Protein AF-A0A7R9IUZ9-F1 (afdb_monomer)

Foldseek 3Di:
DCCLLVLDDPLVLLVLLQVLLVVLVFDPQQSPLLSLLLSLLVSLVQLVCCDPVHVVDQDDPRHGRPCNVPNPVRSNVSSVVSNVVSLCSLVPPDRPPADPVLSVVLSVLSCCCSDCVAAVVLSVLVVVCPPHDDDPVSVLVSQCRHQLSSLLSSNLNSLSSSPPSSVVCSVVSNVVSSVVSSVVVVVVVLLVCQQELVSLLVDDLVCLLVVLVVLLVLLLVQCLQQWAQRLLLNFQSLVLSLCSNQAVPPQAAEAEFQARNCLSVCCSQRCVSQSSCELAVVGNDNGQDVVPHSRSPDDHRHGLCQLVCLVVLVVVVVVVPLHEYEGEHEPQRCPDPSVVVSLLVLLVVFGRYEYEYAYQCDDLHGHDDDLSVLVVVLVVVVVVVVVVVVCVVPDDDDDDPPPVVVVVVVVVVPDDNSQVVSVVSNEAEDDADESSPSSVSNVVCNVSSPDTGYYYYYYYTQRNPPQVLCSVPVNQSSIADNDDSVVSDGDDDDDDDDDPQPPPHDADPDDDPPDDDDPDDDDDPQDKDWPDDFAQEEEEEEYDLLVLQVLLCVVVRYTYIDQPDLPPHNLVVLLVCLVGHQAYEYADQDEQVVDSQVSSVVSCVVVVRPHYYHYQYDYPDDQDRHPPVVSCVVSLSGNRSSNVSVVVVVVD

Structure (mmCIF, N/CA/C/O backbone):
data_AF-A0A7R9IUZ9-F1
#
_entry.id   AF-A0A7R9IUZ9-F1
#
loop_
_atom_site.group_PDB
_atom_site.id
_atom_site.type_symbol
_atom_site.label_atom_id
_atom_site.label_alt_id
_atom_site.label_comp_id
_atom_site.label_asym_id
_atom_site.label_entity_id
_atom_site.label_seq_id
_atom_site.pdbx_PDB_ins_code
_atom_site.Cartn_x
_atom_site.Cartn_y
_atom_site.Cartn_z
_atom_site.occupancy
_atom_site.B_iso_or_equiv
_atom_site.auth_seq_id
_atom_site.auth_comp_id
_atom_site.auth_asym_id
_atom_site.auth_atom_id
_atom_site.pdbx_PDB_model_num
ATOM 1 N N . MET A 1 1 ? 18.701 -18.258 23.496 1.00 82.75 1 MET A N 1
ATOM 2 C CA . MET A 1 1 ? 19.285 -16.926 23.781 1.00 82.75 1 MET A CA 1
ATOM 3 C C . MET A 1 1 ? 19.415 -16.048 22.538 1.00 82.75 1 MET A C 1
ATOM 5 O O . MET A 1 1 ? 18.662 -15.093 22.461 1.00 82.75 1 MET A O 1
ATOM 9 N N . HIS A 1 2 ? 20.273 -16.356 21.546 1.00 84.38 2 HIS A N 1
ATOM 10 C CA . HIS A 1 2 ? 20.445 -15.494 20.352 1.00 84.38 2 HIS A CA 1
ATOM 11 C C . HIS A 1 2 ? 19.138 -15.155 19.635 1.00 84.38 2 HIS A C 1
ATOM 13 O O . HIS A 1 2 ? 18.947 -14.006 19.261 1.00 84.38 2 HIS A O 1
ATOM 19 N N . TYR A 1 3 ? 18.242 -16.135 19.481 1.00 85.19 3 TYR A N 1
ATOM 20 C CA . TYR A 1 3 ? 16.927 -15.901 18.893 1.00 85.19 3 TYR A CA 1
ATOM 21 C C . TYR A 1 3 ? 16.173 -14.811 19.671 1.00 85.19 3 TYR A C 1
ATOM 23 O O . TYR A 1 3 ? 16.025 -13.714 19.160 1.00 85.19 3 TYR A O 1
ATOM 31 N N . GLY A 1 4 ? 15.832 -15.027 20.943 1.00 77.62 4 GLY A N 1
ATOM 32 C CA . GLY A 1 4 ? 15.120 -14.019 21.742 1.00 77.62 4 GLY A CA 1
ATOM 33 C C . GLY A 1 4 ? 15.838 -12.666 21.898 1.00 77.62 4 GLY A C 1
ATOM 34 O O . GLY A 1 4 ? 15.196 -11.625 21.828 1.00 77.62 4 GLY A O 1
ATOM 35 N N . ALA A 1 5 ? 17.167 -12.649 22.043 1.00 79.38 5 ALA A N 1
ATOM 36 C CA . ALA A 1 5 ? 17.921 -11.418 22.310 1.00 79.38 5 ALA A CA 1
ATOM 37 C C . ALA A 1 5 ? 18.225 -10.570 21.057 1.00 79.38 5 ALA A C 1
ATOM 39 O O . ALA A 1 5 ? 18.359 -9.345 21.151 1.00 79.38 5 ALA A O 1
ATOM 40 N N . LEU A 1 6 ? 18.343 -11.187 19.874 1.00 79.38 6 LEU A N 1
ATOM 41 C CA . LEU A 1 6 ? 18.727 -10.509 18.624 1.00 79.38 6 LEU A CA 1
ATOM 42 C C . LEU A 1 6 ? 17.558 -10.287 17.652 1.00 79.38 6 LEU A C 1
ATOM 44 O O . LEU A 1 6 ? 17.767 -9.723 16.578 1.00 79.38 6 LEU A O 1
ATOM 48 N N . LEU A 1 7 ? 16.331 -10.671 18.020 1.00 66.50 7 LEU A N 1
ATOM 49 C CA . LEU A 1 7 ? 15.106 -10.419 17.251 1.00 66.50 7 LEU A CA 1
ATOM 50 C C . LEU A 1 7 ? 14.738 -8.921 17.226 1.00 66.50 7 LEU A C 1
ATOM 52 O O . LEU A 1 7 ? 13.803 -8.490 17.894 1.00 66.50 7 LEU A O 1
ATOM 56 N N . GLY A 1 8 ? 15.461 -8.107 16.453 1.00 63.03 8 GLY A N 1
ATOM 57 C CA . GLY A 1 8 ? 15.128 -6.696 16.196 1.00 63.03 8 GLY A CA 1
ATOM 58 C C . GLY A 1 8 ? 14.850 -5.860 17.460 1.00 63.03 8 GLY A C 1
ATOM 59 O O . GLY A 1 8 ? 15.398 -6.125 18.527 1.00 63.03 8 GLY A O 1
ATOM 60 N N . GLY A 1 9 ? 13.986 -4.847 17.345 1.00 69.75 9 GLY A N 1
ATOM 61 C CA . GLY A 1 9 ? 13.554 -3.988 18.459 1.00 69.75 9 GLY A CA 1
ATOM 62 C C . GLY A 1 9 ? 14.171 -2.586 18.453 1.00 69.75 9 GLY A C 1
ATOM 63 O O . GLY A 1 9 ? 15.219 -2.353 17.861 1.00 69.75 9 GLY A O 1
ATOM 64 N N . LYS A 1 10 ? 13.508 -1.636 19.129 1.00 77.38 10 LYS A N 1
ATOM 65 C CA . LYS A 1 10 ? 13.904 -0.212 19.156 1.00 77.38 10 LYS A CA 1
ATOM 66 C C . LYS A 1 10 ? 15.189 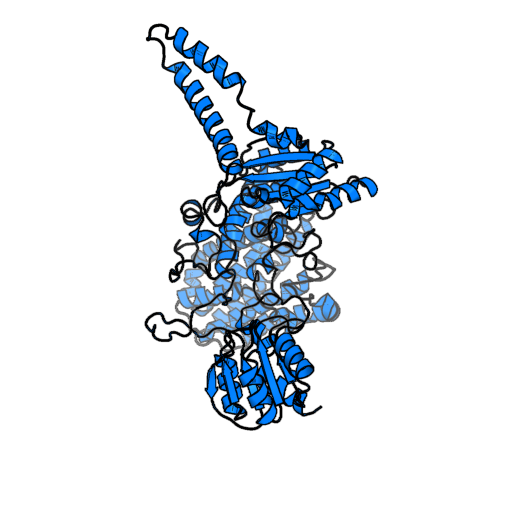0.060 19.962 1.00 77.38 10 LYS A C 1
ATOM 68 O O . LYS A 1 10 ? 15.706 1.166 19.889 1.00 77.38 10 LYS A O 1
ATOM 73 N N . ARG A 1 11 ? 15.668 -0.917 20.754 1.00 87.69 11 ARG A N 1
ATOM 74 C CA . ARG A 1 11 ? 16.846 -0.828 21.650 1.00 87.69 11 ARG A CA 1
ATOM 75 C C . ARG A 1 11 ? 16.864 0.440 22.518 1.00 87.69 11 ARG A C 1
ATOM 77 O O . ARG A 1 11 ? 17.912 1.024 22.776 1.00 87.69 11 ARG A O 1
ATOM 84 N N . LEU A 1 12 ? 15.686 0.845 22.998 1.00 90.88 12 LEU A N 1
ATOM 85 C CA . LEU A 1 12 ? 15.511 2.073 23.774 1.00 90.88 12 LEU A CA 1
ATOM 86 C C . LEU A 1 12 ? 16.327 2.062 25.075 1.00 90.88 12 LEU A C 1
ATOM 88 O O . LEU A 1 12 ? 16.910 3.074 25.436 1.00 90.88 12 LEU A O 1
ATOM 92 N N . ARG A 1 13 ? 16.389 0.926 25.779 1.00 94.69 13 ARG A N 1
ATOM 93 C CA . ARG A 1 13 ? 17.100 0.812 27.064 1.00 94.69 13 ARG A CA 1
ATOM 94 C C . ARG A 1 13 ? 18.621 0.949 26.888 1.00 94.69 13 ARG A C 1
ATOM 96 O O . ARG A 1 13 ? 19.181 1.828 27.535 1.00 94.69 13 ARG A O 1
ATOM 103 N N . PRO A 1 14 ? 19.278 0.211 25.969 1.00 96.19 14 PRO A N 1
ATOM 104 C CA . PRO A 1 14 ? 20.657 0.495 25.572 1.00 96.19 14 PRO A CA 1
ATOM 105 C C . PRO A 1 14 ? 20.874 1.952 25.177 1.00 96.19 14 PRO A C 1
ATOM 107 O O . PRO A 1 14 ? 21.801 2.587 25.665 1.00 96.19 14 PRO A O 1
ATOM 110 N N . PHE A 1 15 ? 19.988 2.512 24.350 1.00 96.19 15 PHE A N 1
ATOM 111 C CA . PHE A 1 15 ? 20.086 3.909 23.938 1.00 96.19 15 PHE A CA 1
ATOM 112 C C . PHE A 1 15 ? 20.076 4.874 25.133 1.00 96.19 15 PHE A C 1
ATOM 114 O O . PHE A 1 15 ? 20.887 5.791 25.172 1.00 96.19 15 PHE A O 1
ATOM 121 N N . LEU A 1 16 ? 19.217 4.654 26.133 1.00 96.94 16 LEU A N 1
ATOM 122 C CA . LEU A 1 16 ? 19.169 5.476 27.347 1.00 96.94 16 LEU A CA 1
ATOM 123 C C . LEU A 1 16 ? 20.440 5.355 28.201 1.00 96.94 16 LEU A C 1
ATOM 125 O O . LEU A 1 16 ? 20.847 6.352 28.802 1.00 96.94 16 LEU A O 1
ATOM 129 N N . VAL A 1 17 ? 21.080 4.178 28.233 1.00 98.06 17 VAL A N 1
ATOM 130 C CA . VAL A 1 17 ? 22.401 4.002 28.864 1.00 98.06 17 VAL A CA 1
ATOM 131 C C . VAL A 1 17 ? 23.423 4.907 28.175 1.00 98.06 17 VAL A C 1
ATOM 133 O O . VAL A 1 17 ? 24.067 5.709 28.852 1.00 98.06 17 VAL A O 1
ATOM 136 N N . TYR A 1 18 ? 23.524 4.841 26.841 1.00 97.62 18 TYR A N 1
ATOM 137 C CA . TYR A 1 18 ? 24.457 5.682 26.085 1.00 97.62 18 TYR A CA 1
ATOM 138 C C . TYR A 1 18 ? 24.146 7.170 26.232 1.00 97.62 18 TYR A C 1
ATOM 140 O O . TYR A 1 18 ? 25.025 7.933 26.611 1.00 97.62 18 TYR A O 1
ATOM 148 N N . ALA A 1 19 ? 22.894 7.578 26.019 1.00 96.81 19 ALA A N 1
ATOM 149 C CA . ALA A 1 19 ? 22.488 8.979 26.088 1.00 96.81 19 ALA A CA 1
ATOM 150 C C . ALA A 1 19 ? 22.806 9.606 27.455 1.00 96.81 19 ALA A C 1
ATOM 152 O O . ALA A 1 19 ? 23.278 10.740 27.528 1.00 96.81 19 ALA A O 1
ATOM 153 N N . THR A 1 20 ? 22.586 8.861 28.543 1.00 97.38 20 THR A N 1
ATOM 154 C CA . THR A 1 20 ? 22.883 9.347 29.897 1.00 97.38 20 THR A CA 1
ATOM 155 C C . THR A 1 20 ? 24.386 9.395 30.165 1.00 97.38 20 THR A C 1
ATOM 157 O O . THR A 1 20 ? 24.874 10.374 30.730 1.00 97.38 20 THR A O 1
ATOM 160 N N . GLY A 1 21 ? 25.127 8.369 29.739 1.00 96.69 21 GLY A N 1
ATOM 161 C CA . GLY A 1 21 ? 26.581 8.323 29.876 1.00 96.69 21 GLY A CA 1
ATOM 162 C C . GLY A 1 21 ? 27.284 9.434 29.099 1.00 96.69 21 GLY A C 1
ATOM 163 O O . GLY A 1 21 ? 28.124 10.139 29.652 1.00 96.69 21 GLY A O 1
ATOM 164 N N . GLU A 1 22 ? 26.896 9.651 27.842 1.00 95.88 22 GLU A N 1
ATOM 165 C CA . GLU A 1 22 ? 27.431 10.714 26.985 1.00 95.88 22 GLU A CA 1
ATOM 166 C C . GLU A 1 22 ? 27.132 12.107 27.549 1.00 95.88 22 GLU A C 1
ATOM 168 O O . GLU A 1 22 ? 28.022 12.959 27.587 1.00 95.88 22 GLU A O 1
ATOM 173 N N . MET A 1 23 ? 25.908 12.327 28.050 1.00 96.56 23 MET A N 1
ATOM 174 C CA . MET A 1 23 ? 25.514 13.578 28.711 1.00 96.56 23 MET A CA 1
ATOM 175 C C . MET A 1 23 ? 26.412 13.900 29.916 1.00 96.56 23 MET A C 1
ATOM 177 O O . MET A 1 23 ? 26.679 15.068 30.191 1.00 96.56 23 MET A O 1
ATOM 181 N N . LEU A 1 24 ? 26.875 12.872 30.630 1.00 96.38 24 LEU A N 1
ATOM 182 C CA . LEU A 1 24 ? 27.744 12.991 31.804 1.00 96.38 24 LEU A CA 1
ATOM 183 C C . LEU A 1 24 ? 29.234 12.816 31.480 1.00 96.38 24 LEU A C 1
ATOM 185 O O . LEU A 1 24 ? 30.050 12.764 32.399 1.00 96.38 24 LEU A O 1
ATOM 189 N N . HIS A 1 25 ? 29.596 12.756 30.196 1.00 94.81 25 HIS A N 1
ATOM 190 C CA . HIS A 1 25 ? 30.971 12.588 29.724 1.00 94.81 25 HIS A CA 1
ATOM 191 C C . HIS A 1 25 ? 31.663 11.309 30.234 1.00 94.81 25 HIS A C 1
ATOM 193 O O . HIS A 1 25 ? 32.870 11.313 30.485 1.00 94.81 25 HIS A O 1
ATOM 199 N N . ALA A 1 26 ? 30.914 10.212 30.382 1.00 94.62 26 ALA A N 1
ATOM 200 C CA . ALA A 1 26 ? 31.488 8.895 30.641 1.00 94.62 26 ALA A CA 1
ATOM 201 C C . ALA A 1 26 ? 32.369 8.429 29.468 1.00 94.62 26 ALA A C 1
ATOM 203 O O . ALA A 1 26 ? 32.165 8.833 28.321 1.00 94.62 26 ALA A O 1
ATOM 204 N N . ASP A 1 27 ? 33.328 7.542 29.743 1.00 93.69 27 ASP A N 1
ATOM 205 C CA . ASP A 1 27 ? 34.110 6.889 28.689 1.00 93.69 27 ASP A CA 1
ATOM 206 C C . ASP A 1 27 ? 33.172 6.024 27.823 1.00 93.69 27 ASP A C 1
ATOM 208 O O . ASP A 1 27 ? 32.532 5.120 28.373 1.00 93.69 27 ASP A O 1
ATOM 212 N N . PRO A 1 28 ? 33.088 6.237 26.496 1.00 92.75 28 PRO A N 1
ATOM 213 C CA . PRO A 1 28 ? 32.250 5.424 25.620 1.00 92.75 28 PRO A CA 1
ATOM 214 C C . PRO A 1 28 ? 32.490 3.914 25.759 1.00 92.75 28 PRO A C 1
ATOM 216 O O . PRO A 1 28 ? 31.534 3.143 25.739 1.00 92.75 28 PRO A O 1
ATOM 219 N N . ALA A 1 29 ? 33.736 3.483 25.993 1.00 93.50 29 ALA A N 1
ATOM 220 C CA . ALA A 1 29 ? 34.084 2.069 26.150 1.00 93.50 29 ALA A CA 1
ATOM 221 C C . ALA A 1 29 ? 33.557 1.448 27.459 1.00 93.50 29 ALA A C 1
ATOM 223 O O . ALA A 1 29 ? 33.587 0.232 27.626 1.00 93.50 29 ALA A O 1
ATOM 224 N N . SER A 1 30 ? 33.086 2.266 28.405 1.00 96.19 30 SER A N 1
ATOM 225 C CA . SER A 1 30 ? 32.485 1.808 29.664 1.00 96.19 30 SER A CA 1
ATOM 226 C C . SER A 1 30 ? 30.974 1.559 29.578 1.00 96.19 30 SER A C 1
ATOM 228 O O . SER A 1 30 ? 30.397 1.017 30.520 1.00 96.19 30 SER A O 1
ATOM 230 N N . LEU A 1 31 ? 30.328 1.940 28.469 1.00 97.69 31 LEU A N 1
ATOM 231 C CA . LEU A 1 31 ? 28.867 1.907 28.316 1.00 97.69 31 LEU A CA 1
ATOM 232 C C . LEU A 1 31 ? 28.345 0.587 27.733 1.00 97.69 31 LEU A C 1
ATOM 234 O O . LEU A 1 31 ? 27.190 0.231 27.972 1.00 97.69 31 LEU A O 1
ATOM 238 N N . ASP A 1 32 ? 29.191 -0.166 27.028 1.00 96.88 32 ASP A N 1
ATOM 239 C CA . ASP A 1 32 ? 28.803 -1.404 26.343 1.00 96.88 32 ASP A CA 1
ATOM 240 C C . ASP A 1 32 ? 28.261 -2.459 27.320 1.00 96.88 32 ASP A C 1
ATOM 242 O O . ASP A 1 32 ? 27.196 -3.035 27.096 1.00 96.88 32 ASP A O 1
ATOM 246 N N . ALA A 1 33 ? 28.957 -2.676 28.441 1.00 97.44 33 ALA A N 1
ATOM 247 C CA . ALA A 1 33 ? 28.563 -3.658 29.450 1.00 97.44 33 ALA A CA 1
ATOM 248 C C . ALA A 1 33 ? 27.191 -3.348 30.092 1.00 97.44 33 ALA A C 1
ATOM 250 O O . ALA A 1 33 ? 26.316 -4.218 30.054 1.00 97.44 33 ALA A O 1
ATOM 251 N N . PRO A 1 34 ? 26.921 -2.142 30.638 1.00 97.88 34 PRO A N 1
ATOM 252 C CA . PRO A 1 34 ? 25.597 -1.826 31.175 1.00 97.88 34 PRO A CA 1
ATOM 253 C C . PRO A 1 34 ? 24.492 -1.813 30.112 1.00 97.88 34 PRO A C 1
ATOM 255 O O . PRO A 1 34 ? 23.372 -2.235 30.409 1.00 97.88 34 PRO A O 1
ATOM 258 N N . ALA A 1 35 ? 24.788 -1.392 28.877 1.00 97.31 35 ALA A N 1
ATOM 259 C CA . ALA A 1 35 ? 23.830 -1.430 27.773 1.00 97.31 35 ALA A CA 1
ATOM 260 C C . ALA A 1 35 ? 23.449 -2.872 27.394 1.00 97.31 35 ALA A C 1
ATOM 262 O O . ALA A 1 35 ? 22.266 -3.185 27.241 1.00 97.31 35 ALA A O 1
ATOM 263 N N . ALA A 1 36 ? 24.430 -3.771 27.301 1.00 95.88 36 ALA A N 1
ATOM 264 C CA . ALA A 1 36 ? 24.193 -5.185 27.033 1.00 95.88 36 ALA A CA 1
ATOM 265 C C . ALA A 1 36 ? 23.459 -5.873 28.194 1.00 95.88 36 ALA A C 1
ATOM 267 O O . ALA A 1 36 ? 22.526 -6.642 27.961 1.00 95.88 36 ALA A O 1
ATOM 268 N N . ALA A 1 37 ? 23.825 -5.569 29.441 1.00 97.31 37 ALA A N 1
ATOM 269 C CA . ALA A 1 37 ? 23.202 -6.159 30.621 1.00 97.31 37 ALA A CA 1
ATOM 270 C C . ALA A 1 37 ? 21.712 -5.805 30.740 1.00 97.31 37 ALA A C 1
ATOM 272 O O . ALA A 1 37 ? 20.881 -6.695 30.929 1.00 97.31 37 ALA A O 1
ATOM 273 N N . VAL A 1 38 ? 21.345 -4.528 30.574 1.00 96.62 38 VAL A N 1
ATOM 274 C CA . VAL A 1 38 ? 19.932 -4.120 30.643 1.00 96.62 38 VAL A CA 1
ATOM 275 C C . VAL A 1 38 ? 19.108 -4.709 29.494 1.00 96.62 38 VAL A C 1
ATOM 277 O O . VAL A 1 38 ? 17.944 -5.061 29.688 1.00 96.62 38 VAL A O 1
ATOM 280 N N . GLU A 1 39 ? 19.708 -4.884 28.312 1.00 95.50 39 GLU A N 1
ATOM 281 C CA . GLU A 1 39 ? 19.042 -5.537 27.183 1.00 95.50 39 GLU A CA 1
ATOM 282 C C . GLU A 1 39 ? 18.889 -7.045 27.390 1.00 95.50 39 GLU A C 1
ATOM 284 O O . GLU A 1 39 ? 17.876 -7.602 26.978 1.00 95.50 39 GLU A O 1
ATOM 289 N N . CYS A 1 40 ? 19.834 -7.705 28.068 1.00 95.94 40 CYS A N 1
ATOM 290 C CA . CYS A 1 40 ? 19.684 -9.108 28.455 1.00 95.94 40 CYS A CA 1
ATOM 291 C C . CYS A 1 40 ? 18.492 -9.292 29.400 1.00 95.94 40 CYS A C 1
ATOM 293 O O . CYS A 1 40 ? 17.691 -10.194 29.168 1.00 95.94 40 CYS A O 1
ATOM 295 N N . ILE A 1 41 ? 18.317 -8.409 30.395 1.00 96.12 41 ILE A N 1
ATOM 296 C CA . ILE A 1 41 ? 17.128 -8.428 31.265 1.00 96.12 41 ILE A CA 1
ATOM 297 C C . ILE A 1 41 ? 15.852 -8.162 30.460 1.00 96.12 41 ILE A C 1
ATOM 299 O O . ILE A 1 41 ? 14.863 -8.863 30.637 1.00 96.12 41 ILE A O 1
ATOM 303 N N . HIS A 1 42 ? 15.855 -7.191 29.546 1.00 93.88 42 HIS A N 1
ATOM 304 C CA . HIS A 1 42 ? 14.676 -6.942 28.716 1.00 93.88 42 HIS A CA 1
ATOM 305 C C . HIS A 1 42 ? 14.328 -8.142 27.823 1.00 93.88 42 HIS A C 1
ATOM 307 O O . HIS A 1 42 ? 13.168 -8.514 27.715 1.00 93.88 42 HIS A O 1
ATOM 313 N N . ALA A 1 43 ? 15.323 -8.762 27.189 1.00 93.62 43 ALA A N 1
ATOM 314 C CA . ALA A 1 43 ? 15.112 -9.933 26.350 1.00 93.62 43 ALA A CA 1
ATOM 315 C C . ALA A 1 43 ? 14.623 -11.137 27.164 1.00 93.62 43 ALA A C 1
ATOM 317 O O . ALA A 1 43 ? 13.760 -11.866 26.688 1.00 93.62 43 ALA A O 1
ATOM 318 N N . TYR A 1 44 ? 15.149 -11.331 28.378 1.00 93.75 44 TYR A N 1
ATOM 319 C CA . TYR A 1 44 ? 14.651 -12.333 29.322 1.00 93.75 44 TYR A CA 1
ATOM 320 C C . TYR A 1 44 ? 13.158 -12.133 29.591 1.00 93.75 44 TYR A C 1
ATOM 322 O O . TYR A 1 44 ? 12.399 -13.083 29.410 1.00 93.75 44 TYR A O 1
ATOM 330 N N . SER A 1 45 ? 12.746 -10.911 29.952 1.00 92.81 45 SER A N 1
ATOM 331 C CA . SER A 1 45 ? 11.358 -10.651 30.339 1.00 92.81 45 SER A CA 1
ATOM 332 C C . SER A 1 45 ? 10.402 -10.980 29.200 1.00 92.81 45 SER A C 1
ATOM 334 O O . SER A 1 45 ? 9.470 -11.736 29.404 1.00 92.81 45 SER A O 1
ATOM 336 N N . LEU A 1 46 ? 10.713 -10.551 27.972 1.00 91.69 46 LEU A N 1
ATOM 337 C CA . LEU A 1 46 ? 9.876 -10.839 26.805 1.00 91.69 46 LEU A CA 1
ATOM 338 C C . LEU A 1 46 ? 9.727 -12.341 26.525 1.00 91.69 46 LEU A C 1
ATOM 340 O O . LEU A 1 46 ? 8.650 -12.790 26.162 1.00 91.69 46 LEU A O 1
ATOM 344 N N . ILE A 1 47 ? 10.804 -13.122 26.675 1.00 93.62 47 ILE A N 1
ATOM 345 C CA . ILE A 1 47 ? 10.750 -14.575 26.445 1.00 93.62 47 ILE A CA 1
ATOM 346 C C . ILE A 1 47 ? 9.841 -15.261 27.469 1.00 93.62 47 ILE A C 1
ATOM 348 O O . ILE A 1 47 ? 9.217 -16.266 27.135 1.00 93.62 47 ILE A O 1
ATOM 352 N N . HIS A 1 48 ? 9.827 -14.770 28.708 1.00 94.12 48 HIS A N 1
ATOM 353 C CA . HIS A 1 48 ? 9.001 -15.325 29.778 1.00 94.12 48 HIS A CA 1
ATOM 354 C C . HIS A 1 48 ? 7.556 -14.827 29.713 1.00 94.12 48 HIS A C 1
ATOM 356 O O . HIS A 1 48 ? 6.660 -15.641 29.908 1.00 94.12 48 HIS A O 1
ATOM 362 N N . ASP A 1 49 ? 7.334 -13.554 29.384 1.00 90.50 49 ASP A N 1
ATOM 363 C CA . ASP A 1 49 ? 6.004 -12.975 29.149 1.00 90.50 49 ASP A CA 1
ATOM 364 C C . ASP A 1 49 ? 5.282 -13.729 28.015 1.00 90.50 49 ASP A C 1
ATOM 366 O O . ASP A 1 49 ? 4.107 -14.050 28.131 1.00 90.50 49 ASP A O 1
ATOM 370 N N . ASP A 1 50 ? 6.017 -14.152 26.976 1.00 92.38 50 ASP A N 1
ATOM 371 C CA . ASP A 1 50 ? 5.477 -14.946 25.864 1.00 92.38 50 ASP A CA 1
ATOM 372 C C . ASP A 1 50 ? 4.997 -16.358 26.254 1.00 92.38 50 ASP A C 1
ATOM 374 O O . ASP A 1 50 ? 4.427 -17.044 25.413 1.00 92.38 50 ASP A O 1
ATOM 378 N N . LEU A 1 51 ? 5.310 -16.887 27.442 1.00 93.75 51 LEU A N 1
ATOM 379 C CA . LEU A 1 51 ? 4.990 -18.282 27.779 1.00 93.75 51 LEU A CA 1
ATOM 380 C C . LEU A 1 51 ? 3.474 -18.506 27.945 1.00 93.75 51 LEU A C 1
ATOM 382 O O . LEU A 1 51 ? 2.775 -17.600 28.392 1.00 93.75 51 LEU A O 1
ATOM 386 N N . PRO A 1 52 ? 2.971 -19.743 27.745 1.00 91.25 52 PRO A N 1
ATOM 387 C CA . PRO A 1 52 ? 1.553 -20.069 27.957 1.00 91.25 52 PRO A CA 1
ATOM 388 C C . PRO A 1 52 ? 1.023 -19.802 29.373 1.00 91.25 52 PRO A C 1
ATOM 390 O O . PRO A 1 52 ? -0.178 -19.701 29.595 1.00 91.25 52 PRO A O 1
ATOM 393 N N . ALA A 1 53 ? 1.917 -19.737 30.363 1.00 88.31 53 ALA A N 1
ATOM 394 C CA . ALA A 1 53 ? 1.567 -19.414 31.746 1.00 88.31 53 ALA A CA 1
ATOM 395 C C . ALA A 1 53 ? 1.445 -17.900 32.015 1.00 88.31 53 ALA A C 1
ATOM 397 O O . ALA A 1 53 ? 1.133 -17.523 33.144 1.00 88.31 53 ALA A O 1
ATOM 398 N N . MET A 1 54 ? 1.747 -17.072 31.013 1.00 87.06 54 MET A N 1
ATOM 399 C CA . MET A 1 54 ? 1.676 -15.613 31.018 1.00 87.06 54 MET A CA 1
ATOM 400 C C . MET A 1 54 ? 0.759 -15.182 29.859 1.00 87.06 54 MET A C 1
ATOM 402 O O . MET A 1 54 ? -0.437 -15.447 29.942 1.00 87.06 54 MET A O 1
ATOM 406 N N . ASP A 1 55 ? 1.292 -14.604 28.777 1.00 82.69 55 ASP A N 1
ATOM 407 C CA . ASP A 1 55 ? 0.479 -14.012 27.703 1.00 82.69 55 ASP A CA 1
ATOM 408 C C . ASP A 1 55 ? 0.080 -15.024 26.603 1.00 82.69 55 ASP A C 1
ATOM 410 O O . ASP A 1 55 ? -0.805 -14.744 25.799 1.00 82.69 55 ASP A O 1
ATOM 414 N N . ASP A 1 56 ? 0.706 -16.211 26.558 1.00 89.12 56 ASP A N 1
ATOM 415 C CA . ASP A 1 56 ? 0.489 -17.250 25.524 1.00 89.12 56 ASP A CA 1
ATOM 416 C C . ASP A 1 56 ? 0.651 -16.734 24.074 1.00 89.12 56 ASP A C 1
ATOM 418 O O . ASP A 1 56 ? -0.025 -17.156 23.129 1.00 89.12 56 ASP A O 1
ATOM 422 N N . ASP A 1 57 ? 1.580 -15.794 23.880 1.00 84.31 57 ASP A N 1
ATOM 423 C CA . ASP A 1 57 ? 1.786 -15.124 22.600 1.00 84.31 57 ASP A CA 1
ATOM 424 C C . ASP A 1 57 ? 2.398 -16.057 21.543 1.00 84.31 57 ASP A C 1
ATOM 426 O O . ASP A 1 57 ? 3.524 -16.553 21.659 1.00 84.31 57 ASP A O 1
ATOM 430 N N . ALA A 1 58 ? 1.706 -16.227 20.414 1.00 84.06 58 ALA A N 1
ATOM 431 C CA . ALA A 1 58 ? 2.211 -17.044 19.308 1.00 84.06 58 ALA A CA 1
ATOM 432 C C . ALA A 1 58 ? 3.313 -16.341 18.486 1.00 84.06 58 ALA A C 1
ATOM 434 O O . ALA A 1 58 ? 4.169 -16.990 17.869 1.00 84.06 58 ALA A O 1
ATOM 435 N N . LEU A 1 59 ? 3.280 -15.006 18.431 1.00 82.38 59 LEU A N 1
ATOM 436 C CA . LEU A 1 59 ? 4.159 -14.188 17.600 1.00 82.38 59 LEU A CA 1
ATOM 437 C C . LEU A 1 59 ? 4.693 -12.985 18.377 1.00 82.38 59 LEU A C 1
ATOM 439 O O . LEU A 1 59 ? 3.929 -12.238 18.968 1.00 82.38 59 LEU A O 1
ATOM 443 N N . ARG A 1 60 ? 5.990 -12.700 18.234 1.00 80.50 60 ARG A N 1
ATOM 444 C CA . ARG A 1 60 ? 6.608 -11.452 18.693 1.00 80.50 60 ARG A CA 1
ATOM 445 C C . ARG A 1 60 ? 7.418 -10.822 17.572 1.00 80.50 60 ARG A C 1
ATOM 447 O O . ARG A 1 60 ? 8.255 -11.467 16.940 1.00 80.50 60 ARG A O 1
ATOM 454 N N . ARG A 1 61 ? 7.162 -9.535 17.298 1.00 76.81 61 ARG A N 1
ATOM 455 C CA . ARG A 1 61 ? 7.820 -8.760 16.219 1.00 76.81 61 ARG A CA 1
ATOM 456 C C . ARG A 1 61 ? 7.716 -9.449 14.845 1.00 76.81 61 ARG A C 1
ATOM 458 O O . ARG A 1 61 ? 8.660 -9.436 14.055 1.00 76.81 61 ARG A O 1
ATOM 465 N N . GLY A 1 62 ? 6.566 -10.071 14.572 1.00 71.81 62 GLY A N 1
ATOM 466 C CA . GLY A 1 62 ? 6.289 -10.781 13.318 1.00 71.81 62 GLY A CA 1
ATOM 467 C C . GLY A 1 62 ? 7.050 -12.101 13.139 1.00 71.81 62 GLY A C 1
ATOM 468 O O . GLY A 1 62 ? 7.152 -12.589 12.015 1.00 71.81 62 GLY A O 1
ATOM 469 N N . GLN A 1 63 ? 7.614 -12.664 14.210 1.00 80.94 63 GLN A N 1
ATOM 470 C CA . GLN A 1 63 ? 8.294 -13.960 14.225 1.00 80.94 63 GLN A CA 1
ATOM 471 C C . GLN A 1 63 ? 7.670 -14.869 15.293 1.00 80.94 63 GLN A C 1
ATOM 473 O O . GLN A 1 63 ? 7.151 -14.343 16.274 1.00 80.94 63 GLN A O 1
ATOM 478 N N . PRO A 1 64 ? 7.731 -16.205 15.146 1.00 89.25 64 PRO A N 1
ATOM 479 C CA . PRO A 1 64 ? 7.324 -17.125 16.209 1.00 89.25 64 PRO A CA 1
ATOM 480 C C . PRO A 1 64 ? 8.036 -16.818 17.529 1.00 89.25 64 PRO A C 1
ATOM 482 O O . PRO A 1 64 ? 9.244 -16.571 17.533 1.00 89.25 64 PRO A O 1
ATOM 485 N N . THR A 1 65 ? 7.313 -16.844 18.646 1.00 92.12 65 THR A N 1
ATOM 486 C CA . THR A 1 65 ? 7.921 -16.694 19.976 1.00 92.12 65 THR A CA 1
ATOM 487 C C . THR A 1 65 ? 8.840 -17.877 20.297 1.00 92.12 65 THR A C 1
ATOM 489 O O . THR A 1 65 ? 8.840 -18.918 19.625 1.00 92.12 65 THR A O 1
ATOM 492 N N . CYS A 1 66 ? 9.701 -17.718 21.309 1.00 92.56 66 CYS A N 1
ATOM 493 C CA . CYS A 1 66 ? 10.685 -18.745 21.665 1.00 92.56 66 CYS A CA 1
ATOM 494 C C . CYS A 1 66 ? 10.029 -20.094 21.992 1.00 92.56 66 CYS A C 1
ATOM 496 O O . CYS A 1 66 ? 10.554 -21.123 21.564 1.00 92.56 66 CYS A O 1
ATOM 498 N N . HIS A 1 67 ? 8.897 -20.086 22.705 1.00 95.50 67 HIS A N 1
ATOM 499 C CA . HIS A 1 67 ? 8.221 -21.309 23.128 1.00 95.50 67 HIS A CA 1
ATOM 500 C C . HIS A 1 67 ? 7.533 -22.019 21.949 1.00 95.50 67 HIS A C 1
ATOM 502 O O . HIS A 1 67 ? 7.634 -23.238 21.838 1.00 95.50 67 HIS A O 1
ATOM 508 N N . ILE A 1 68 ? 6.964 -21.269 20.994 1.00 95.69 68 ILE A N 1
ATOM 509 C CA . ILE A 1 68 ? 6.414 -21.828 19.747 1.00 95.69 68 ILE A CA 1
ATOM 510 C C . ILE A 1 68 ? 7.507 -22.472 18.896 1.00 95.69 68 ILE A C 1
ATOM 512 O O . ILE A 1 68 ? 7.314 -23.537 18.311 1.00 95.69 68 ILE A O 1
ATOM 516 N N . LYS A 1 69 ? 8.672 -21.825 18.795 1.00 95.12 69 LYS A N 1
ATOM 517 C CA . LYS A 1 69 ? 9.731 -22.284 17.892 1.00 95.12 69 LYS A CA 1
ATOM 518 C C . LYS A 1 69 ? 10.576 -23.421 18.458 1.00 95.12 69 LYS A C 1
ATOM 520 O O . LYS A 1 69 ? 11.022 -24.277 17.694 1.00 95.12 69 LYS A O 1
ATOM 525 N N . TYR A 1 70 ? 10.865 -23.384 19.755 1.00 95.19 70 TYR A N 1
ATOM 526 C CA . TYR A 1 70 ? 11.859 -24.259 20.381 1.00 95.19 70 TYR A CA 1
ATOM 527 C C . TYR A 1 70 ? 11.326 -25.063 21.569 1.00 95.19 70 TYR A C 1
ATOM 529 O O . TYR A 1 70 ? 12.082 -25.858 22.119 1.00 95.19 70 TYR A O 1
ATOM 537 N N . GLY A 1 71 ? 10.055 -24.895 21.939 1.00 96.06 71 GLY A N 1
ATOM 538 C CA . GLY A 1 71 ? 9.462 -25.514 23.121 1.00 96.06 71 GLY A CA 1
ATOM 539 C C . GLY A 1 71 ? 9.567 -24.637 24.370 1.00 96.06 71 GLY A C 1
ATOM 540 O O . GLY A 1 71 ? 10.455 -23.787 24.498 1.00 96.06 71 GLY A O 1
ATOM 541 N N . GLU A 1 72 ? 8.629 -24.845 25.295 1.00 97.19 72 GLU A N 1
ATOM 542 C CA . GLU A 1 72 ? 8.534 -24.120 26.569 1.00 97.19 72 GLU A CA 1
ATOM 543 C C . GLU A 1 72 ? 9.781 -24.311 27.438 1.00 97.19 72 GLU A C 1
ATOM 545 O O . GLU A 1 72 ? 10.313 -23.349 27.987 1.00 97.19 72 GLU A O 1
ATOM 550 N N . ASP A 1 73 ? 10.300 -25.537 27.508 1.00 97.06 73 ASP A N 1
ATOM 551 C CA . ASP A 1 73 ? 11.497 -25.887 28.273 1.00 97.06 73 ASP A CA 1
ATOM 552 C C . ASP A 1 73 ? 12.720 -25.067 27.834 1.00 97.06 73 ASP A C 1
ATOM 554 O O . ASP A 1 73 ? 13.436 -24.486 28.654 1.00 97.06 73 ASP A O 1
ATOM 558 N N . THR A 1 74 ? 12.924 -24.951 26.523 1.00 96.06 74 THR A N 1
ATOM 559 C CA . THR A 1 74 ? 14.017 -24.176 25.938 1.00 96.06 74 THR A CA 1
ATOM 560 C C . THR A 1 74 ? 13.803 -22.676 26.123 1.00 96.06 74 THR A C 1
ATOM 562 O O . THR A 1 74 ? 14.774 -21.944 26.335 1.00 96.06 74 THR A O 1
ATOM 565 N N . ALA A 1 75 ? 12.558 -22.197 26.054 1.00 95.81 75 ALA A N 1
ATOM 566 C CA . ALA A 1 75 ? 12.228 -20.795 26.291 1.00 95.81 75 ALA A CA 1
ATOM 567 C C . ALA A 1 75 ? 12.509 -20.385 27.745 1.00 95.81 75 ALA A C 1
ATOM 569 O O . ALA A 1 75 ? 13.204 -19.390 27.963 1.00 95.81 75 ALA A O 1
ATOM 570 N N . ILE A 1 76 ? 12.082 -21.197 28.718 1.00 96.81 76 ILE A N 1
ATOM 571 C CA . ILE A 1 76 ? 12.348 -20.985 30.148 1.00 96.81 76 ILE A CA 1
ATOM 572 C C . ILE A 1 76 ? 13.857 -20.892 30.393 1.00 96.81 76 ILE A C 1
ATOM 574 O O . ILE A 1 76 ? 14.338 -19.863 30.870 1.00 96.81 76 ILE A O 1
ATOM 578 N N . LEU A 1 77 ? 14.618 -21.907 29.957 1.00 97.25 77 LEU A N 1
ATOM 579 C CA . LEU A 1 77 ? 16.075 -21.942 30.128 1.00 97.25 77 LEU A CA 1
ATOM 580 C C . LEU A 1 77 ? 16.780 -20.777 29.421 1.00 97.25 77 LEU A C 1
ATOM 582 O O . LEU A 1 77 ? 17.792 -20.275 29.909 1.00 97.25 77 LEU A O 1
ATOM 586 N N . ALA A 1 78 ? 16.274 -20.337 28.266 1.00 96.25 78 ALA A N 1
ATOM 587 C CA . ALA A 1 78 ? 16.834 -19.193 27.558 1.00 96.25 78 ALA A CA 1
ATOM 588 C C . ALA A 1 78 ? 16.619 -17.877 28.314 1.00 96.25 78 ALA A C 1
ATOM 590 O O . ALA A 1 78 ? 17.532 -17.050 28.309 1.00 96.25 78 ALA A O 1
ATOM 591 N N . GLY A 1 79 ? 15.452 -17.679 28.932 1.00 95.25 79 GLY A N 1
ATOM 592 C CA . GLY A 1 79 ? 15.186 -16.515 29.774 1.00 95.25 79 GLY A CA 1
ATOM 593 C C . GLY A 1 79 ? 16.045 -16.519 31.041 1.00 95.25 79 GLY A C 1
ATOM 594 O O . GLY A 1 79 ? 16.753 -15.544 31.283 1.00 95.25 79 GLY A O 1
ATOM 595 N N . ASP A 1 80 ? 16.104 -17.639 31.767 1.00 96.31 80 ASP A N 1
ATOM 596 C CA . ASP A 1 80 ? 16.929 -17.778 32.980 1.00 96.31 80 ASP A CA 1
ATOM 597 C C . ASP A 1 80 ? 18.416 -17.518 32.686 1.00 96.31 80 ASP A C 1
ATOM 599 O O . ASP A 1 80 ? 19.118 -16.797 33.406 1.00 96.31 80 ASP A O 1
ATOM 603 N N . ALA A 1 81 ? 18.914 -18.069 31.576 1.00 97.06 81 ALA A N 1
ATOM 604 C CA . ALA A 1 81 ? 20.290 -17.861 31.151 1.00 97.06 81 ALA A CA 1
ATOM 605 C C . ALA A 1 81 ? 20.567 -16.391 30.795 1.00 97.06 81 ALA A C 1
ATOM 607 O O . ALA A 1 81 ? 21.601 -15.863 31.194 1.00 97.06 81 ALA A O 1
ATOM 608 N N . LEU A 1 82 ? 19.650 -15.699 30.108 1.00 96.88 82 LEU A N 1
ATOM 609 C CA . LEU A 1 82 ? 19.794 -14.265 29.821 1.00 96.88 82 LEU A CA 1
ATOM 610 C C . LEU A 1 82 ? 19.763 -13.414 31.093 1.00 96.88 82 LEU A C 1
ATOM 612 O O . LEU A 1 82 ? 20.540 -12.464 31.208 1.00 96.88 82 LEU A O 1
ATOM 616 N N . GLN A 1 83 ? 18.920 -13.774 32.062 1.00 95.94 83 GLN A N 1
ATOM 617 C CA . GLN A 1 83 ? 18.859 -13.087 33.345 1.00 95.94 83 GLN A CA 1
ATOM 618 C C . GLN A 1 83 ? 20.196 -13.189 34.086 1.00 95.94 83 GLN A C 1
ATOM 620 O O . GLN A 1 83 ? 20.740 -12.175 34.515 1.00 95.94 83 GLN A O 1
ATOM 625 N N . THR A 1 84 ? 20.760 -14.394 34.201 1.00 96.56 84 THR A N 1
ATOM 626 C CA . THR A 1 84 ? 22.066 -14.598 34.855 1.00 96.56 84 THR A CA 1
ATOM 627 C C . THR A 1 84 ? 23.220 -13.954 34.080 1.00 96.56 84 THR A C 1
ATOM 629 O O . THR A 1 84 ? 24.101 -13.338 34.686 1.00 96.56 84 THR A O 1
ATOM 632 N N . LEU A 1 85 ? 23.187 -14.022 32.745 1.00 97.12 85 LEU A N 1
ATOM 633 C CA . LEU A 1 85 ? 24.186 -13.417 31.867 1.00 97.12 85 LEU A CA 1
ATOM 634 C C . LEU A 1 85 ? 24.272 -11.900 32.056 1.00 97.12 85 LEU A C 1
ATOM 636 O O . LEU A 1 85 ? 25.374 -11.362 32.081 1.00 97.12 85 LEU A O 1
ATOM 640 N N . ALA A 1 86 ? 23.143 -11.214 32.256 1.00 97.38 86 ALA A N 1
ATOM 641 C CA . ALA A 1 86 ? 23.129 -9.772 32.503 1.00 97.38 86 ALA A CA 1
ATOM 642 C C . ALA A 1 86 ? 24.021 -9.362 33.690 1.00 97.38 86 ALA A C 1
ATOM 644 O O . ALA A 1 86 ? 24.759 -8.378 33.615 1.00 97.38 86 ALA A O 1
ATOM 645 N N . PHE A 1 87 ? 23.989 -10.136 34.779 1.00 97.69 87 PHE A N 1
ATOM 646 C CA . PHE A 1 87 ? 24.812 -9.876 35.960 1.00 97.69 87 PHE A CA 1
ATOM 647 C C . PHE A 1 87 ? 26.281 -10.242 35.738 1.00 97.69 87 PHE A C 1
ATOM 649 O O . PHE A 1 87 ? 27.151 -9.508 36.198 1.00 97.69 87 PHE A O 1
ATOM 656 N N . SER A 1 88 ? 26.567 -11.325 35.008 1.00 97.38 88 SER A N 1
ATOM 657 C CA . SER A 1 88 ? 27.945 -11.680 34.634 1.00 97.38 88 SER A CA 1
ATOM 658 C C . SER A 1 88 ? 28.572 -10.610 33.738 1.00 97.38 88 SER A C 1
ATOM 660 O O . SER A 1 88 ? 29.688 -10.188 34.007 1.00 97.38 88 SER A O 1
ATOM 662 N N . ILE A 1 89 ? 27.830 -10.056 32.771 1.00 97.12 89 ILE A N 1
ATOM 663 C CA . ILE A 1 89 ? 28.308 -8.949 31.927 1.00 97.12 89 ILE A CA 1
ATOM 664 C C . ILE A 1 89 ? 28.736 -7.748 32.785 1.00 97.12 89 ILE A C 1
ATOM 666 O O . ILE A 1 89 ? 29.842 -7.240 32.626 1.00 97.12 89 ILE A O 1
ATOM 670 N N . LEU A 1 90 ? 27.904 -7.309 33.736 1.00 96.06 90 LEU A N 1
ATOM 671 C CA . LEU A 1 90 ? 28.265 -6.195 34.627 1.00 96.06 90 LEU A CA 1
ATOM 672 C C . LEU A 1 90 ? 29.441 -6.518 35.562 1.00 96.06 90 LEU A C 1
ATOM 674 O O . LEU A 1 90 ? 30.182 -5.614 35.960 1.00 96.06 90 LEU A O 1
ATOM 678 N N . ALA A 1 91 ? 29.597 -7.782 35.951 1.00 95.50 91 ALA A N 1
ATOM 679 C CA . ALA A 1 91 ? 30.660 -8.213 36.847 1.00 95.50 91 ALA A CA 1
ATOM 680 C C . ALA A 1 91 ? 32.011 -8.336 36.126 1.00 95.50 91 ALA A C 1
ATOM 682 O O . ALA A 1 91 ? 33.010 -7.826 36.639 1.00 95.50 91 ALA A O 1
ATOM 683 N N . ASP A 1 92 ? 32.021 -8.937 34.936 1.00 93.75 92 ASP A N 1
ATOM 684 C CA . ASP A 1 92 ? 33.218 -9.502 34.308 1.00 93.75 92 ASP A CA 1
ATOM 685 C C . ASP A 1 92 ? 33.746 -8.666 33.131 1.00 93.75 92 ASP A C 1
ATOM 687 O O . ASP A 1 92 ? 34.962 -8.543 32.968 1.00 93.75 92 ASP A O 1
ATOM 691 N N . GLU A 1 93 ? 32.868 -8.049 32.331 1.00 94.19 93 GLU A N 1
ATOM 692 C CA . GLU A 1 93 ? 33.280 -7.320 31.120 1.00 94.19 93 GLU A CA 1
ATOM 693 C C . GLU A 1 93 ? 34.054 -6.050 31.451 1.00 94.19 93 GLU A C 1
ATOM 695 O O . GLU A 1 93 ? 33.847 -5.453 32.504 1.00 94.19 93 GLU A O 1
ATOM 700 N N . ALA A 1 94 ? 34.943 -5.600 30.565 1.00 89.62 94 ALA A N 1
ATOM 701 C CA . ALA A 1 94 ? 35.751 -4.404 30.801 1.00 89.62 94 ALA A CA 1
ATOM 702 C C . ALA A 1 94 ? 34.892 -3.122 30.829 1.00 89.62 94 ALA A C 1
ATOM 704 O O . ALA A 1 94 ? 34.059 -2.896 29.963 1.00 89.62 94 ALA A O 1
ATOM 705 N N . MET A 1 95 ? 35.131 -2.254 31.819 1.00 95.31 95 MET A N 1
ATOM 706 C CA . MET A 1 95 ? 34.532 -0.913 31.908 1.00 95.31 95 MET A CA 1
ATOM 707 C C . MET A 1 95 ? 35.617 0.068 32.359 1.00 95.31 95 MET A C 1
ATOM 709 O O . MET A 1 95 ? 35.824 0.231 33.567 1.00 95.31 95 MET A O 1
ATOM 713 N N . PRO A 1 96 ? 36.382 0.649 31.418 1.00 93.44 96 PRO A N 1
ATOM 714 C CA . PRO A 1 96 ? 37.465 1.572 31.736 1.00 93.44 96 PRO A CA 1
ATOM 715 C C . PRO A 1 96 ? 36.977 2.745 32.593 1.00 93.44 96 PRO A C 1
ATOM 717 O O . PRO A 1 96 ? 35.887 3.263 32.386 1.00 93.44 96 PRO A O 1
ATOM 720 N N . GLY A 1 97 ? 37.768 3.143 33.592 1.00 89.62 97 GLY A N 1
ATOM 721 C CA . GLY A 1 97 ? 37.440 4.282 34.461 1.00 89.62 97 GLY A CA 1
ATOM 722 C C . GLY A 1 97 ? 36.346 4.035 35.510 1.00 89.62 97 GLY A C 1
ATOM 723 O O . GLY A 1 97 ? 36.201 4.851 36.417 1.00 89.62 97 GLY A O 1
ATOM 724 N N . VAL A 1 98 ? 35.632 2.904 35.467 1.00 95.88 98 VAL A N 1
ATOM 725 C CA . VAL A 1 98 ? 34.573 2.576 36.435 1.00 95.88 98 VAL A CA 1
ATOM 726 C C . VAL A 1 98 ? 35.152 1.804 37.622 1.00 95.88 98 VAL A C 1
ATOM 728 O O . VAL A 1 98 ? 35.738 0.731 37.464 1.00 95.88 98 VAL A O 1
ATOM 731 N N . SER A 1 99 ? 34.978 2.334 38.836 1.00 95.50 99 SER A N 1
ATOM 732 C CA . SER A 1 99 ? 35.467 1.687 40.059 1.00 95.50 99 SER A CA 1
ATOM 733 C C . SER A 1 99 ? 34.642 0.446 40.434 1.00 95.50 99 SER A C 1
ATOM 735 O O . SER A 1 99 ? 33.488 0.283 40.029 1.00 95.50 99 SER A O 1
ATOM 737 N N . ALA A 1 100 ? 35.214 -0.423 41.274 1.00 95.31 100 ALA A N 1
ATOM 738 C CA . ALA A 1 100 ? 34.497 -1.581 41.810 1.00 95.31 100 ALA A CA 1
ATOM 739 C C . ALA A 1 100 ? 33.250 -1.184 42.627 1.00 95.31 100 ALA A C 1
ATOM 741 O O . ALA A 1 100 ? 32.251 -1.897 42.594 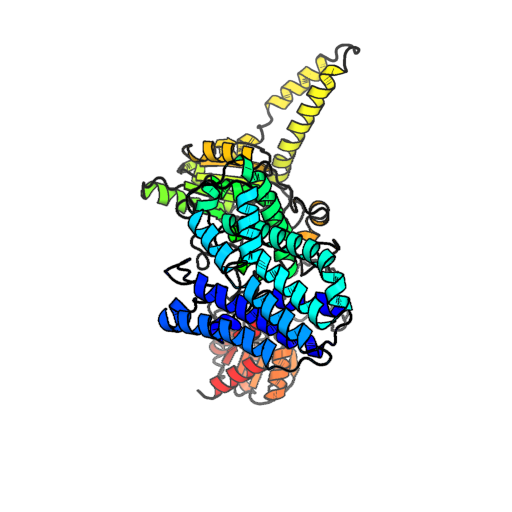1.00 95.31 100 ALA A O 1
ATOM 742 N N . GLU A 1 101 ? 33.278 -0.037 43.320 1.00 96.94 101 GLU A N 1
ATOM 743 C CA . GLU A 1 101 ? 32.110 0.502 44.032 1.00 96.94 101 GLU A CA 1
ATOM 744 C C . GLU A 1 101 ? 30.962 0.779 43.056 1.00 96.94 101 GLU A C 1
ATOM 746 O O . GLU A 1 101 ? 29.844 0.307 43.267 1.00 96.94 101 GLU A O 1
ATOM 751 N N . TYR A 1 102 ? 31.247 1.465 41.947 1.00 97.00 102 TYR A N 1
ATOM 752 C CA . TYR A 1 102 ? 30.240 1.798 40.942 1.00 97.00 102 TYR A CA 1
ATOM 753 C C . TYR A 1 102 ? 29.703 0.565 40.213 1.00 97.00 102 TYR A C 1
ATOM 755 O O . TYR A 1 102 ? 28.492 0.462 40.014 1.00 97.00 102 TYR A O 1
ATOM 763 N N . ARG A 1 103 ? 30.549 -0.433 39.930 1.00 96.44 103 ARG A N 1
ATOM 764 C CA . ARG A 1 103 ? 30.080 -1.741 39.437 1.00 96.44 103 ARG A CA 1
ATOM 765 C C . ARG A 1 103 ? 29.124 -2.429 40.404 1.00 96.44 103 ARG A C 1
ATOM 767 O O . ARG A 1 103 ? 28.081 -2.927 39.988 1.00 96.44 103 ARG A O 1
ATOM 774 N N . LEU A 1 104 ? 29.450 -2.454 41.696 1.00 97.38 104 LEU A N 1
ATOM 775 C CA . LEU A 1 104 ? 28.577 -3.049 42.711 1.00 97.38 104 LEU A CA 1
ATOM 776 C C . LEU A 1 104 ? 27.244 -2.298 42.819 1.00 97.38 104 LEU A C 1
ATOM 778 O O . LEU A 1 104 ? 26.197 -2.925 42.985 1.00 97.38 104 LEU A O 1
ATOM 782 N N . MET A 1 105 ? 27.259 -0.970 42.676 1.00 97.88 105 MET A N 1
ATOM 783 C CA . MET A 1 105 ? 26.035 -0.169 42.610 1.00 97.88 105 MET A CA 1
ATOM 784 C C . MET A 1 105 ? 25.188 -0.516 41.381 1.00 97.88 105 MET A C 1
ATOM 786 O O . MET A 1 105 ? 23.978 -0.670 41.524 1.00 97.88 105 MET A O 1
ATOM 790 N N . MET A 1 106 ? 25.802 -0.694 40.206 1.00 98.19 106 MET A N 1
ATOM 791 C CA . MET A 1 106 ? 25.108 -1.116 38.982 1.00 98.19 106 MET A CA 1
ATOM 792 C C . MET A 1 106 ? 24.473 -2.501 39.130 1.00 98.19 106 MET A C 1
ATOM 794 O O . MET A 1 106 ? 23.295 -2.670 38.824 1.00 98.19 106 MET A O 1
ATOM 798 N N . LEU A 1 107 ? 25.221 -3.475 39.661 1.00 98.00 107 LEU A N 1
ATOM 799 C CA . LEU A 1 107 ? 24.707 -4.818 39.955 1.00 98.00 107 LEU A CA 1
ATOM 800 C C . LEU A 1 107 ? 23.511 -4.757 40.914 1.00 98.00 107 LEU A C 1
ATOM 802 O O . LEU A 1 107 ? 22.492 -5.405 40.681 1.00 98.00 107 LEU A O 1
ATOM 806 N N . SER A 1 108 ? 23.609 -3.945 41.973 1.00 97.69 108 SER A N 1
ATOM 807 C CA . SER A 1 108 ? 22.516 -3.751 42.930 1.00 97.69 108 SER A CA 1
ATOM 808 C C . SER A 1 108 ? 21.295 -3.077 42.299 1.00 97.69 108 SER A C 1
ATOM 810 O O . SER A 1 108 ? 20.167 -3.470 42.594 1.00 97.69 108 SER A O 1
ATOM 812 N N . GLU A 1 109 ? 21.498 -2.079 41.436 1.00 97.31 109 GLU A N 1
ATOM 813 C CA . GLU A 1 109 ? 20.419 -1.394 40.720 1.00 97.31 109 GLU A CA 1
ATOM 814 C C . GLU A 1 109 ? 19.688 -2.352 39.781 1.00 97.31 109 GLU A C 1
ATOM 816 O O . GLU A 1 109 ? 18.463 -2.441 39.846 1.00 97.31 109 GLU A O 1
ATOM 821 N N . LEU A 1 110 ? 20.426 -3.101 38.957 1.00 97.19 110 LEU A N 1
ATOM 822 C CA . LEU A 1 110 ? 19.834 -4.044 38.015 1.00 97.19 110 LEU A CA 1
ATOM 823 C C . LEU A 1 110 ? 19.080 -5.157 38.752 1.00 97.19 110 LEU A C 1
ATOM 825 O O . LEU A 1 110 ? 17.955 -5.469 38.378 1.00 97.19 110 LEU A O 1
ATOM 829 N N . ALA A 1 111 ? 19.634 -5.674 39.857 1.00 97.00 111 ALA A N 1
ATOM 830 C CA . ALA A 1 111 ? 18.981 -6.693 40.682 1.00 97.00 111 ALA A CA 1
ATOM 831 C C . ALA A 1 111 ? 17.669 -6.197 41.305 1.00 97.00 111 ALA A C 1
ATOM 833 O O . ALA A 1 111 ? 16.685 -6.936 41.357 1.00 97.00 111 ALA A O 1
ATOM 834 N N . LYS A 1 112 ? 17.631 -4.943 41.774 1.00 96.19 112 LYS A N 1
ATOM 835 C CA . LYS A 1 112 ? 16.402 -4.331 42.302 1.00 96.19 112 LYS A CA 1
ATOM 836 C C . LYS A 1 112 ? 15.377 -4.110 41.198 1.00 96.19 112 LYS A C 1
ATOM 838 O O . LYS A 1 112 ? 14.214 -4.447 41.394 1.00 96.19 112 LYS A O 1
ATOM 843 N N . ALA A 1 113 ? 15.813 -3.578 40.057 1.00 96.19 113 ALA A N 1
ATOM 844 C CA . ALA A 1 113 ? 14.947 -3.262 38.931 1.00 96.19 113 ALA A CA 1
ATOM 845 C C . ALA A 1 113 ? 14.358 -4.508 38.261 1.00 96.19 113 ALA A C 1
ATOM 847 O O . ALA A 1 113 ? 13.212 -4.464 37.830 1.00 96.19 113 ALA A O 1
ATOM 848 N N . SER A 1 114 ? 15.101 -5.616 38.188 1.00 95.62 114 SER A N 1
ATOM 849 C CA . SER A 1 114 ? 14.595 -6.883 37.650 1.00 95.62 114 SER A CA 1
ATOM 850 C C . SER A 1 114 ? 13.845 -7.723 38.685 1.00 95.62 114 SER A C 1
ATOM 852 O O . SER A 1 114 ? 13.152 -8.655 38.311 1.00 95.62 114 SER A O 1
ATOM 854 N N . GLY A 1 115 ? 14.035 -7.465 39.981 1.00 93.81 115 GLY A N 1
ATOM 855 C CA . GLY A 1 115 ? 13.520 -8.298 41.068 1.00 93.81 115 GLY A CA 1
ATOM 856 C C . GLY A 1 115 ? 12.151 -7.872 41.603 1.00 93.81 115 GLY A C 1
ATOM 857 O O . GLY A 1 115 ? 11.366 -7.196 40.944 1.00 93.81 115 GLY A O 1
ATOM 858 N N . VAL A 1 116 ? 11.874 -8.255 42.854 1.00 92.00 116 VAL A N 1
ATOM 859 C CA . VAL A 1 116 ? 10.585 -8.023 43.542 1.00 92.00 116 VAL A CA 1
ATOM 860 C C . VAL A 1 116 ? 10.255 -6.535 43.717 1.00 92.00 116 VAL A C 1
ATOM 862 O O . VAL A 1 116 ? 9.092 -6.161 43.706 1.00 92.00 116 VAL A O 1
ATOM 865 N N . ALA A 1 117 ? 11.263 -5.674 43.877 1.00 89.25 117 ALA A N 1
ATOM 866 C CA . ALA A 1 117 ? 11.065 -4.226 44.005 1.00 89.25 117 ALA A CA 1
ATOM 867 C C . ALA A 1 117 ? 10.910 -3.510 42.649 1.00 89.25 117 ALA A C 1
ATOM 869 O O . ALA A 1 117 ? 10.776 -2.289 42.613 1.00 89.25 117 ALA A O 1
ATOM 870 N N . GLY A 1 118 ? 10.972 -4.256 41.550 1.00 93.38 118 GLY A N 1
ATOM 871 C CA . GLY A 1 118 ? 10.837 -3.759 40.193 1.00 93.38 118 GLY A CA 1
ATOM 872 C C . GLY A 1 118 ? 10.006 -4.736 39.378 1.00 93.38 118 GLY A C 1
ATOM 873 O O . GLY A 1 118 ? 8.927 -5.136 39.811 1.00 93.38 118 GLY A O 1
ATOM 874 N N . MET A 1 119 ? 10.516 -5.114 38.210 1.00 93.62 119 MET A N 1
ATOM 875 C CA . MET A 1 119 ? 9.755 -5.734 37.132 1.00 93.62 119 MET A CA 1
ATOM 876 C C . MET A 1 119 ? 8.935 -6.950 37.567 1.00 93.62 119 MET A C 1
ATOM 878 O O . MET A 1 119 ? 7.741 -6.983 37.292 1.00 93.62 119 MET A O 1
ATOM 882 N N . CYS A 1 120 ? 9.525 -7.913 38.288 1.00 92.12 120 CYS A N 1
ATOM 883 C CA . CYS A 1 120 ? 8.783 -9.094 38.744 1.00 92.12 120 CYS A CA 1
ATOM 884 C C . CYS A 1 120 ? 7.670 -8.738 39.741 1.00 92.12 120 CYS A C 1
ATOM 886 O O . CYS A 1 120 ? 6.611 -9.359 39.732 1.00 92.12 120 CYS A O 1
ATOM 888 N N . GLY A 1 121 ? 7.895 -7.744 40.606 1.00 92.00 121 GLY A N 1
ATOM 889 C CA . GLY A 1 121 ? 6.857 -7.245 41.509 1.00 92.00 121 GLY A CA 1
ATOM 890 C C . GLY A 1 121 ? 5.753 -6.502 40.761 1.00 92.00 121 GLY A C 1
ATOM 891 O O . GLY A 1 121 ? 4.579 -6.728 41.033 1.00 92.00 121 GLY A O 1
ATOM 892 N N . GLY A 1 122 ? 6.127 -5.666 39.789 1.00 90.88 122 GLY A N 1
ATOM 893 C CA . GLY A 1 122 ? 5.188 -4.993 38.893 1.00 90.88 122 GLY A CA 1
ATOM 894 C C . GLY A 1 122 ? 4.317 -5.981 38.119 1.00 90.88 122 GLY A C 1
ATOM 895 O O . GLY A 1 122 ? 3.103 -5.826 38.119 1.00 90.88 122 GLY A O 1
ATOM 896 N N . GLN A 1 123 ? 4.914 -7.036 37.556 1.00 89.31 123 GLN A N 1
ATOM 897 C CA . GLN A 1 123 ? 4.196 -8.109 36.860 1.00 89.31 123 GLN A CA 1
ATOM 898 C C . GLN A 1 123 ? 3.228 -8.851 37.787 1.00 89.31 123 GLN A C 1
ATOM 900 O O . GLN A 1 123 ? 2.089 -9.108 37.420 1.00 89.31 123 GLN A O 1
ATOM 905 N N . ALA A 1 124 ? 3.645 -9.165 39.016 1.00 90.00 124 ALA A N 1
ATOM 906 C CA . ALA A 1 124 ? 2.761 -9.814 39.983 1.00 90.00 124 ALA A CA 1
ATOM 907 C C . ALA A 1 124 ? 1.556 -8.935 40.365 1.00 90.00 124 ALA A C 1
ATOM 909 O O . ALA A 1 124 ? 0.462 -9.457 40.577 1.00 90.00 124 ALA A O 1
ATOM 910 N N . LEU A 1 125 ? 1.748 -7.614 40.465 1.00 89.56 125 LEU A N 1
ATOM 911 C CA . LEU A 1 125 ? 0.656 -6.668 40.710 1.00 89.56 125 LEU A CA 1
ATOM 912 C C . LEU A 1 125 ? -0.289 -6.559 39.509 1.00 89.56 125 LEU A C 1
ATOM 914 O O . LEU A 1 125 ? -1.495 -6.476 39.713 1.00 89.56 125 LEU A O 1
ATOM 918 N N . ASP A 1 126 ? 0.255 -6.582 38.294 1.00 86.19 126 ASP A N 1
ATOM 919 C CA . ASP A 1 126 ? -0.498 -6.535 37.039 1.00 86.19 126 ASP A CA 1
ATOM 920 C C . ASP A 1 126 ? -1.409 -7.763 36.883 1.00 86.19 126 ASP A C 1
ATOM 922 O O . ASP A 1 126 ? -2.626 -7.634 36.780 1.00 86.19 126 ASP A O 1
ATOM 926 N N . LEU A 1 127 ? -0.848 -8.966 37.048 1.00 84.50 127 LEU A N 1
ATOM 927 C CA . LEU A 1 127 ? -1.605 -10.225 37.048 1.00 84.50 127 LEU A CA 1
ATOM 928 C C . LEU A 1 127 ? -2.683 -10.262 38.144 1.00 84.50 127 LEU A C 1
ATOM 930 O O . LEU A 1 127 ? -3.777 -10.779 37.944 1.00 84.50 127 LEU A O 1
ATOM 934 N N . ALA A 1 128 ? -2.399 -9.711 39.329 1.00 86.31 128 ALA A N 1
ATOM 935 C CA . ALA A 1 128 ? -3.381 -9.648 40.414 1.00 86.31 128 ALA A CA 1
ATOM 936 C C . ALA A 1 128 ? -4.516 -8.642 40.146 1.00 86.31 128 ALA A C 1
ATOM 938 O O . ALA A 1 128 ? -5.596 -8.765 40.733 1.00 86.31 128 ALA A O 1
ATOM 939 N N . ALA A 1 129 ? -4.261 -7.642 39.302 1.00 84.69 129 ALA A N 1
ATOM 940 C CA . ALA A 1 129 ? -5.220 -6.627 38.896 1.00 84.69 129 ALA A CA 1
ATOM 941 C C . ALA A 1 129 ? -6.108 -7.077 37.722 1.00 84.69 129 ALA A C 1
ATOM 943 O O . ALA A 1 129 ? -7.148 -6.460 37.477 1.00 84.69 129 ALA A O 1
ATOM 944 N N . GLU A 1 130 ? -5.742 -8.156 37.029 1.00 79.38 130 GLU A N 1
ATOM 945 C CA . GLU A 1 130 ? -6.485 -8.678 35.889 1.00 79.38 130 GLU A CA 1
ATOM 946 C C . GLU A 1 130 ? -7.945 -9.009 36.264 1.00 79.38 130 GLU A C 1
ATOM 948 O O . GLU A 1 130 ? -8.245 -9.677 37.259 1.00 79.38 130 GLU A O 1
ATOM 953 N N . GLY A 1 131 ? -8.893 -8.473 35.488 1.00 73.12 131 GLY A N 1
ATOM 954 C CA . GLY A 1 131 ? -10.329 -8.609 35.754 1.00 73.12 131 GLY A CA 1
ATOM 955 C C . GLY A 1 131 ? -10.871 -7.774 36.928 1.00 73.12 131 GLY A C 1
ATOM 956 O O . GLY A 1 131 ? -12.054 -7.903 37.258 1.00 73.12 131 GLY A O 1
ATOM 957 N N . GLN A 1 132 ? -10.062 -6.906 37.550 1.00 80.19 132 GLN A N 1
ATOM 958 C CA . GLN A 1 132 ? -10.479 -5.993 38.624 1.00 80.19 132 GLN A CA 1
ATOM 959 C C . GLN A 1 132 ? -10.439 -4.521 38.184 1.00 80.19 132 GLN A C 1
ATOM 961 O O . GLN A 1 132 ? -9.710 -4.136 37.275 1.00 80.19 132 GLN A O 1
ATOM 966 N N . SER A 1 133 ? -11.232 -3.660 38.834 1.00 77.31 133 SER A N 1
ATOM 967 C CA . SER A 1 133 ? -11.154 -2.211 38.605 1.00 77.31 133 SER A CA 1
ATOM 968 C C . SER A 1 133 ? -9.986 -1.612 39.387 1.00 77.31 133 SER A C 1
ATOM 970 O O . SER A 1 133 ? -9.991 -1.665 40.619 1.00 77.31 133 SER A O 1
ATOM 972 N N . VAL A 1 134 ? -9.041 -0.997 38.683 1.00 83.75 134 VAL A N 1
ATOM 973 C CA . VAL A 1 134 ? -7.840 -0.380 39.259 1.00 83.75 134 VAL A CA 1
ATOM 974 C C . VAL A 1 134 ? -7.989 1.139 39.241 1.00 83.75 134 VAL A C 1
ATOM 976 O O . VAL A 1 134 ? -8.437 1.708 38.243 1.00 83.75 134 VAL A O 1
ATOM 979 N N . ASP A 1 135 ? -7.645 1.816 40.338 1.00 86.31 135 ASP A N 1
ATOM 980 C CA . ASP A 1 135 ? -7.606 3.281 40.344 1.00 86.31 135 ASP A CA 1
ATOM 981 C C . ASP A 1 135 ? -6.318 3.825 39.692 1.00 86.31 135 ASP A C 1
ATOM 983 O O . ASP A 1 135 ? -5.342 3.105 39.482 1.00 86.31 135 ASP A O 1
ATOM 987 N N . LEU A 1 136 ? -6.305 5.118 39.351 1.00 83.25 136 LEU A N 1
ATOM 988 C CA . LEU A 1 136 ? -5.159 5.732 38.668 1.00 83.25 136 LEU A CA 1
ATOM 989 C C . LEU A 1 136 ? -3.860 5.605 39.477 1.00 83.25 136 LEU A C 1
ATOM 991 O O . LEU A 1 136 ? -2.791 5.432 38.902 1.00 83.25 136 LEU A O 1
ATOM 995 N N . TYR A 1 137 ? -3.945 5.681 40.806 1.00 86.31 137 TYR A N 1
ATOM 996 C CA . TYR A 1 137 ? -2.768 5.591 41.661 1.00 86.31 137 TYR A CA 1
ATOM 997 C C . TYR A 1 137 ? -2.169 4.184 41.617 1.00 86.31 137 TYR A C 1
ATOM 999 O O . TYR A 1 137 ? -0.962 4.034 41.439 1.00 86.31 137 TYR A O 1
ATOM 1007 N N . GLN A 1 138 ? -3.008 3.157 41.738 1.00 85.31 138 GLN A N 1
ATOM 1008 C CA . GLN A 1 138 ? -2.616 1.758 41.629 1.00 85.31 138 GLN A CA 1
ATOM 1009 C C . GLN A 1 138 ? -2.041 1.443 40.243 1.00 85.31 138 GLN A C 1
ATOM 1011 O O . GLN A 1 138 ? -0.985 0.819 40.162 1.00 85.31 138 GLN A O 1
ATOM 1016 N N . LEU A 1 139 ? -2.668 1.942 39.173 1.00 85.06 139 LEU A N 1
ATOM 1017 C CA . LEU A 1 139 ? -2.186 1.776 37.801 1.00 85.06 139 LEU A CA 1
ATOM 1018 C C . LEU A 1 139 ? -0.801 2.414 37.609 1.00 85.06 139 LEU A C 1
ATOM 1020 O O . LEU A 1 139 ? 0.126 1.772 37.118 1.00 85.06 139 LEU A O 1
ATOM 1024 N N . GLU A 1 140 ? -0.612 3.649 38.087 1.00 87.75 140 GLU A N 1
ATOM 1025 C CA . GLU A 1 140 ? 0.702 4.297 38.073 1.00 87.75 140 GLU A CA 1
ATOM 1026 C C . GLU A 1 140 ? 1.750 3.494 38.853 1.00 87.75 140 GLU A C 1
ATOM 1028 O O . GLU A 1 140 ? 2.906 3.427 38.426 1.00 87.75 140 GLU A O 1
ATOM 1033 N N . GLN A 1 141 ? 1.382 2.875 39.983 1.00 88.06 141 GLN A N 1
ATOM 1034 C CA . GLN A 1 141 ? 2.304 2.010 40.721 1.00 88.06 141 GLN A CA 1
ATOM 1035 C C . GLN A 1 141 ? 2.681 0.766 39.914 1.00 88.06 141 GLN A C 1
ATOM 1037 O O . GLN A 1 141 ? 3.872 0.462 39.843 1.00 88.06 141 GLN A O 1
ATOM 1042 N N . ILE A 1 142 ? 1.723 0.089 39.276 1.00 89.06 142 ILE A N 1
ATOM 1043 C CA . ILE A 1 142 ? 1.993 -1.069 38.410 1.00 89.06 142 ILE A CA 1
ATOM 1044 C C . ILE A 1 142 ? 2.973 -0.665 37.302 1.00 89.06 142 ILE A C 1
ATOM 1046 O O . ILE A 1 142 ? 4.043 -1.260 37.172 1.00 89.06 142 ILE A O 1
ATOM 1050 N N . HIS A 1 143 ? 2.687 0.423 36.582 1.00 90.06 143 HIS A N 1
ATOM 1051 C CA . HIS A 1 143 ? 3.504 0.884 35.453 1.00 90.06 143 HIS A CA 1
ATOM 1052 C C . HIS A 1 143 ? 4.925 1.274 35.871 1.00 90.06 143 HIS A C 1
ATOM 1054 O O . HIS A 1 143 ? 5.905 0.938 35.196 1.00 90.06 143 HIS A O 1
ATOM 1060 N N . ARG A 1 144 ? 5.060 1.961 37.013 1.00 90.31 144 ARG A N 1
ATOM 1061 C CA . ARG A 1 144 ? 6.363 2.351 37.573 1.00 90.31 144 ARG A CA 1
ATOM 1062 C C . ARG A 1 144 ? 7.204 1.144 37.971 1.00 90.31 144 ARG A C 1
ATOM 1064 O O . ARG A 1 144 ? 8.414 1.181 37.764 1.00 90.31 144 ARG A O 1
ATOM 1071 N N . HIS A 1 145 ? 6.588 0.098 38.519 1.00 90.81 145 HIS A N 1
ATOM 1072 C CA . HIS A 1 145 ? 7.306 -1.089 38.982 1.00 90.81 145 HIS A CA 1
ATOM 1073 C C . HIS A 1 145 ? 7.537 -2.119 37.870 1.00 90.81 145 HIS A C 1
ATOM 1075 O O . HIS A 1 145 ? 8.528 -2.829 37.941 1.00 90.81 145 HIS A O 1
ATOM 1081 N N . LYS A 1 146 ? 6.706 -2.175 36.822 1.00 88.25 146 LYS A N 1
ATOM 1082 C CA . LYS A 1 146 ? 6.882 -3.074 35.669 1.00 88.25 146 LYS A CA 1
ATOM 1083 C C . LYS A 1 146 ? 7.883 -2.483 34.662 1.00 88.25 146 LYS A C 1
ATOM 1085 O O . LYS A 1 146 ? 9.099 -2.525 34.867 1.00 88.25 146 LYS A O 1
ATOM 1090 N N . THR A 1 147 ? 7.395 -1.865 33.592 1.00 86.44 147 THR A N 1
ATOM 1091 C CA . THR A 1 147 ? 8.221 -1.322 32.501 1.00 86.44 147 THR A CA 1
ATOM 1092 C C . THR A 1 147 ? 9.065 -0.123 32.930 1.00 86.44 147 THR A C 1
ATOM 1094 O O . THR A 1 147 ? 10.229 -0.005 32.521 1.00 86.44 147 THR A O 1
ATOM 1097 N N . GLY A 1 148 ? 8.513 0.746 33.786 1.00 91.19 148 GLY A N 1
ATOM 1098 C CA . GLY A 1 148 ? 9.193 1.944 34.277 1.00 91.19 148 GLY A CA 1
ATOM 1099 C C . GLY A 1 148 ? 10.469 1.632 35.063 1.00 91.19 148 GLY A C 1
ATOM 1100 O O . GLY A 1 148 ? 11.459 2.354 34.931 1.00 91.19 148 GLY A O 1
ATOM 1101 N N . ALA A 1 149 ? 10.497 0.519 35.802 1.00 94.12 149 ALA A N 1
ATOM 1102 C CA . ALA A 1 149 ? 11.635 0.130 36.628 1.00 94.12 149 ALA A CA 1
ATOM 1103 C C . ALA A 1 149 ? 12.890 -0.129 35.787 1.00 94.12 149 ALA A C 1
ATOM 1105 O O . ALA A 1 149 ? 13.975 0.352 36.124 1.00 94.12 149 ALA A O 1
ATOM 1106 N N . LEU A 1 150 ? 12.750 -0.828 34.655 1.00 94.69 150 LEU A N 1
ATOM 1107 C CA . LEU A 1 150 ? 13.891 -1.129 33.791 1.00 94.69 150 LEU A CA 1
ATOM 1108 C C . LEU A 1 150 ? 14.335 0.089 32.961 1.00 94.69 150 LEU A C 1
ATOM 1110 O O . LEU A 1 150 ? 15.527 0.247 32.709 1.00 94.69 150 LEU A O 1
ATOM 1114 N N . ILE A 1 151 ? 13.411 0.982 32.581 1.00 95.31 151 ILE A N 1
ATOM 1115 C CA . ILE A 1 151 ? 13.751 2.272 31.946 1.00 95.31 151 ILE A CA 1
ATOM 1116 C C . ILE A 1 151 ? 14.553 3.149 32.915 1.00 95.31 151 ILE A C 1
ATOM 1118 O O . ILE A 1 151 ? 15.602 3.682 32.550 1.00 95.31 151 ILE A O 1
ATOM 1122 N N . ARG A 1 152 ? 14.108 3.242 34.173 1.00 96.44 152 ARG A N 1
ATOM 1123 C CA . ARG A 1 152 ? 14.839 3.933 35.239 1.00 96.44 152 ARG A CA 1
ATOM 1124 C C . ARG A 1 152 ? 16.212 3.314 35.472 1.00 96.44 152 ARG A C 1
ATOM 1126 O O . ARG A 1 152 ? 17.196 4.045 35.556 1.00 96.44 152 ARG A O 1
ATOM 1133 N N . SER A 1 153 ? 16.295 1.987 35.516 1.00 97.44 153 SER A N 1
ATOM 1134 C CA . SER A 1 153 ? 17.568 1.278 35.647 1.00 97.44 153 SER A CA 1
ATOM 1135 C C . SER A 1 153 ? 18.529 1.620 34.507 1.00 97.44 153 SER A C 1
ATOM 1137 O O . SER A 1 153 ? 19.668 1.974 34.781 1.00 97.44 153 SER A O 1
ATOM 1139 N N . ALA A 1 154 ? 18.072 1.634 33.249 1.00 97.88 154 ALA A N 1
ATOM 1140 C CA . ALA A 1 154 ? 18.903 1.990 32.094 1.00 97.88 154 ALA A CA 1
ATOM 1141 C C . ALA A 1 154 ? 19.550 3.382 32.230 1.00 97.88 154 ALA A C 1
ATOM 1143 O O . ALA A 1 154 ? 20.760 3.528 32.061 1.00 97.88 154 ALA A O 1
ATOM 1144 N N . VAL A 1 155 ? 18.766 4.395 32.612 1.00 98.00 155 VAL A N 1
ATOM 1145 C CA . VAL A 1 155 ? 19.278 5.756 32.852 1.00 98.00 155 VAL A CA 1
ATOM 1146 C C . VAL A 1 155 ? 20.309 5.757 33.985 1.00 98.00 155 VAL A C 1
ATOM 1148 O O . VAL A 1 155 ? 21.399 6.309 33.848 1.00 98.00 155 VAL A O 1
ATOM 1151 N N . ARG A 1 156 ? 20.007 5.094 35.106 1.00 98.00 156 ARG A N 1
ATOM 1152 C CA . ARG A 1 156 ? 20.906 5.047 36.271 1.00 98.00 156 ARG A CA 1
ATOM 1153 C C . ARG A 1 156 ? 22.201 4.297 35.974 1.00 98.00 156 ARG A C 1
ATOM 1155 O O . ARG A 1 156 ? 23.255 4.741 36.412 1.00 98.00 156 ARG A O 1
ATOM 1162 N N . LEU A 1 157 ? 22.147 3.204 35.216 1.00 98.12 157 LEU A N 1
ATOM 1163 C CA . LEU A 1 157 ? 23.331 2.456 34.794 1.00 98.12 157 LEU A CA 1
ATOM 1164 C C . LEU A 1 157 ? 24.263 3.327 33.945 1.00 98.12 157 LEU A C 1
ATOM 1166 O O . LEU A 1 157 ? 25.456 3.371 34.231 1.00 98.12 157 LEU A O 1
ATOM 1170 N N . GLY A 1 158 ? 23.719 4.071 32.974 1.00 97.56 158 GLY A N 1
ATOM 1171 C CA . GLY A 1 158 ? 24.493 5.034 32.185 1.00 97.56 158 GLY A CA 1
ATOM 1172 C C . GLY A 1 158 ? 25.068 6.176 33.024 1.00 97.56 158 GLY A C 1
ATOM 1173 O O . GLY A 1 158 ? 26.179 6.621 32.773 1.00 97.56 158 GLY A O 1
ATOM 1174 N N . ALA A 1 159 ? 24.363 6.621 34.067 1.00 97.88 159 ALA A N 1
ATOM 1175 C CA . ALA A 1 159 ? 24.899 7.621 34.986 1.00 97.88 159 ALA A CA 1
ATOM 1176 C C . ALA A 1 159 ? 26.062 7.072 35.823 1.00 97.88 159 ALA A C 1
ATOM 1178 O O . ALA A 1 159 ? 27.091 7.724 35.963 1.00 97.88 159 ALA A O 1
ATOM 1179 N N . LEU A 1 160 ? 25.930 5.861 36.365 1.00 97.88 160 LEU A N 1
ATOM 1180 C CA . LEU A 1 160 ? 26.931 5.275 37.259 1.00 97.88 160 LEU A CA 1
ATOM 1181 C C . LEU A 1 160 ? 28.282 5.006 36.572 1.00 97.88 160 LEU A C 1
ATOM 1183 O O . LEU A 1 160 ? 29.284 4.884 37.275 1.00 97.88 160 LEU A O 1
ATOM 1187 N N . THR A 1 161 ? 28.352 4.947 35.235 1.00 97.19 161 THR A N 1
ATOM 1188 C CA . THR A 1 161 ? 29.644 4.847 34.527 1.00 97.19 161 THR A CA 1
ATOM 1189 C C . THR A 1 161 ? 30.464 6.134 34.638 1.00 97.19 161 THR A C 1
ATOM 1191 O O . THR A 1 161 ? 31.690 6.077 34.607 1.00 97.19 161 THR A O 1
ATOM 1194 N N . ALA A 1 162 ? 29.816 7.282 34.868 1.00 96.19 162 ALA A N 1
ATOM 1195 C CA . ALA A 1 162 ? 30.462 8.576 35.092 1.00 96.19 162 ALA A CA 1
ATOM 1196 C C . ALA A 1 162 ? 30.934 8.795 36.549 1.00 96.19 162 ALA A C 1
ATOM 1198 O O . ALA A 1 162 ? 31.360 9.894 36.910 1.00 96.19 162 ALA A O 1
ATOM 1199 N N . GLY A 1 163 ? 30.844 7.777 37.413 1.00 95.19 163 GLY A N 1
ATOM 1200 C CA . GLY A 1 163 ? 31.314 7.836 38.797 1.00 95.19 163 GLY A CA 1
ATOM 1201 C C . GLY A 1 163 ? 30.582 8.880 39.651 1.00 95.19 163 GLY A C 1
ATOM 1202 O O . GLY A 1 163 ? 29.351 8.947 39.639 1.00 95.19 163 GLY A O 1
ATOM 1203 N N . ASP A 1 164 ? 31.334 9.693 40.403 1.00 95.50 164 ASP A N 1
ATOM 1204 C CA . ASP A 1 164 ? 30.780 10.672 41.356 1.00 95.50 164 ASP A CA 1
ATOM 1205 C C . ASP A 1 164 ? 29.828 11.668 40.678 1.00 95.50 164 ASP A C 1
ATOM 1207 O O . ASP A 1 164 ? 28.737 11.923 41.189 1.00 95.50 164 ASP A O 1
ATOM 1211 N N . ALA A 1 165 ? 30.186 12.157 39.485 1.00 93.69 165 ALA A N 1
ATOM 1212 C CA . ALA A 1 165 ? 29.356 13.088 38.720 1.00 93.69 165 ALA A CA 1
ATOM 1213 C C . ALA A 1 165 ? 27.986 12.480 38.378 1.00 93.69 165 ALA A C 1
ATOM 1215 O O . ALA A 1 165 ? 26.946 13.127 38.505 1.00 93.69 165 ALA A O 1
ATOM 1216 N N . GLY A 1 166 ? 27.973 11.202 37.997 1.00 95.00 166 GLY A N 1
ATOM 1217 C CA . GLY A 1 166 ? 26.738 10.480 37.736 1.00 95.00 166 GLY A CA 1
ATOM 1218 C C . GLY A 1 166 ? 25.924 10.215 38.993 1.00 95.00 166 GLY A C 1
ATOM 1219 O O . GLY A 1 166 ? 24.709 10.411 38.988 1.00 95.00 166 GLY A O 1
ATOM 1220 N N . ARG A 1 167 ? 26.584 9.834 40.094 1.00 95.75 167 ARG A N 1
ATOM 1221 C CA . ARG A 1 167 ? 25.945 9.626 41.401 1.00 95.75 167 ARG A CA 1
ATOM 1222 C C . ARG A 1 167 ? 25.233 10.884 41.896 1.00 95.75 167 ARG A C 1
ATOM 1224 O O . ARG A 1 167 ? 24.116 10.782 42.403 1.00 95.75 167 ARG A O 1
ATOM 1231 N N . GLU A 1 168 ? 25.853 12.049 41.736 1.00 96.25 168 GLU A N 1
ATOM 1232 C CA . GLU A 1 168 ? 25.269 13.345 42.095 1.00 96.25 168 GLU A CA 1
ATOM 1233 C C . GLU A 1 168 ? 24.072 13.720 41.206 1.00 96.25 168 GLU A C 1
ATOM 1235 O O . GLU A 1 168 ? 23.115 14.330 41.686 1.00 96.25 168 GLU A O 1
ATOM 1240 N N . ALA A 1 169 ? 24.073 13.303 39.935 1.00 95.56 169 ALA A N 1
ATOM 1241 C CA . ALA A 1 169 ? 22.992 13.569 38.987 1.00 95.56 169 ALA A CA 1
ATOM 1242 C C . ALA A 1 169 ? 21.748 12.671 39.170 1.00 95.56 169 ALA A C 1
ATOM 1244 O O . ALA A 1 169 ? 20.664 13.024 38.689 1.00 95.56 169 ALA A O 1
ATOM 1245 N N . LEU A 1 170 ? 21.865 11.538 39.879 1.00 95.19 170 LEU A N 1
ATOM 1246 C CA . LEU A 1 170 ? 20.789 10.543 40.025 1.00 95.19 170 LEU A CA 1
ATOM 1247 C C . LEU A 1 170 ? 19.427 11.119 40.465 1.00 95.19 170 LEU A C 1
ATOM 1249 O O . LEU A 1 170 ? 18.431 10.730 39.863 1.00 95.19 170 LEU A O 1
ATOM 1253 N N . PRO A 1 171 ? 19.310 12.045 41.443 1.00 94.12 171 PRO A N 1
ATOM 1254 C CA . PRO A 1 171 ? 18.000 12.560 41.858 1.00 94.12 171 PRO A CA 1
ATOM 1255 C C . PRO A 1 171 ? 17.249 13.323 40.755 1.00 94.12 171 PRO A C 1
ATOM 1257 O O . PRO A 1 171 ? 16.019 13.306 40.714 1.00 94.12 171 PRO A O 1
ATOM 1260 N N . LEU A 1 172 ? 17.972 14.006 39.860 1.00 92.75 172 LEU A N 1
ATOM 1261 C CA . LEU A 1 172 ? 17.375 14.707 38.719 1.00 92.75 172 LEU A CA 1
ATOM 1262 C C . LEU A 1 172 ? 17.021 13.725 37.601 1.00 92.75 172 LEU A C 1
ATOM 1264 O O . LEU A 1 172 ? 15.931 13.803 37.032 1.00 92.75 172 LEU A O 1
ATOM 1268 N N . LEU A 1 173 ? 17.922 12.781 37.332 1.00 95.38 173 LEU A N 1
ATOM 1269 C CA . LEU A 1 173 ? 17.729 11.737 36.331 1.00 95.38 173 LEU A CA 1
ATOM 1270 C C . LEU A 1 173 ? 16.586 10.780 36.687 1.00 95.38 173 LEU A C 1
ATOM 1272 O O . LEU A 1 173 ? 15.858 10.363 35.793 1.00 95.38 173 LEU A O 1
ATOM 1276 N N . ASP A 1 174 ? 16.363 10.496 37.972 1.00 93.50 174 ASP A N 1
ATOM 1277 C CA . ASP A 1 174 ? 15.245 9.670 38.436 1.00 93.50 174 ASP A CA 1
ATOM 1278 C C . ASP A 1 174 ? 13.897 10.303 38.066 1.00 93.50 174 ASP A C 1
ATOM 1280 O O . ASP A 1 174 ? 13.030 9.621 37.525 1.00 93.50 174 ASP A O 1
ATOM 1284 N N . ARG A 1 175 ? 13.733 11.621 38.258 1.00 91.75 175 ARG A N 1
ATOM 1285 C CA . ARG A 1 175 ? 12.495 12.328 37.875 1.00 91.75 175 ARG A CA 1
ATOM 1286 C C . ARG A 1 175 ? 12.230 12.246 36.373 1.00 91.75 175 ARG A C 1
ATOM 1288 O O . ARG A 1 175 ? 11.085 12.078 35.961 1.00 91.75 175 ARG A O 1
ATOM 1295 N N . TYR A 1 176 ? 13.281 12.380 35.568 1.00 92.94 176 TYR A N 1
ATOM 1296 C CA . TYR A 1 176 ? 13.206 12.237 34.116 1.00 92.94 176 TYR A CA 1
ATOM 1297 C C . TYR A 1 176 ? 12.824 10.808 33.714 1.00 92.94 176 TYR A C 1
ATOM 1299 O O . TYR A 1 176 ? 11.883 10.608 32.945 1.00 92.94 176 TYR A O 1
ATOM 1307 N N . ALA A 1 177 ? 13.520 9.816 34.267 1.00 93.19 177 ALA A N 1
ATOM 1308 C CA . ALA A 1 177 ? 13.335 8.423 33.898 1.00 93.19 177 ALA A CA 1
ATOM 1309 C C . ALA A 1 177 ? 11.969 7.880 34.335 1.00 93.19 177 ALA A C 1
ATOM 1311 O O . ALA A 1 177 ? 11.354 7.114 33.601 1.00 93.19 177 ALA A O 1
ATOM 1312 N N . GLU A 1 178 ? 11.461 8.316 35.489 1.00 90.94 178 GLU A N 1
ATOM 1313 C CA . GLU A 1 178 ? 10.105 8.003 35.940 1.00 90.94 178 GLU A CA 1
ATOM 1314 C C . GLU A 1 178 ? 9.033 8.587 35.016 1.00 90.94 178 GLU A C 1
ATOM 1316 O O . GLU A 1 178 ? 8.079 7.892 34.670 1.00 90.94 178 GLU A O 1
ATOM 1321 N N . ALA A 1 179 ? 9.190 9.847 34.594 1.00 89.62 179 ALA A N 1
ATOM 1322 C CA . ALA A 1 179 ? 8.241 10.494 33.692 1.00 89.62 179 ALA A CA 1
ATOM 1323 C C . ALA A 1 179 ? 8.220 9.816 32.315 1.00 89.62 179 ALA A C 1
ATOM 1325 O O . ALA A 1 179 ? 7.145 9.534 31.789 1.00 89.62 179 ALA A O 1
ATOM 1326 N N . ILE A 1 180 ? 9.393 9.504 31.754 1.00 89.94 180 ILE A N 1
ATOM 1327 C CA . ILE A 1 180 ? 9.487 8.780 30.480 1.00 89.94 180 ILE A CA 1
ATOM 1328 C C . ILE A 1 180 ? 8.987 7.347 30.609 1.00 89.94 180 ILE A C 1
ATOM 1330 O O . ILE A 1 180 ? 8.294 6.881 29.713 1.00 89.94 180 ILE A O 1
ATOM 1334 N N . GLY A 1 181 ? 9.310 6.650 31.699 1.00 89.56 181 GLY A N 1
ATOM 1335 C CA . GLY A 1 181 ? 8.851 5.282 31.920 1.00 89.56 181 GLY A CA 1
ATOM 1336 C C . GLY A 1 181 ? 7.328 5.189 31.963 1.00 89.56 181 GLY A C 1
ATOM 1337 O O . GLY A 1 181 ? 6.750 4.329 31.304 1.00 89.56 181 GLY A O 1
ATOM 1338 N N . LEU A 1 182 ? 6.679 6.118 32.672 1.00 87.31 182 LEU A N 1
ATOM 1339 C CA . LEU A 1 182 ? 5.221 6.189 32.725 1.00 87.31 182 LEU A CA 1
ATOM 1340 C C . LEU A 1 182 ? 4.620 6.591 31.372 1.00 87.31 182 LEU A C 1
ATOM 1342 O O . LEU A 1 182 ? 3.678 5.951 30.920 1.00 87.31 182 LEU A O 1
ATOM 1346 N N . ALA A 1 183 ? 5.175 7.609 30.706 1.00 84.94 183 ALA A N 1
ATOM 1347 C CA . ALA A 1 183 ? 4.699 8.044 29.391 1.00 84.94 183 ALA A CA 1
ATOM 1348 C C . ALA A 1 183 ? 4.831 6.940 28.332 1.00 84.94 183 ALA A C 1
ATOM 1350 O O . ALA A 1 183 ? 3.947 6.785 27.495 1.00 84.94 183 ALA A O 1
ATOM 1351 N N . PHE A 1 184 ? 5.915 6.160 28.388 1.00 84.06 184 PHE A N 1
ATOM 1352 C CA . PHE A 1 184 ? 6.118 5.010 27.517 1.00 84.06 184 PHE A CA 1
ATOM 1353 C C . PHE A 1 184 ? 5.024 3.964 27.733 1.00 84.06 184 PHE A C 1
ATOM 1355 O O . PHE A 1 184 ? 4.417 3.558 26.753 1.00 84.06 184 PHE A O 1
ATOM 1362 N N . GLN A 1 185 ? 4.740 3.578 28.985 1.00 82.25 185 GLN A N 1
ATOM 1363 C CA . GLN A 1 185 ? 3.711 2.572 29.276 1.00 82.25 185 GLN A CA 1
ATOM 1364 C C . GLN A 1 185 ? 2.311 3.052 28.884 1.00 82.25 185 GLN A C 1
ATOM 1366 O O . GLN A 1 185 ? 1.584 2.318 28.237 1.00 82.25 185 GLN A O 1
ATOM 1371 N N . VAL A 1 186 ? 1.961 4.307 29.189 1.00 78.94 186 VAL A N 1
ATOM 1372 C CA . VAL A 1 186 ? 0.666 4.883 28.784 1.00 78.94 186 VAL A CA 1
ATOM 1373 C C . VAL A 1 186 ? 0.506 4.854 27.268 1.00 78.94 186 VAL A C 1
ATOM 1375 O O . VAL A 1 186 ? -0.569 4.539 26.770 1.00 78.94 186 VAL A O 1
ATOM 1378 N N . GLN A 1 187 ? 1.566 5.183 26.528 1.00 74.75 187 GLN A N 1
ATOM 1379 C CA . GLN A 1 187 ? 1.536 5.071 25.080 1.00 74.75 187 GLN A CA 1
ATOM 1380 C C . GLN A 1 187 ? 1.367 3.608 24.654 1.00 74.75 187 GLN A C 1
ATOM 1382 O O . GLN A 1 187 ? 0.527 3.363 23.805 1.00 74.75 187 GLN A O 1
ATOM 1387 N N . ASP A 1 188 ? 2.126 2.666 25.219 1.00 71.62 188 ASP A N 1
ATOM 1388 C CA . ASP A 1 188 ? 2.070 1.229 24.895 1.00 71.62 188 ASP A CA 1
ATOM 1389 C C . ASP A 1 188 ? 0.667 0.640 25.120 1.00 71.62 188 ASP A C 1
ATOM 1391 O O . ASP A 1 188 ? 0.077 0.118 24.181 1.00 71.62 188 ASP A O 1
ATOM 1395 N N . ASP A 1 189 ? 0.061 0.863 26.291 1.00 71.19 189 ASP A N 1
ATOM 1396 C CA . ASP A 1 189 ? -1.278 0.346 26.617 1.00 71.19 189 ASP A CA 1
ATOM 1397 C C . ASP A 1 189 ? -2.352 0.908 25.679 1.00 71.19 189 ASP A C 1
ATOM 1399 O O . ASP A 1 189 ? -3.266 0.213 25.238 1.00 71.19 189 ASP A O 1
ATOM 1403 N N . ILE A 1 190 ? -2.244 2.196 25.348 1.00 63.28 190 ILE A N 1
ATOM 1404 C CA . ILE A 1 190 ? -3.125 2.822 24.364 1.00 63.28 190 ILE A CA 1
ATOM 1405 C C . ILE A 1 190 ? -2.888 2.203 22.981 1.00 63.28 190 ILE A C 1
ATOM 1407 O O . ILE A 1 190 ? -3.839 2.001 22.231 1.00 63.28 190 ILE A O 1
ATOM 1411 N N . LEU A 1 191 ? -1.635 1.906 22.615 1.00 61.47 191 LEU A N 1
ATOM 1412 C CA . LEU A 1 191 ? -1.315 1.290 21.330 1.00 61.47 191 LEU A CA 1
ATOM 1413 C C . LEU A 1 191 ? -1.903 -0.126 21.209 1.00 61.47 191 LEU A C 1
ATOM 1415 O O . LEU A 1 191 ? -2.368 -0.458 20.110 1.00 61.47 191 LEU A O 1
ATOM 1419 N N . ASP A 1 192 ? -1.913 -0.895 22.299 1.00 59.31 192 ASP A N 1
ATOM 1420 C CA . ASP A 1 192 ? -2.402 -2.277 22.351 1.00 59.31 192 ASP A CA 1
ATOM 1421 C C . ASP A 1 192 ? -3.926 -2.359 22.204 1.00 59.31 192 ASP A C 1
ATOM 1423 O O . ASP A 1 192 ? -4.412 -3.113 21.368 1.00 59.31 192 ASP A O 1
ATOM 1427 N N . VAL A 1 193 ? -4.681 -1.467 22.856 1.00 55.44 193 VAL A N 1
ATOM 1428 C CA . VAL A 1 193 ? -6.165 -1.402 22.799 1.00 55.44 193 VAL A CA 1
ATOM 1429 C C . VAL A 1 193 ? -6.736 -1.120 21.388 1.00 55.44 193 VAL A C 1
ATOM 1431 O O . VAL A 1 193 ? -7.944 -1.167 21.149 1.00 55.44 193 VAL A O 1
ATOM 1434 N N . ILE A 1 194 ? -5.883 -0.768 20.426 1.00 55.31 194 ILE A N 1
ATOM 1435 C CA . ILE A 1 194 ? -6.261 -0.308 19.080 1.00 55.31 194 ILE A CA 1
ATOM 1436 C C . ILE A 1 194 ? -5.928 -1.374 18.006 1.00 55.31 194 ILE A C 1
ATOM 1438 O O . ILE A 1 194 ? -6.167 -1.154 16.814 1.00 55.31 194 ILE A O 1
ATOM 1442 N N . GLY A 1 195 ? -5.363 -2.524 18.397 1.00 58.50 195 GLY A N 1
ATOM 1443 C CA . GLY A 1 195 ? -4.896 -3.575 17.485 1.00 58.50 195 GLY A CA 1
ATOM 1444 C C . GLY A 1 195 ? -5.996 -4.457 16.882 1.00 58.50 195 GLY A C 1
ATOM 1445 O O . GLY A 1 195 ? -5.840 -4.917 15.743 1.00 58.50 195 GLY A O 1
ATOM 1446 N N . ASP A 1 196 ? -7.109 -4.650 17.600 1.00 71.50 196 ASP A N 1
ATOM 1447 C CA . ASP A 1 196 ? -8.239 -5.490 17.187 1.00 71.50 196 ASP A CA 1
ATOM 1448 C C . ASP A 1 196 ? -9.544 -4.687 17.006 1.00 71.50 196 ASP A C 1
ATOM 1450 O O . ASP A 1 196 ? -9.933 -3.832 17.805 1.00 71.50 196 ASP A O 1
ATOM 1454 N N . THR A 1 197 ? -10.294 -5.004 15.946 1.00 84.00 197 THR A N 1
ATOM 1455 C CA . THR A 1 197 ? -11.616 -4.410 15.723 1.00 84.00 197 THR A CA 1
ATOM 1456 C C . THR A 1 197 ? -12.636 -4.826 16.783 1.00 84.00 197 THR A C 1
ATOM 1458 O O . THR A 1 197 ? -13.606 -4.095 16.992 1.00 84.00 197 THR A O 1
ATOM 1461 N N . ALA A 1 198 ? -12.461 -5.970 17.458 1.00 83.50 198 ALA A N 1
ATOM 1462 C CA . ALA A 1 198 ? -13.324 -6.343 18.579 1.00 83.50 198 ALA A CA 1
ATOM 1463 C C . ALA A 1 198 ? -13.108 -5.428 19.794 1.00 83.50 198 ALA A C 1
ATOM 1465 O O . ALA A 1 198 ? -14.088 -4.953 20.373 1.00 83.50 198 ALA A O 1
ATOM 1466 N N . GLU A 1 199 ? -11.855 -5.109 20.115 1.00 81.44 199 GLU A N 1
ATOM 1467 C CA . GLU A 1 199 ? -11.486 -4.160 21.173 1.00 81.44 199 GLU A CA 1
ATOM 1468 C C . GLU A 1 199 ? -11.975 -2.749 20.851 1.00 81.44 199 GLU A C 1
ATOM 1470 O O . GLU A 1 199 ? -12.617 -2.112 21.688 1.00 81.44 199 GLU A O 1
ATOM 1475 N N . LEU A 1 200 ? -11.811 -2.305 19.597 1.00 88.31 200 LEU A N 1
ATOM 1476 C CA . LEU A 1 200 ? -12.375 -1.040 19.124 1.00 88.31 200 LEU A CA 1
ATOM 1477 C C . LEU A 1 200 ? -13.881 -0.948 19.409 1.00 88.31 200 LEU A C 1
ATOM 1479 O O . LEU A 1 200 ? -14.359 0.080 19.885 1.00 88.31 200 LEU A O 1
ATOM 1483 N N . ARG A 1 201 ? -14.641 -2.017 19.140 1.00 90.31 201 ARG A N 1
ATOM 1484 C CA . ARG A 1 201 ? -16.092 -2.062 19.398 1.00 90.31 201 ARG A CA 1
ATOM 1485 C C . ARG A 1 201 ? -16.440 -2.082 20.888 1.00 90.31 201 ARG A C 1
ATOM 1487 O O . ARG A 1 201 ? -17.538 -1.658 21.245 1.00 90.31 201 ARG A O 1
ATOM 1494 N N . ALA A 1 202 ? -15.537 -2.558 21.744 1.00 88.38 202 ALA A N 1
ATOM 1495 C CA . ALA A 1 202 ? -15.717 -2.567 23.193 1.00 88.38 202 ALA A CA 1
ATOM 1496 C C . ALA A 1 202 ? -15.475 -1.187 23.835 1.00 88.38 202 ALA A C 1
ATOM 1498 O O . ALA A 1 202 ? -15.918 -0.952 24.963 1.00 88.38 202 ALA A O 1
ATOM 1499 N N . LEU A 1 203 ? -14.824 -0.256 23.127 1.00 87.06 203 LEU A N 1
ATOM 1500 C CA . LEU A 1 203 ? -14.555 1.082 23.648 1.00 87.06 203 LEU A CA 1
ATOM 1501 C C . LEU A 1 203 ? -15.844 1.887 23.907 1.00 87.06 203 LEU A C 1
ATOM 1503 O O . LEU A 1 203 ? -16.766 1.895 23.077 1.00 87.06 203 LEU A O 1
ATOM 1507 N N . PRO A 1 204 ? -15.902 2.656 25.012 1.00 88.75 204 PRO A N 1
ATOM 1508 C CA . PRO A 1 204 ? -16.937 3.664 25.208 1.00 88.75 204 PRO A CA 1
ATOM 1509 C C . PRO A 1 204 ? -16.911 4.694 24.074 1.00 88.75 204 PRO A C 1
ATOM 1511 O O . PRO A 1 204 ? -15.843 5.181 23.691 1.00 88.75 204 PRO A O 1
ATOM 1514 N N . LYS A 1 205 ? -18.086 5.069 23.552 1.00 89.62 205 LYS A N 1
ATOM 1515 C CA . LYS A 1 205 ? -18.207 5.987 22.403 1.00 89.62 205 LYS A CA 1
ATOM 1516 C C . LYS A 1 205 ? -17.479 7.312 22.637 1.00 89.62 205 LYS A C 1
ATOM 1518 O O . LYS A 1 205 ? -16.916 7.880 21.710 1.00 89.62 205 LYS A O 1
ATOM 1523 N N . GLU A 1 206 ? -17.446 7.783 23.877 1.00 88.69 206 GLU A N 1
ATOM 1524 C CA . GLU A 1 206 ? -16.829 9.045 24.291 1.00 88.69 206 GLU A CA 1
ATOM 1525 C C . GLU A 1 206 ? -15.304 9.054 24.105 1.00 88.69 206 GLU A C 1
ATOM 1527 O O . GLU A 1 206 ? -14.698 10.124 24.085 1.00 88.69 206 GLU A O 1
ATOM 1532 N N . LYS A 1 207 ? -14.676 7.879 23.961 1.00 89.19 207 LYS A N 1
ATOM 1533 C CA . LYS A 1 207 ? -13.233 7.725 23.729 1.00 89.19 207 LYS A CA 1
ATOM 1534 C C . LYS A 1 207 ? -12.848 7.776 22.249 1.00 89.19 207 LYS A C 1
ATOM 1536 O O . LYS A 1 207 ? -11.684 8.011 21.940 1.00 89.19 207 LYS A O 1
ATOM 1541 N N . LEU A 1 208 ? -13.808 7.621 21.334 1.00 90.94 208 LEU A N 1
ATOM 1542 C CA . LEU A 1 208 ? -13.542 7.577 19.893 1.00 90.94 208 LEU A CA 1
ATOM 1543 C C . LEU A 1 208 ? -12.889 8.852 19.325 1.00 90.94 208 LEU A C 1
ATOM 1545 O O . LEU A 1 208 ? -12.044 8.710 18.443 1.00 90.94 208 LEU A O 1
ATOM 1549 N N . PRO A 1 209 ? -13.203 10.080 19.791 1.00 93.00 209 PRO A N 1
ATOM 1550 C CA . PRO A 1 209 ? -12.493 11.274 19.331 1.00 93.00 209 PRO A CA 1
ATOM 1551 C C . PRO A 1 209 ? -10.990 11.235 19.641 1.00 93.00 209 PRO A C 1
ATOM 1553 O O . PRO A 1 209 ? -10.186 11.489 18.750 1.00 93.00 209 PRO A O 1
ATOM 1556 N N . ALA A 1 210 ? -10.612 10.837 20.862 1.00 85.06 210 ALA A N 1
ATOM 1557 C CA . ALA A 1 210 ? -9.206 10.719 21.259 1.00 85.06 210 ALA A CA 1
ATOM 1558 C C . ALA A 1 210 ? -8.473 9.663 20.418 1.00 85.06 210 ALA A C 1
ATOM 1560 O O . ALA A 1 210 ? -7.388 9.919 19.903 1.00 85.06 210 ALA A O 1
ATOM 1561 N N . LEU A 1 211 ? -9.128 8.524 20.176 1.00 88.00 211 LEU A N 1
ATOM 1562 C CA . LEU A 1 211 ? -8.614 7.487 19.285 1.00 88.00 211 LEU A CA 1
ATOM 1563 C C . LEU A 1 211 ? -8.346 8.011 17.863 1.00 88.00 211 LEU A C 1
ATOM 1565 O O . LEU A 1 211 ? -7.352 7.640 17.239 1.00 88.00 211 LEU A O 1
ATOM 1569 N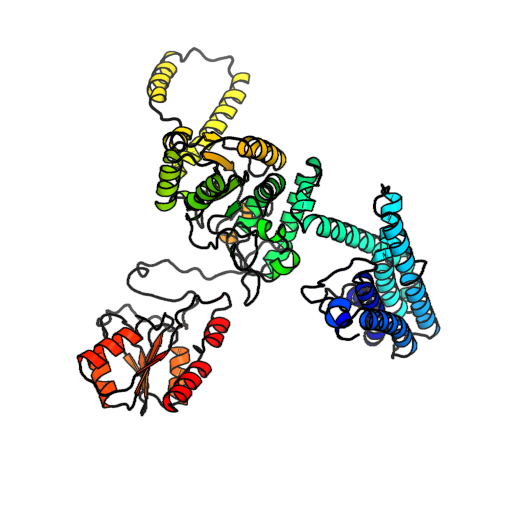 N . CYS A 1 212 ? -9.223 8.865 17.325 1.00 92.69 212 CYS A N 1
ATOM 1570 C CA . CYS A 1 212 ? -9.016 9.452 16.001 1.00 92.69 212 CYS A CA 1
ATOM 1571 C C . CYS A 1 212 ? -7.764 10.341 15.974 1.00 92.69 212 CYS A C 1
ATOM 1573 O O . CYS A 1 212 ? -6.974 10.251 15.035 1.00 92.69 212 CYS A O 1
ATOM 1575 N N . ASP A 1 213 ? -7.545 11.157 17.005 1.00 86.31 213 ASP A N 1
ATOM 1576 C CA . ASP A 1 213 ? -6.355 12.010 17.103 1.00 86.31 213 ASP A CA 1
ATOM 1577 C C . ASP A 1 213 ? -5.059 11.191 17.201 1.00 86.31 213 ASP A C 1
ATOM 1579 O O . ASP A 1 213 ? -4.074 11.489 16.522 1.00 86.31 213 ASP A O 1
ATOM 1583 N N . GLU A 1 214 ? -5.072 10.100 17.961 1.00 84.50 214 GLU A N 1
ATOM 1584 C CA . GLU A 1 214 ? -3.927 9.195 18.092 1.00 84.50 214 GLU A CA 1
ATOM 1585 C C . GLU A 1 214 ? -3.642 8.415 16.808 1.00 84.50 214 GLU A C 1
ATOM 1587 O O . GLU A 1 214 ? -2.493 8.323 16.372 1.00 84.50 214 GLU A O 1
ATOM 1592 N N . LEU A 1 215 ? -4.681 7.869 16.167 1.00 89.38 215 LEU A N 1
ATOM 1593 C CA . LEU A 1 215 ? -4.552 7.162 14.894 1.00 89.38 215 LEU A CA 1
ATOM 1594 C C . LEU A 1 215 ? -4.004 8.090 13.810 1.00 89.38 215 LEU A C 1
ATOM 1596 O O . LEU A 1 215 ? -3.157 7.690 13.007 1.00 89.38 215 LEU A O 1
ATOM 1600 N N . ARG A 1 216 ? -4.452 9.346 13.816 1.00 88.94 216 ARG A N 1
ATOM 1601 C CA . ARG A 1 216 ? -3.928 10.397 12.954 1.00 88.94 216 ARG A CA 1
ATOM 1602 C C . ARG A 1 216 ? -2.448 10.643 13.226 1.00 88.94 216 ARG A C 1
ATOM 1604 O O . ARG A 1 216 ? -1.666 10.557 12.284 1.00 88.94 216 ARG A O 1
ATOM 1611 N N . GLN A 1 217 ? -2.050 10.878 14.477 1.00 84.88 217 GLN A N 1
ATOM 1612 C CA . GLN A 1 217 ? -0.644 11.100 14.835 1.00 84.88 217 GLN A CA 1
ATOM 1613 C C . GLN A 1 217 ? 0.240 9.904 14.457 1.00 84.88 217 GLN A C 1
ATOM 1615 O O . GLN A 1 217 ? 1.294 10.064 13.846 1.00 84.88 217 GLN A O 1
ATOM 1620 N N . TYR A 1 218 ? -0.230 8.686 14.718 1.00 84.62 218 TYR A N 1
ATOM 1621 C CA . TYR A 1 218 ? 0.475 7.467 14.343 1.00 84.62 218 TYR A CA 1
ATOM 1622 C C . TYR A 1 218 ? 0.666 7.346 12.823 1.00 84.62 218 TYR A C 1
ATOM 1624 O O . TYR A 1 218 ? 1.731 6.934 12.351 1.00 84.62 218 TYR A O 1
ATOM 1632 N N . LEU A 1 219 ? -0.343 7.720 12.030 1.00 84.94 219 LEU A N 1
ATOM 1633 C CA . LEU A 1 219 ? -0.236 7.760 10.571 1.00 84.94 219 LEU A CA 1
ATOM 1634 C C . LEU A 1 219 ? 0.803 8.804 10.126 1.00 84.94 219 LEU A C 1
ATOM 1636 O O . LEU A 1 219 ? 1.618 8.498 9.252 1.00 84.94 219 LEU A O 1
ATOM 1640 N N . LEU A 1 220 ? 0.834 9.984 10.764 1.00 81.75 220 LEU A N 1
ATOM 1641 C CA . LEU A 1 220 ? 1.852 11.015 10.516 1.00 81.75 220 LEU A CA 1
ATOM 1642 C C . LEU A 1 220 ? 3.274 10.469 10.738 1.00 81.75 220 LEU A C 1
ATOM 1644 O O . LEU A 1 220 ? 4.148 10.606 9.875 1.00 81.75 220 LEU A O 1
ATOM 1648 N N . ASP A 1 221 ? 3.487 9.780 11.855 1.00 78.81 221 ASP A N 1
ATOM 1649 C CA . ASP A 1 221 ? 4.806 9.289 12.264 1.00 78.81 221 ASP A CA 1
ATOM 1650 C C . ASP A 1 221 ? 5.282 8.080 11.449 1.00 78.81 221 ASP A C 1
ATOM 1652 O O . ASP A 1 221 ? 6.480 7.909 11.203 1.00 78.81 221 ASP A O 1
ATOM 1656 N N . SER A 1 222 ? 4.354 7.219 11.028 1.00 75.44 222 SER A N 1
ATOM 1657 C CA . SER A 1 222 ? 4.678 5.975 10.328 1.00 75.44 222 SER A CA 1
ATOM 1658 C C . SER A 1 222 ? 4.856 6.168 8.820 1.00 75.44 222 SER A C 1
ATOM 1660 O O . SER A 1 222 ? 5.820 5.658 8.242 1.00 75.44 222 SER A O 1
ATOM 1662 N N . VAL A 1 223 ? 3.972 6.931 8.169 1.00 70.31 223 VAL A N 1
ATOM 1663 C CA . VAL A 1 223 ? 3.965 7.092 6.703 1.00 70.31 223 VAL A CA 1
ATOM 1664 C C . VAL A 1 223 ? 5.035 8.072 6.222 1.00 70.31 223 VAL A C 1
ATOM 1666 O O . VAL A 1 223 ? 5.579 7.897 5.128 1.00 70.31 223 VAL A O 1
ATOM 1669 N N . SER A 1 224 ? 5.423 9.043 7.054 1.00 71.25 224 SER A N 1
ATOM 1670 C CA . SER A 1 224 ? 6.561 9.937 6.780 1.00 71.25 224 SER A CA 1
ATOM 1671 C C . SER A 1 224 ? 7.875 9.184 6.541 1.00 71.25 224 SER A C 1
ATOM 1673 O O . SER A 1 224 ? 8.738 9.642 5.790 1.00 71.25 224 SER A O 1
ATOM 1675 N N . ARG A 1 225 ? 7.997 7.970 7.092 1.00 71.25 225 ARG A N 1
ATOM 1676 C CA . ARG A 1 225 ? 9.176 7.103 6.956 1.00 71.25 225 ARG A CA 1
ATOM 1677 C C . ARG A 1 225 ? 9.109 6.144 5.767 1.00 71.25 225 ARG A C 1
ATOM 1679 O O . ARG A 1 225 ? 10.158 5.674 5.322 1.00 71.25 225 ARG A O 1
ATOM 1686 N N . SER A 1 226 ? 7.916 5.841 5.249 1.00 62.97 226 SER A N 1
ATOM 1687 C CA . SER A 1 226 ? 7.694 4.784 4.248 1.00 62.97 226 SER A CA 1
ATOM 1688 C C . SER A 1 226 ? 7.286 5.284 2.859 1.00 62.97 226 SER A C 1
ATOM 1690 O O . SER A 1 226 ? 7.385 4.509 1.910 1.00 62.97 226 SER A O 1
ATOM 1692 N N . SER A 1 227 ? 6.981 6.582 2.698 1.00 64.12 227 SER A N 1
ATOM 1693 C CA . SER A 1 227 ? 6.478 7.225 1.465 1.00 64.12 227 SER A CA 1
ATOM 1694 C C . SER A 1 227 ? 5.136 6.647 0.989 1.00 64.12 227 SER A C 1
ATOM 1696 O O . SER A 1 227 ? 4.948 5.437 0.901 1.00 64.12 227 SER A O 1
ATOM 1698 N N . GLY A 1 228 ? 4.147 7.469 0.639 1.00 71.00 228 GLY A N 1
ATOM 1699 C CA . GLY A 1 228 ? 2.807 6.916 0.408 1.00 71.00 228 GLY A CA 1
ATOM 1700 C C . GLY A 1 228 ? 1.684 7.915 0.225 1.00 71.00 228 GLY A C 1
ATOM 1701 O O . GLY A 1 228 ? 1.909 9.123 0.177 1.00 71.00 228 GLY A O 1
ATOM 1702 N N . HIS A 1 229 ? 0.471 7.366 0.118 1.00 73.50 229 HIS A N 1
ATOM 1703 C CA . HIS A 1 229 ? -0.778 8.112 -0.017 1.00 73.50 229 HIS A CA 1
ATOM 1704 C C . HIS A 1 229 ? -1.200 8.697 1.334 1.00 73.50 229 HIS A C 1
ATOM 1706 O O . HIS A 1 229 ? -2.053 8.174 2.047 1.00 73.50 229 HIS A O 1
ATOM 1712 N N . PHE A 1 230 ? -0.503 9.760 1.709 1.00 73.44 230 PHE A N 1
ATOM 1713 C CA . PHE A 1 230 ? -0.513 10.322 3.049 1.00 73.44 230 PHE A CA 1
ATOM 1714 C C . PHE A 1 230 ? -1.773 11.146 3.330 1.00 73.44 230 PHE A C 1
ATOM 1716 O O . PHE A 1 230 ? -2.540 10.831 4.240 1.00 73.44 230 PHE A O 1
ATOM 1723 N N . ALA A 1 231 ? -2.042 12.164 2.507 1.00 76.88 231 ALA A N 1
ATOM 1724 C CA . ALA A 1 231 ? -3.144 13.094 2.749 1.00 76.88 231 ALA A CA 1
ATOM 1725 C C . ALA A 1 231 ? -4.535 12.442 2.630 1.00 76.88 231 ALA A C 1
ATOM 1727 O O . ALA A 1 231 ? -5.475 12.853 3.312 1.00 76.88 231 ALA A O 1
ATOM 1728 N N . SER A 1 232 ? -4.680 11.416 1.786 1.00 81.94 232 SER A N 1
ATOM 1729 C CA . SER A 1 232 ? -5.935 10.672 1.619 1.00 81.94 232 SER A CA 1
ATOM 1730 C C . SER A 1 232 ? -6.293 9.848 2.853 1.00 81.94 232 SER A C 1
ATOM 1732 O O . SER A 1 232 ? -7.459 9.819 3.233 1.00 81.94 232 SER A O 1
ATOM 1734 N N . GLY A 1 233 ? -5.306 9.216 3.499 1.00 87.75 233 GLY A N 1
ATOM 1735 C CA . GLY A 1 233 ? -5.515 8.460 4.737 1.00 87.75 233 GLY A CA 1
ATOM 1736 C C . GLY A 1 233 ? -5.942 9.350 5.906 1.00 87.75 233 GLY A C 1
ATOM 1737 O O . GLY A 1 233 ? -6.876 9.010 6.626 1.00 87.75 233 GLY A O 1
ATOM 1738 N N . LEU A 1 234 ? -5.321 10.527 6.047 1.00 89.75 234 LEU A N 1
ATOM 1739 C CA . LEU A 1 234 ? -5.655 11.495 7.103 1.00 89.75 234 LEU A CA 1
ATOM 1740 C C . LEU A 1 234 ? -7.111 11.983 7.040 1.00 89.75 234 LEU A C 1
ATOM 1742 O O . LEU A 1 234 ? -7.737 12.213 8.076 1.00 89.75 234 LEU A O 1
ATOM 1746 N N . GLY A 1 235 ? -7.655 12.120 5.828 1.00 91.31 235 GLY A N 1
ATOM 1747 C CA . GLY A 1 235 ? -9.017 12.604 5.607 1.00 91.31 235 GLY A CA 1
ATOM 1748 C C . GLY A 1 235 ? -10.118 11.620 6.014 1.00 91.31 235 GLY A C 1
ATOM 1749 O O . GLY A 1 235 ? -11.258 12.040 6.167 1.00 91.31 235 GLY A O 1
ATOM 1750 N N . VAL A 1 236 ? -9.807 10.332 6.202 1.00 96.12 236 VAL A N 1
ATOM 1751 C CA . VAL A 1 236 ? -10.812 9.284 6.479 1.00 96.12 236 VAL A CA 1
ATOM 1752 C C . VAL A 1 236 ? -10.617 8.586 7.823 1.00 96.12 236 VAL A C 1
ATOM 1754 O O . VAL A 1 236 ? -11.205 7.529 8.047 1.00 96.12 236 VAL A O 1
ATOM 1757 N N . VAL A 1 237 ? -9.808 9.149 8.722 1.00 96.19 237 VAL A N 1
ATOM 1758 C CA . VAL A 1 237 ? -9.553 8.591 10.061 1.00 96.19 237 VAL A CA 1
ATOM 1759 C C . VAL A 1 237 ? -10.865 8.369 10.817 1.00 96.19 237 VAL A C 1
ATOM 1761 O O . VAL A 1 237 ? -11.169 7.234 11.181 1.00 96.19 237 VAL A O 1
ATOM 1764 N N . GLU A 1 238 ? -11.685 9.413 10.972 1.00 97.88 238 GLU A N 1
ATOM 1765 C CA . GLU A 1 238 ? -12.954 9.324 11.705 1.00 97.88 238 GLU A CA 1
ATOM 1766 C C . GLU A 1 238 ? -13.944 8.369 11.036 1.00 97.88 238 GLU A C 1
ATOM 1768 O O . GLU A 1 238 ? -14.575 7.557 11.713 1.00 97.88 238 GLU A O 1
ATOM 1773 N N . LEU A 1 239 ? -14.048 8.418 9.701 1.00 98.38 239 LEU A N 1
ATOM 1774 C CA . LEU A 1 239 ? -14.880 7.486 8.939 1.00 98.38 239 LEU A CA 1
ATOM 1775 C C . LEU A 1 239 ? -14.461 6.037 9.193 1.00 98.38 239 LEU A C 1
ATOM 1777 O O . LEU A 1 239 ? -15.311 5.179 9.416 1.00 98.38 239 LEU A O 1
ATOM 1781 N N . THR A 1 240 ? -13.160 5.761 9.160 1.00 97.94 240 THR A N 1
ATOM 1782 C CA . THR A 1 240 ? -12.629 4.409 9.342 1.00 97.94 240 THR A CA 1
ATOM 1783 C C . THR A 1 240 ? -12.932 3.884 10.743 1.00 97.94 240 THR A C 1
ATOM 1785 O O . THR A 1 240 ? -13.423 2.762 10.879 1.00 97.94 240 THR A O 1
ATOM 1788 N N . VAL A 1 241 ? -12.687 4.702 11.772 1.00 97.12 241 VAL A N 1
ATOM 1789 C CA . VAL A 1 241 ? -13.003 4.366 13.168 1.00 97.12 241 VAL A CA 1
ATOM 1790 C C . VAL A 1 241 ? -14.498 4.081 13.311 1.00 97.12 241 VAL A C 1
ATOM 1792 O O . VAL A 1 241 ? -14.876 3.022 13.807 1.00 97.12 241 VAL A O 1
ATOM 1795 N N . ALA A 1 242 ? -15.359 4.967 12.803 1.00 98.19 242 ALA A N 1
ATOM 1796 C CA . ALA A 1 242 ? -16.807 4.797 12.887 1.00 98.19 242 ALA A CA 1
ATOM 1797 C C . ALA A 1 242 ? -17.303 3.539 12.152 1.00 98.19 242 ALA A C 1
ATOM 1799 O O . ALA A 1 242 ? -18.202 2.853 12.639 1.00 98.19 242 ALA A O 1
ATOM 1800 N N . LEU A 1 243 ? -16.712 3.206 11.001 1.00 98.31 243 LEU A N 1
ATOM 1801 C CA . LEU A 1 243 ? -17.049 2.004 10.242 1.00 98.31 243 LEU A CA 1
ATOM 1802 C C . LEU A 1 243 ? -16.723 0.727 11.015 1.00 98.31 243 LEU A C 1
ATOM 1804 O O . LEU A 1 243 ? -17.614 -0.099 11.189 1.00 98.31 243 LEU A O 1
ATOM 1808 N N . HIS A 1 244 ? -15.493 0.570 11.510 1.00 97.56 244 HIS A N 1
ATOM 1809 C CA . HIS A 1 244 ? -15.109 -0.633 12.261 1.00 97.56 244 HIS A CA 1
ATOM 1810 C C . HIS A 1 244 ? -15.773 -0.728 13.639 1.00 97.56 244 HIS A C 1
ATOM 1812 O O . HIS A 1 244 ? -15.950 -1.832 14.157 1.00 97.56 244 HIS A O 1
ATOM 1818 N N . TYR A 1 245 ? -16.195 0.407 14.200 1.00 96.75 245 TYR A N 1
ATOM 1819 C CA . TYR A 1 245 ? -16.995 0.448 15.420 1.00 96.75 245 TYR A CA 1
ATOM 1820 C C . TYR A 1 245 ? -18.438 -0.045 15.198 1.00 96.75 245 TYR A C 1
ATOM 1822 O O . TYR A 1 245 ? -19.017 -0.712 16.051 1.00 96.75 245 TYR A O 1
ATOM 1830 N N . VAL A 1 246 ? -19.052 0.282 14.056 1.00 97.38 246 VAL A N 1
ATOM 1831 C CA . VAL A 1 246 ? -20.466 -0.042 13.778 1.00 97.38 246 VAL A CA 1
ATOM 1832 C C . VAL A 1 246 ? -20.644 -1.383 13.062 1.00 97.38 246 VAL A C 1
ATOM 1834 O O . VAL A 1 246 ? -21.631 -2.086 13.295 1.00 97.38 246 VAL A O 1
ATOM 1837 N N . TYR A 1 247 ? -19.730 -1.729 12.159 1.00 97.19 247 TYR A N 1
ATOM 1838 C CA . TYR A 1 247 ? -19.791 -2.953 11.368 1.00 97.19 247 TYR A CA 1
ATOM 1839 C C . TYR A 1 247 ? -19.009 -4.075 12.043 1.00 97.19 247 TYR A C 1
ATOM 1841 O O . TYR A 1 247 ? -17.921 -3.872 12.579 1.00 97.19 247 TYR A O 1
ATOM 1849 N N . ASN A 1 248 ? -19.553 -5.289 11.979 1.00 96.25 248 ASN A N 1
ATOM 1850 C CA . ASN A 1 248 ? -18.916 -6.472 12.544 1.00 96.25 248 ASN A CA 1
ATOM 1851 C C . ASN A 1 248 ? -17.864 -7.028 11.575 1.00 96.25 248 ASN A C 1
ATOM 1853 O O . ASN A 1 248 ? -18.041 -8.104 11.015 1.00 96.25 248 ASN A O 1
ATOM 1857 N N . THR A 1 249 ? -16.809 -6.272 11.287 1.00 96.44 249 THR A N 1
ATOM 1858 C CA . THR A 1 249 ? -15.723 -6.742 10.415 1.00 96.44 249 THR A CA 1
ATOM 1859 C C . THR A 1 249 ? -14.893 -7.819 11.122 1.00 96.44 249 THR A C 1
ATOM 1861 O O . THR A 1 249 ? -14.659 -7.659 12.321 1.00 96.44 249 THR A O 1
ATOM 1864 N N . PRO A 1 250 ? -14.426 -8.873 10.423 1.00 95.75 250 PRO A N 1
ATOM 1865 C CA . PRO A 1 250 ? -14.449 -9.073 8.965 1.00 95.75 250 PRO A CA 1
ATOM 1866 C C . PRO A 1 250 ? -15.713 -9.777 8.435 1.00 95.75 250 PRO A C 1
ATOM 1868 O O . PRO A 1 250 ? -15.819 -10.026 7.236 1.00 95.75 250 PRO A O 1
ATOM 1871 N N . PHE A 1 251 ? -16.690 -10.102 9.292 1.00 97.25 251 PHE A N 1
ATOM 1872 C CA . PHE A 1 251 ? -17.959 -10.678 8.838 1.00 97.25 251 PHE A CA 1
ATOM 1873 C C . PHE A 1 251 ? -18.708 -9.701 7.919 1.00 97.25 251 PHE A C 1
ATOM 1875 O O . PHE A 1 251 ? -19.027 -10.032 6.781 1.00 97.25 251 PHE A O 1
ATOM 1882 N N . ASP A 1 252 ? -18.947 -8.473 8.360 1.00 97.75 252 ASP A N 1
ATOM 1883 C CA . ASP A 1 252 ? -19.471 -7.434 7.481 1.00 97.75 252 ASP A CA 1
ATOM 1884 C C . ASP A 1 252 ? -18.395 -6.970 6.483 1.00 97.75 252 ASP A C 1
ATOM 1886 O O . ASP A 1 252 ? -17.220 -6.822 6.825 1.00 97.75 252 ASP A O 1
ATOM 1890 N N . HIS A 1 253 ? -18.804 -6.698 5.246 1.00 97.75 253 HIS A N 1
ATOM 1891 C CA . HIS A 1 253 ? -17.900 -6.301 4.176 1.00 97.75 253 HIS A CA 1
ATOM 1892 C C . HIS A 1 253 ? -17.737 -4.782 4.104 1.00 97.75 253 HIS A C 1
ATOM 1894 O O . HIS A 1 253 ? -18.701 -4.058 3.841 1.00 97.75 253 HIS A O 1
ATOM 1900 N N . LEU A 1 254 ? -16.498 -4.310 4.247 1.00 98.31 254 LEU A N 1
ATOM 1901 C CA . LEU A 1 254 ? -16.103 -2.941 3.921 1.00 98.31 254 LEU A CA 1
ATOM 1902 C C . LEU A 1 254 ? -15.261 -2.946 2.642 1.00 98.31 254 LEU A C 1
ATOM 1904 O O . LEU A 1 254 ? -14.244 -3.632 2.563 1.00 98.31 254 LEU A O 1
ATOM 1908 N N . VAL A 1 255 ? -15.682 -2.179 1.636 1.00 98.12 255 VAL A N 1
ATOM 1909 C CA . VAL A 1 255 ? -15.017 -2.108 0.328 1.00 98.12 255 VAL A CA 1
ATOM 1910 C C . VAL A 1 255 ? -14.545 -0.684 0.073 1.00 98.12 255 VAL A C 1
ATOM 1912 O O . VAL A 1 255 ? -15.353 0.229 -0.075 1.00 98.12 255 VAL A O 1
ATOM 1915 N N . TRP A 1 256 ? -13.232 -0.489 -0.009 1.00 98.31 256 TRP A N 1
ATOM 1916 C CA . TRP A 1 256 ? -12.621 0.813 -0.275 1.00 98.31 256 TRP A CA 1
ATOM 1917 C C . TRP A 1 256 ? -12.343 0.989 -1.769 1.00 98.31 256 TRP A C 1
ATOM 1919 O O . TRP A 1 256 ? -11.603 0.203 -2.350 1.00 98.31 256 TRP A O 1
ATOM 1929 N N . ASP A 1 257 ? -12.888 2.028 -2.399 1.00 97.62 257 ASP A N 1
ATOM 1930 C CA . ASP A 1 257 ? -12.578 2.355 -3.794 1.00 97.62 257 ASP A CA 1
ATOM 1931 C C . ASP A 1 257 ? -11.149 2.893 -3.935 1.00 97.62 257 ASP A C 1
ATOM 1933 O O . ASP A 1 257 ? -10.743 3.740 -3.138 1.00 97.62 257 ASP A O 1
ATOM 1937 N N . VAL A 1 258 ? -10.390 2.427 -4.936 1.00 93.44 258 VAL A N 1
ATOM 1938 C CA . VAL A 1 258 ? -8.934 2.644 -5.118 1.00 93.44 258 VAL A CA 1
ATOM 1939 C C . VAL A 1 258 ? -8.076 2.077 -3.981 1.00 93.44 258 VAL A C 1
ATOM 1941 O O . VAL A 1 258 ? -7.112 1.371 -4.248 1.00 93.44 258 VAL A O 1
ATOM 1944 N N . GLY A 1 259 ? -8.393 2.389 -2.721 1.00 93.62 259 GLY A N 1
ATOM 1945 C CA . GLY A 1 259 ? -7.704 1.893 -1.531 1.00 93.62 259 GLY A CA 1
ATOM 1946 C C . GLY A 1 259 ? -6.608 2.802 -0.975 1.00 93.62 259 GLY A C 1
ATOM 1947 O O . GLY A 1 259 ? -6.097 2.550 0.112 1.00 93.62 259 GLY A O 1
ATOM 1948 N N . HIS A 1 260 ? -6.250 3.873 -1.683 1.00 90.38 260 HIS A N 1
ATOM 1949 C CA . HIS A 1 260 ? -5.194 4.815 -1.289 1.00 90.38 260 HIS A CA 1
ATOM 1950 C C . HIS A 1 260 ? -5.501 5.608 -0.000 1.00 90.38 260 HIS A C 1
ATOM 1952 O O . HIS A 1 260 ? -4.616 6.203 0.605 1.00 90.38 260 HIS A O 1
ATOM 1958 N N . GLN A 1 261 ? -6.759 5.623 0.429 1.00 93.75 261 GLN A N 1
ATOM 1959 C CA . GLN A 1 261 ? -7.241 6.212 1.675 1.00 93.75 261 GLN A CA 1
ATOM 1960 C C . GLN A 1 261 ? -7.323 5.192 2.826 1.00 93.75 261 GLN A C 1
ATOM 1962 O O . GLN A 1 261 ? -7.536 5.573 3.967 1.00 93.75 261 GLN A O 1
ATOM 1967 N N . ALA A 1 262 ? -7.118 3.897 2.567 1.00 96.25 262 ALA A N 1
ATOM 1968 C CA . ALA A 1 262 ? -7.378 2.819 3.525 1.00 96.25 262 ALA A CA 1
ATOM 1969 C C . ALA A 1 262 ? -6.211 2.539 4.497 1.00 96.25 262 ALA A C 1
ATOM 1971 O O . ALA A 1 262 ? -6.108 1.448 5.053 1.00 96.25 262 ALA A O 1
ATOM 1972 N N . TYR A 1 263 ? -5.308 3.497 4.720 1.00 94.12 263 TYR A N 1
ATOM 1973 C CA . TYR A 1 263 ? -4.195 3.320 5.662 1.00 94.12 263 TYR A CA 1
ATOM 1974 C C . TYR A 1 263 ? -4.683 3.195 7.117 1.00 94.12 263 TYR A C 1
ATOM 1976 O O . TYR A 1 263 ? -4.275 2.236 7.774 1.00 94.12 263 TYR A O 1
ATOM 1984 N N . PRO A 1 264 ? -5.602 4.056 7.615 1.00 94.69 264 PRO A N 1
ATOM 1985 C CA . PRO A 1 264 ? -6.226 3.854 8.923 1.00 94.69 264 PRO A CA 1
ATOM 1986 C C . PRO A 1 264 ? -6.908 2.484 9.033 1.00 94.69 264 PRO A C 1
ATOM 1988 O O . PRO A 1 264 ? -6.804 1.827 10.062 1.00 94.69 264 PRO A O 1
ATOM 1991 N N . HIS A 1 265 ? -7.543 2.015 7.950 1.00 96.75 265 HIS A N 1
ATOM 1992 C CA . HIS A 1 265 ? -8.194 0.704 7.910 1.00 96.75 265 HIS A CA 1
ATOM 1993 C C . HIS A 1 265 ? -7.179 -0.418 8.126 1.00 96.75 265 HIS A C 1
ATOM 1995 O O . HIS A 1 265 ? -7.398 -1.272 8.978 1.00 96.75 265 HIS A O 1
ATOM 2001 N N . LYS A 1 266 ? -6.037 -0.388 7.425 1.00 94.88 266 LYS A N 1
ATOM 2002 C CA . LYS A 1 266 ? -4.966 -1.373 7.628 1.00 94.88 266 LYS A CA 1
ATOM 2003 C C . LYS A 1 266 ? -4.430 -1.341 9.063 1.00 94.88 266 LYS A C 1
ATOM 2005 O O . LYS A 1 266 ? -4.238 -2.398 9.656 1.00 94.88 266 LYS A O 1
ATOM 2010 N N . ILE A 1 267 ? -4.233 -0.150 9.632 1.00 91.81 267 ILE A N 1
ATOM 2011 C CA . ILE A 1 267 ? -3.743 0.009 11.010 1.00 91.81 267 ILE A CA 1
ATOM 2012 C C . ILE A 1 267 ? -4.692 -0.662 12.014 1.00 91.81 267 ILE A C 1
ATOM 2014 O O . ILE A 1 267 ? -4.228 -1.483 12.797 1.00 91.81 267 ILE A O 1
ATOM 2018 N N . LEU A 1 268 ? -5.998 -0.385 11.927 1.00 93.12 268 LEU A N 1
ATOM 2019 C CA . LEU A 1 268 ? -7.032 -0.911 12.835 1.00 93.12 268 LEU A CA 1
ATOM 2020 C C . LEU A 1 268 ? -7.387 -2.392 12.614 1.00 93.12 268 LEU A C 1
ATOM 2022 O O . LEU A 1 268 ? -8.286 -2.916 13.262 1.00 93.12 268 LEU A O 1
ATOM 2026 N N . THR A 1 269 ? -6.747 -3.063 11.657 1.00 93.81 269 THR A N 1
ATOM 2027 C CA . THR A 1 269 ? -7.052 -4.454 11.278 1.00 93.81 269 THR A CA 1
ATOM 2028 C C . THR A 1 269 ? -5.792 -5.318 11.326 1.00 93.81 269 THR A C 1
ATOM 2030 O O . THR A 1 269 ? -5.447 -6.015 10.367 1.00 93.81 269 THR A O 1
ATOM 2033 N N . GLY A 1 270 ? -5.051 -5.212 12.435 1.00 88.50 270 GLY A N 1
ATOM 2034 C CA . GLY A 1 270 ? -3.893 -6.057 12.739 1.00 88.50 270 GLY A CA 1
ATOM 2035 C C . GLY A 1 270 ? -2.613 -5.753 11.952 1.00 88.50 270 GLY A C 1
ATOM 2036 O O . GLY A 1 270 ? -1.676 -6.549 11.973 1.00 88.50 270 GLY A O 1
ATOM 2037 N N . ARG A 1 271 ? -2.529 -4.626 11.224 1.00 91.00 271 ARG A N 1
ATOM 2038 C CA . ARG A 1 271 ? -1.328 -4.267 10.428 1.00 91.00 271 ARG A CA 1
ATOM 2039 C C . ARG A 1 271 ? -0.624 -3.005 10.909 1.00 91.00 271 ARG A C 1
ATOM 2041 O O . ARG A 1 271 ? 0.228 -2.485 10.186 1.00 91.00 271 ARG A O 1
ATOM 2048 N N . ARG A 1 272 ? -0.924 -2.548 12.127 1.00 86.56 272 ARG A N 1
ATOM 2049 C CA . ARG A 1 272 ? -0.281 -1.399 12.776 1.00 86.56 272 ARG A CA 1
ATOM 2050 C C . ARG A 1 272 ? 1.246 -1.468 12.676 1.00 86.56 272 ARG A C 1
ATOM 2052 O O . ARG A 1 272 ? 1.839 -0.674 11.953 1.00 86.56 272 ARG A O 1
ATOM 2059 N N . ASP A 1 273 ? 1.872 -2.488 13.260 1.00 84.94 273 ASP A N 1
ATOM 2060 C CA . ASP A 1 273 ? 3.340 -2.608 13.322 1.00 84.94 273 ASP A CA 1
ATOM 2061 C C . ASP A 1 273 ? 4.027 -2.770 11.965 1.00 84.94 273 ASP A C 1
ATOM 2063 O O . ASP A 1 273 ? 5.213 -2.473 11.803 1.00 84.94 273 ASP A O 1
ATOM 2067 N N . ARG A 1 274 ? 3.279 -3.228 10.959 1.00 87.62 274 ARG A N 1
ATOM 2068 C CA . ARG A 1 274 ? 3.789 -3.453 9.605 1.00 87.62 274 ARG A CA 1
ATOM 2069 C C . ARG A 1 274 ? 3.550 -2.265 8.681 1.00 87.62 274 ARG A C 1
ATOM 2071 O O . ARG A 1 274 ? 4.105 -2.262 7.581 1.00 87.62 274 ARG A O 1
ATOM 2078 N N . ILE A 1 275 ? 2.795 -1.242 9.092 1.00 87.44 275 ILE A N 1
ATOM 2079 C CA . ILE A 1 275 ? 2.436 -0.118 8.213 1.00 87.44 275 ILE A CA 1
ATOM 2080 C C . ILE A 1 275 ? 3.668 0.663 7.726 1.00 87.44 275 ILE A C 1
ATOM 2082 O O . ILE A 1 275 ? 3.683 1.176 6.610 1.00 87.44 275 ILE A O 1
ATOM 2086 N N . GLY A 1 276 ? 4.756 0.672 8.505 1.00 85.56 276 GLY A N 1
ATOM 2087 C CA . GLY A 1 276 ? 6.041 1.256 8.100 1.00 85.56 276 GLY A CA 1
ATOM 2088 C C . GLY A 1 276 ? 6.710 0.553 6.909 1.00 85.56 276 GLY A C 1
ATOM 2089 O O . GLY A 1 276 ? 7.609 1.117 6.290 1.00 85.56 276 GLY A O 1
ATOM 2090 N N . THR A 1 277 ? 6.268 -0.656 6.552 1.00 89.75 277 THR A N 1
ATOM 2091 C CA . THR A 1 277 ? 6.757 -1.419 5.388 1.00 89.75 277 THR A CA 1
ATOM 2092 C C . THR A 1 277 ? 5.911 -1.206 4.133 1.00 89.75 277 THR A C 1
ATOM 2094 O O . THR A 1 277 ? 6.211 -1.782 3.090 1.00 89.75 277 THR A O 1
ATOM 2097 N N . ILE A 1 278 ? 4.839 -0.408 4.208 1.00 89.88 278 ILE A N 1
ATOM 2098 C CA . ILE A 1 278 ? 3.900 -0.255 3.095 1.00 89.88 278 ILE A CA 1
ATOM 2099 C C . ILE A 1 278 ? 4.620 0.175 1.810 1.00 89.88 278 ILE A C 1
ATOM 2101 O O . ILE A 1 278 ? 5.510 1.024 1.840 1.00 89.88 278 ILE A O 1
ATOM 2105 N N . ARG A 1 279 ? 4.233 -0.425 0.675 1.00 87.38 279 ARG A N 1
ATOM 2106 C CA . ARG A 1 279 ? 4.804 -0.217 -0.676 1.00 87.38 279 ARG A CA 1
ATOM 2107 C C . ARG A 1 279 ? 6.225 -0.742 -0.897 1.00 87.38 279 ARG A C 1
ATOM 2109 O O . ARG A 1 279 ? 6.684 -0.727 -2.038 1.00 87.38 279 ARG A O 1
ATOM 2116 N N . GLN A 1 280 ? 6.911 -1.206 0.143 1.00 89.81 280 GLN A N 1
ATOM 2117 C CA . GLN A 1 280 ? 8.232 -1.822 0.010 1.00 89.81 280 GLN A CA 1
ATOM 2118 C C . GLN A 1 280 ? 8.095 -3.262 -0.486 1.00 89.81 280 GLN A C 1
ATOM 2120 O O . GLN A 1 280 ? 7.051 -3.895 -0.294 1.00 89.81 280 GLN A O 1
ATOM 2125 N N . LYS A 1 281 ? 9.147 -3.794 -1.109 1.00 90.75 281 LYS A N 1
ATOM 2126 C CA . LYS A 1 281 ? 9.203 -5.204 -1.502 1.00 90.75 281 LYS A CA 1
ATOM 2127 C C . LYS A 1 281 ? 8.924 -6.097 -0.287 1.00 90.75 281 LYS A C 1
ATOM 2129 O O . LYS A 1 281 ? 9.487 -5.879 0.783 1.00 90.75 281 LYS A O 1
ATOM 2134 N N . ASN A 1 282 ? 8.026 -7.072 -0.442 1.00 90.88 282 ASN A N 1
ATOM 2135 C CA . ASN A 1 282 ? 7.549 -7.971 0.627 1.00 90.88 282 ASN A CA 1
ATOM 2136 C C . ASN A 1 282 ? 6.885 -7.277 1.841 1.00 90.88 282 ASN A C 1
ATOM 2138 O O . ASN A 1 282 ? 6.627 -7.917 2.863 1.00 90.88 282 ASN A O 1
ATOM 2142 N N . GLY A 1 283 ? 6.611 -5.975 1.748 1.00 91.62 283 GLY A N 1
ATOM 2143 C CA . GLY A 1 283 ? 5.906 -5.204 2.764 1.00 91.62 283 GLY A CA 1
ATOM 2144 C C . GLY A 1 283 ? 4.388 -5.233 2.592 1.00 91.62 283 GLY A C 1
ATOM 2145 O O . GLY A 1 283 ? 3.840 -5.977 1.782 1.00 91.62 283 GLY A O 1
ATOM 2146 N N . VAL A 1 284 ? 3.701 -4.387 3.359 1.00 93.44 284 VAL A N 1
ATOM 2147 C CA . VAL A 1 284 ? 2.248 -4.175 3.232 1.00 93.44 284 VAL A CA 1
ATOM 2148 C C . VAL A 1 284 ? 1.907 -3.593 1.850 1.00 93.44 284 VAL A C 1
ATOM 2150 O O . VAL A 1 284 ? 2.627 -2.737 1.323 1.00 93.44 284 VAL A O 1
ATOM 2153 N N . HIS A 1 285 ? 0.806 -4.038 1.251 1.00 94.81 285 HIS A N 1
ATOM 2154 C CA . HIS A 1 285 ? 0.345 -3.590 -0.057 1.00 94.81 285 HIS A CA 1
ATOM 2155 C C . HIS A 1 285 ? -0.050 -2.110 -0.044 1.00 94.81 285 HIS A C 1
ATOM 2157 O O . HIS A 1 285 ? -0.606 -1.627 0.946 1.00 94.81 285 HIS A O 1
ATOM 2163 N N . PRO A 1 286 ? 0.173 -1.370 -1.152 1.00 90.88 286 PRO A N 1
ATOM 2164 C CA . PRO A 1 286 ? -0.228 0.034 -1.281 1.00 90.88 286 PRO A CA 1
ATOM 2165 C C . PRO A 1 286 ? -1.733 0.256 -1.088 1.00 90.88 286 PRO A C 1
ATOM 2167 O O . PRO A 1 286 ? -2.148 1.363 -0.751 1.00 90.88 286 PRO A O 1
ATOM 2170 N N . PHE A 1 287 ? -2.531 -0.783 -1.329 1.00 96.00 287 PHE A N 1
ATOM 2171 C CA . PHE A 1 287 ? -3.987 -0.777 -1.313 1.00 96.00 287 PHE A CA 1
ATOM 2172 C C . PHE A 1 287 ? -4.498 -2.036 -0.592 1.00 96.00 287 PHE A C 1
ATOM 2174 O O . PHE A 1 287 ? -3.713 -2.963 -0.357 1.00 96.00 287 PHE A O 1
ATOM 2181 N N . PRO A 1 288 ? -5.783 -2.105 -0.204 1.00 97.56 288 PRO A N 1
ATOM 2182 C CA . PRO A 1 288 ? -6.394 -3.348 0.239 1.00 97.56 288 PRO A CA 1
ATOM 2183 C C . PRO A 1 288 ? -6.166 -4.475 -0.773 1.00 97.56 288 PRO A C 1
ATOM 2185 O O . PRO A 1 288 ? -6.339 -4.282 -1.979 1.00 97.56 288 PRO A O 1
ATOM 2188 N N . TRP A 1 289 ? -5.733 -5.629 -0.275 1.00 97.94 289 TRP A N 1
ATOM 2189 C CA . TRP A 1 289 ? -5.409 -6.811 -1.060 1.00 97.94 289 TRP A CA 1
ATOM 2190 C C . TRP A 1 289 ? -5.914 -8.065 -0.351 1.00 97.94 289 TRP A C 1
ATOM 2192 O O . TRP A 1 289 ? -5.513 -8.359 0.772 1.00 97.94 289 TRP A O 1
ATOM 2202 N N . ARG A 1 290 ? -6.747 -8.857 -1.032 1.00 97.19 290 ARG A N 1
ATOM 2203 C CA . ARG A 1 290 ? -7.418 -10.026 -0.432 1.00 97.19 290 ARG A CA 1
ATOM 2204 C C . ARG A 1 290 ? -6.454 -11.074 0.120 1.00 97.19 290 ARG A C 1
ATOM 2206 O O . ARG A 1 290 ? -6.767 -11.753 1.087 1.00 97.19 290 ARG A O 1
ATOM 2213 N N . GLY A 1 291 ? -5.287 -11.223 -0.510 1.00 95.50 291 GLY A N 1
ATOM 2214 C CA . GLY A 1 291 ? -4.250 -12.151 -0.052 1.00 95.50 291 GLY A CA 1
ATOM 2215 C C . GLY A 1 291 ? -3.451 -11.651 1.156 1.00 95.50 291 GLY A C 1
ATOM 2216 O O . GLY A 1 291 ? -2.604 -12.384 1.648 1.00 95.50 291 GLY A O 1
ATOM 2217 N N . GLU A 1 292 ? -3.671 -10.412 1.605 1.00 96.31 292 GLU A N 1
ATOM 2218 C CA . GLU A 1 292 ? -2.952 -9.810 2.731 1.00 96.31 292 GLU A CA 1
ATOM 2219 C C . GLU A 1 292 ? -3.743 -9.876 4.040 1.00 96.31 292 GLU A C 1
ATOM 2221 O O . GLU A 1 292 ? -3.141 -10.042 5.099 1.00 96.31 292 GLU A O 1
ATOM 2226 N N . SER A 1 293 ? -5.066 -9.707 3.987 1.00 96.44 293 SER A N 1
ATOM 2227 C CA . SER A 1 293 ? -5.917 -9.653 5.177 1.00 96.44 293 SER A CA 1
ATOM 2228 C C . SER A 1 293 ? -7.352 -10.065 4.857 1.00 96.44 293 SER A C 1
ATOM 2230 O O . SER A 1 293 ? -7.880 -9.712 3.805 1.00 96.44 293 SER A O 1
ATOM 2232 N N . GLU A 1 294 ? -8.013 -10.745 5.795 1.00 96.06 294 GLU A N 1
ATOM 2233 C CA . GLU A 1 294 ? -9.448 -11.061 5.716 1.00 96.06 294 GLU A CA 1
ATOM 2234 C C . GLU A 1 294 ? -10.345 -9.811 5.739 1.00 96.06 294 GLU A C 1
ATOM 2236 O O . GLU A 1 294 ? -11.470 -9.841 5.244 1.00 96.06 294 GLU A O 1
ATOM 2241 N N . TYR A 1 295 ? -9.826 -8.694 6.258 1.00 97.31 295 TYR A N 1
ATOM 2242 C CA . TYR A 1 295 ? -10.507 -7.401 6.278 1.00 97.31 295 TYR A CA 1
ATOM 2243 C C . TYR A 1 295 ? -10.477 -6.696 4.910 1.00 97.31 295 TYR A C 1
ATOM 2245 O O . TYR A 1 295 ? -11.285 -5.799 4.663 1.00 97.31 295 TYR A O 1
ATOM 2253 N N . ASP A 1 296 ? -9.584 -7.115 4.004 1.00 97.81 296 ASP A N 1
ATOM 2254 C CA . ASP A 1 296 ? -9.441 -6.556 2.660 1.00 97.81 296 ASP A CA 1
ATOM 2255 C C . ASP A 1 296 ? -10.339 -7.322 1.677 1.00 97.81 296 ASP A C 1
ATOM 2257 O O . ASP A 1 296 ? -9.905 -8.221 0.958 1.00 97.81 296 ASP A O 1
ATOM 2261 N N . VAL A 1 297 ? -11.621 -6.961 1.630 1.00 96.38 297 VAL A N 1
ATOM 2262 C CA . VAL A 1 297 ? -12.646 -7.723 0.892 1.00 96.38 297 VAL A CA 1
ATOM 2263 C C . VAL A 1 297 ? -12.423 -7.729 -0.632 1.00 96.38 297 VAL A C 1
ATOM 2265 O O . VAL A 1 297 ? -12.721 -8.721 -1.309 1.00 96.38 297 VAL A O 1
ATOM 2268 N N . LEU A 1 298 ? -11.871 -6.644 -1.185 1.00 97.06 298 LEU A N 1
ATOM 2269 C CA . LEU A 1 298 ? -11.594 -6.478 -2.614 1.00 97.06 298 LEU A CA 1
ATOM 2270 C C . LEU A 1 298 ? -10.167 -5.961 -2.830 1.00 97.06 298 LEU A C 1
ATOM 2272 O O . LEU A 1 298 ? -9.765 -4.979 -2.210 1.00 97.06 298 LEU A O 1
ATOM 2276 N N . SER A 1 299 ? -9.425 -6.594 -3.745 1.00 97.44 299 SER A N 1
ATOM 2277 C CA . SER A 1 299 ? -8.131 -6.081 -4.201 1.00 97.44 299 SER A CA 1
ATOM 2278 C C . SER A 1 299 ? -8.362 -4.917 -5.155 1.00 97.44 299 SER A C 1
ATOM 2280 O O . SER A 1 299 ? -8.959 -5.102 -6.217 1.00 97.44 299 SER A O 1
ATOM 2282 N N . VAL A 1 300 ? -7.900 -3.730 -4.780 1.00 95.62 300 VAL A N 1
ATOM 2283 C CA . VAL A 1 300 ? -8.188 -2.483 -5.501 1.00 95.62 300 VAL A CA 1
ATOM 2284 C C . VAL A 1 300 ? -6.913 -1.754 -5.921 1.00 95.62 300 VAL A C 1
ATOM 2286 O O . VAL A 1 300 ? -5.809 -2.062 -5.478 1.00 95.62 300 VAL A O 1
ATOM 2289 N N . GLY A 1 301 ? -7.077 -0.804 -6.837 1.00 90.12 301 GLY A N 1
ATOM 2290 C CA . GLY A 1 301 ? -6.011 0.068 -7.328 1.00 90.12 301 GLY A CA 1
ATOM 2291 C C . GLY A 1 301 ? -6.532 0.977 -8.437 1.00 90.12 301 GLY A C 1
ATOM 2292 O O . GLY A 1 301 ? -6.361 2.191 -8.385 1.00 90.12 301 GLY A O 1
ATOM 2293 N N . HIS A 1 302 ? -7.272 0.413 -9.394 1.00 90.19 302 HIS A N 1
ATOM 2294 C CA . HIS A 1 302 ? -8.131 1.207 -10.275 1.00 90.19 302 HIS A CA 1
ATOM 2295 C C . HIS A 1 302 ? -9.367 1.716 -9.522 1.00 90.19 302 HIS A C 1
ATOM 2297 O O . HIS A 1 302 ? -9.883 1.044 -8.624 1.00 90.19 302 HIS A O 1
ATOM 2303 N N . SER A 1 303 ? -9.838 2.903 -9.904 1.00 90.00 303 SER A N 1
ATOM 2304 C CA . SER A 1 303 ? -11.009 3.537 -9.303 1.00 90.00 303 SER A CA 1
ATOM 2305 C C . SER A 1 303 ? -12.324 2.967 -9.823 1.00 90.00 303 SER A C 1
ATOM 2307 O O . SER A 1 303 ? -12.388 2.357 -10.891 1.00 90.00 303 SER A O 1
ATOM 2309 N N . SER A 1 304 ? -13.401 3.297 -9.117 1.00 93.69 304 SER A N 1
ATOM 2310 C CA . SER A 1 304 ? -14.803 3.137 -9.526 1.00 93.69 304 SER A CA 1
ATOM 2311 C C . SER A 1 304 ? -15.297 1.688 -9.564 1.00 93.69 304 SER A C 1
ATOM 2313 O O . SER A 1 304 ? -16.312 1.387 -10.189 1.00 93.69 304 SER A O 1
ATOM 2315 N N . THR A 1 305 ? -14.577 0.783 -8.899 1.00 95.25 305 THR A N 1
ATOM 2316 C CA . THR A 1 305 ? -14.878 -0.657 -8.854 1.00 95.25 305 THR A CA 1
ATOM 2317 C C . THR A 1 305 ? -15.659 -1.064 -7.604 1.00 95.25 305 THR A C 1
ATOM 2319 O O . THR A 1 305 ? -16.292 -2.118 -7.596 1.00 95.25 305 THR A O 1
ATOM 2322 N N . SER A 1 306 ? -15.648 -0.231 -6.559 1.00 96.19 306 SER A N 1
ATOM 2323 C CA . SER A 1 306 ? -16.230 -0.539 -5.247 1.00 96.19 306 SER A CA 1
ATOM 2324 C C . SER A 1 306 ? -17.737 -0.774 -5.280 1.00 96.19 306 SER A C 1
ATOM 2326 O O . SER A 1 306 ? -18.195 -1.760 -4.721 1.00 96.19 306 SER A O 1
ATOM 2328 N N . ILE A 1 307 ? -18.520 0.077 -5.952 1.00 96.00 307 ILE A N 1
ATOM 2329 C CA . ILE A 1 307 ? -19.991 -0.045 -5.973 1.00 96.00 307 ILE A CA 1
ATOM 2330 C C . ILE A 1 307 ? -20.420 -1.333 -6.689 1.00 96.00 307 ILE A C 1
ATOM 2332 O O . ILE A 1 307 ? -21.417 -1.947 -6.316 1.00 96.00 307 ILE A O 1
ATOM 2336 N N . SER A 1 308 ? -19.628 -1.818 -7.652 1.00 93.44 308 SER A N 1
ATOM 2337 C CA . SER A 1 308 ? -19.845 -3.122 -8.297 1.00 93.44 308 SER A CA 1
ATOM 2338 C C . SER A 1 308 ? -19.714 -4.305 -7.325 1.00 93.44 308 SER A C 1
ATOM 2340 O O . SER A 1 308 ? -20.193 -5.401 -7.628 1.00 93.44 308 SER A O 1
ATOM 2342 N N . ALA A 1 309 ? -19.177 -4.093 -6.114 1.00 83.75 309 ALA A N 1
ATOM 2343 C CA . ALA A 1 309 ? -19.320 -5.023 -4.993 1.00 83.75 309 ALA A CA 1
ATOM 2344 C C . AL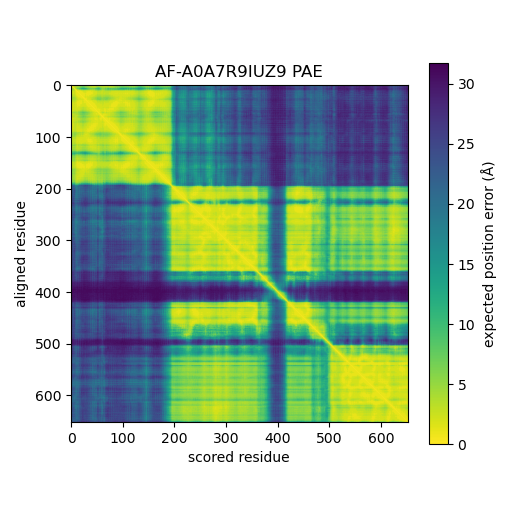A A 1 309 ? -20.783 -5.209 -4.536 1.00 83.75 309 ALA A C 1
ATOM 2346 O O . ALA A 1 309 ? -21.045 -6.023 -3.655 1.00 83.75 309 ALA A O 1
ATOM 2347 N N . LEU A 1 310 ? -21.751 -4.562 -5.196 1.00 94.06 310 LEU A N 1
ATOM 2348 C CA . LEU A 1 310 ? -23.147 -4.985 -5.341 1.00 94.06 310 LEU A CA 1
ATOM 2349 C C . LEU A 1 310 ? -23.322 -6.514 -5.354 1.00 94.06 310 LEU A C 1
ATOM 2351 O O . LEU A 1 310 ? -24.203 -7.046 -4.679 1.00 94.06 310 LEU A O 1
ATOM 2355 N N . GLY A 1 311 ? -22.462 -7.237 -6.081 1.00 95.88 311 GLY A N 1
ATOM 2356 C CA . GLY A 1 311 ? -22.496 -8.702 -6.120 1.00 95.88 311 GLY A CA 1
ATOM 2357 C C . GLY A 1 311 ? -22.309 -9.366 -4.748 1.00 95.88 311 GLY A C 1
ATOM 2358 O O . GLY A 1 311 ? -22.917 -10.400 -4.483 1.00 95.88 311 GLY A O 1
ATOM 2359 N N . MET A 1 312 ? -21.526 -8.759 -3.851 1.00 95.81 312 MET A N 1
ATOM 2360 C CA . MET A 1 312 ? -21.332 -9.234 -2.476 1.00 95.81 312 MET A CA 1
ATOM 2361 C C . MET A 1 312 ? -22.580 -9.012 -1.623 1.00 95.81 312 MET A C 1
ATOM 2363 O O . MET A 1 312 ? -22.940 -9.897 -0.852 1.00 95.81 312 MET A O 1
ATOM 2367 N N . ALA A 1 313 ? -23.272 -7.883 -1.794 1.00 95.88 313 ALA A N 1
ATOM 2368 C CA . ALA A 1 313 ? -24.539 -7.626 -1.112 1.00 95.88 313 ALA A CA 1
ATOM 2369 C C . ALA A 1 313 ? -25.629 -8.610 -1.576 1.00 95.88 313 ALA A C 1
ATOM 2371 O O . ALA A 1 313 ? -26.280 -9.251 -0.755 1.00 95.88 313 ALA A O 1
ATOM 2372 N N . ALA A 1 314 ? -25.749 -8.829 -2.890 1.00 96.12 314 ALA A N 1
ATOM 2373 C CA . ALA A 1 314 ? -26.676 -9.815 -3.449 1.00 96.12 314 ALA A CA 1
ATOM 2374 C C . ALA A 1 314 ? -26.360 -11.258 -2.998 1.00 96.12 314 ALA A C 1
ATOM 2376 O O . ALA A 1 314 ? -27.266 -12.073 -2.812 1.00 96.12 314 ALA A O 1
ATOM 2377 N N . ALA A 1 315 ? -25.080 -11.597 -2.812 1.00 97.31 315 ALA A N 1
ATOM 2378 C CA . ALA A 1 315 ? -24.672 -12.887 -2.258 1.00 97.31 315 ALA A CA 1
ATOM 2379 C C . ALA A 1 315 ? -24.996 -13.004 -0.757 1.00 97.31 315 ALA A C 1
ATOM 2381 O O . ALA A 1 315 ? -25.506 -14.039 -0.332 1.00 97.31 315 ALA A O 1
ATOM 2382 N N . ALA A 1 316 ? -24.766 -11.946 0.027 1.00 95.31 316 ALA A N 1
ATOM 2383 C CA . ALA A 1 316 ? -25.085 -11.886 1.455 1.00 95.31 316 ALA A CA 1
ATOM 2384 C C . ALA A 1 316 ? -26.588 -12.075 1.733 1.00 95.31 316 ALA A C 1
ATOM 2386 O O . ALA A 1 316 ? -26.969 -12.770 2.677 1.00 95.31 316 ALA A O 1
ATOM 2387 N N . GLU A 1 317 ? -27.456 -11.524 0.882 1.00 93.88 317 GLU A N 1
ATOM 2388 C CA . GLU A 1 317 ? -28.903 -11.753 0.977 1.00 93.88 317 GLU A CA 1
ATOM 2389 C C . GLU A 1 317 ? -29.278 -13.224 0.787 1.00 93.88 317 GLU A C 1
ATOM 2391 O O . GLU A 1 317 ? -30.131 -13.745 1.506 1.00 93.88 317 GLU A O 1
ATOM 2396 N N . ARG A 1 318 ? -28.612 -13.917 -0.145 1.00 95.62 318 ARG A N 1
ATOM 2397 C CA . ARG A 1 318 ? -28.812 -15.356 -0.381 1.00 95.62 318 ARG A CA 1
ATOM 2398 C C . ARG A 1 318 ? -28.231 -16.217 0.735 1.00 95.62 318 ARG A C 1
ATOM 2400 O O . ARG A 1 318 ? -28.782 -17.274 1.022 1.00 95.62 318 ARG A O 1
ATOM 2407 N N . GLU A 1 319 ? -27.128 -15.779 1.338 1.00 97.19 319 GLU A N 1
ATOM 2408 C CA . GLU A 1 319 ? -26.518 -16.426 2.503 1.00 97.19 319 GLU A CA 1
ATOM 2409 C C . GLU A 1 319 ? -27.459 -16.384 3.719 1.00 97.19 319 GLU A C 1
ATOM 2411 O O . GLU A 1 319 ? -27.496 -17.330 4.504 1.00 97.19 319 GLU A O 1
ATOM 2416 N N . GLY A 1 320 ? -28.249 -15.314 3.871 1.00 94.94 320 GLY A N 1
ATOM 2417 C CA . GLY A 1 320 ? -29.294 -15.220 4.895 1.00 94.94 320 GLY A CA 1
ATOM 2418 C C . GLY A 1 320 ? -28.776 -15.052 6.329 1.00 94.94 320 GLY A C 1
ATOM 2419 O O . GLY A 1 320 ? -29.547 -15.186 7.275 1.00 94.94 320 GLY A O 1
ATOM 2420 N N . GLN A 1 321 ? -27.491 -14.731 6.510 1.00 96.44 321 GLN A N 1
ATOM 2421 C CA . GLN A 1 321 ? -26.850 -14.571 7.825 1.00 96.44 321 GLN A CA 1
ATOM 2422 C C . GLN A 1 321 ? -26.865 -13.124 8.348 1.00 96.44 321 GLN A C 1
ATOM 2424 O O . GLN A 1 321 ? -26.285 -12.824 9.386 1.00 96.44 321 GLN A O 1
ATOM 2429 N N . GLY A 1 322 ? -27.523 -12.203 7.637 1.00 94.12 322 GLY A N 1
ATOM 2430 C CA . GLY A 1 322 ? -27.607 -10.795 8.040 1.00 94.12 322 GLY A CA 1
ATOM 2431 C C . GLY A 1 322 ? -26.316 -9.992 7.831 1.00 94.12 322 GLY A C 1
ATOM 2432 O O . GLY A 1 322 ? -26.176 -8.919 8.419 1.00 94.12 322 GLY A O 1
ATOM 2433 N N . ARG A 1 323 ? -25.397 -10.493 6.996 1.00 96.81 323 ARG A N 1
ATOM 2434 C CA . ARG A 1 323 ? -24.158 -9.814 6.599 1.00 96.81 323 ARG A CA 1
ATOM 2435 C C . ARG A 1 323 ? -24.446 -8.503 5.867 1.00 96.81 323 ARG A C 1
ATOM 2437 O O . ARG A 1 323 ? -25.337 -8.443 5.020 1.00 96.81 323 ARG A O 1
ATOM 2444 N N . ARG A 1 324 ? -23.693 -7.448 6.184 1.00 97.00 324 ARG A N 1
ATOM 2445 C CA . ARG A 1 324 ? -23.838 -6.107 5.595 1.00 97.00 324 ARG A CA 1
ATOM 2446 C C . ARG A 1 324 ? -22.668 -5.763 4.682 1.00 97.00 324 ARG A C 1
ATOM 2448 O O . ARG A 1 324 ? -21.556 -6.225 4.904 1.00 97.00 324 ARG A O 1
ATOM 2455 N N . THR A 1 325 ? -22.926 -4.938 3.667 1.00 97.75 325 THR A N 1
ATOM 2456 C CA . THR A 1 325 ? -21.904 -4.455 2.724 1.00 97.75 325 THR A CA 1
ATOM 2457 C C . THR A 1 325 ? -21.916 -2.930 2.672 1.00 97.75 325 THR A C 1
ATOM 2459 O O . THR A 1 325 ? -22.960 -2.336 2.395 1.00 97.75 325 THR A O 1
ATOM 2462 N N . ALA A 1 326 ? -20.763 -2.302 2.908 1.00 98.19 326 ALA A N 1
ATOM 2463 C CA . ALA A 1 326 ? -20.562 -0.863 2.770 1.00 98.19 326 ALA A CA 1
ATOM 2464 C C . ALA A 1 326 ? -19.401 -0.557 1.809 1.00 98.19 326 ALA A C 1
ATOM 2466 O O . ALA A 1 326 ? -18.300 -1.082 1.964 1.00 98.19 326 ALA A O 1
ATOM 2467 N N . CYS A 1 327 ? -19.648 0.303 0.821 1.00 98.38 327 CYS A N 1
ATOM 2468 C CA . CYS A 1 327 ? -18.682 0.719 -0.195 1.00 98.38 327 CYS A CA 1
ATOM 2469 C C . CYS A 1 327 ? -18.296 2.182 0.030 1.00 98.38 327 CYS A C 1
ATOM 2471 O O . CYS A 1 327 ? -19.171 3.042 0.056 1.00 98.38 327 CYS A O 1
ATOM 2473 N N . ILE A 1 328 ? -17.006 2.475 0.169 1.00 98.38 328 ILE A N 1
ATOM 2474 C CA . ILE A 1 328 ? -16.481 3.821 0.396 1.00 98.38 328 ILE A CA 1
ATOM 2475 C C . ILE A 1 328 ? -15.859 4.311 -0.907 1.00 98.38 328 ILE A C 1
ATOM 2477 O O . ILE A 1 328 ? -14.824 3.792 -1.325 1.00 98.38 328 ILE A O 1
ATOM 2481 N N . ILE A 1 329 ? -16.460 5.324 -1.528 1.00 97.19 329 ILE A N 1
ATOM 2482 C CA . ILE A 1 329 ? -16.028 5.868 -2.817 1.00 97.19 329 ILE A CA 1
ATOM 2483 C C . ILE A 1 329 ? -15.750 7.368 -2.716 1.00 97.19 329 ILE A C 1
ATOM 2485 O O . ILE A 1 329 ? -16.491 8.104 -2.071 1.00 97.19 329 ILE A O 1
ATOM 2489 N N . GLY A 1 330 ? -14.661 7.822 -3.338 1.00 91.81 330 GLY A N 1
ATOM 2490 C CA . GLY A 1 330 ? -14.362 9.251 -3.455 1.00 91.81 330 GLY A CA 1
ATOM 2491 C C . GLY A 1 330 ? -15.216 9.933 -4.525 1.00 91.81 330 GLY A C 1
ATOM 2492 O O . GLY A 1 330 ? -15.591 9.312 -5.522 1.00 91.81 330 GLY A O 1
ATOM 2493 N N . ASP A 1 331 ? -15.452 11.226 -4.356 1.00 86.88 331 ASP A N 1
ATOM 2494 C CA . ASP A 1 331 ? -16.068 12.132 -5.337 1.00 86.88 331 ASP A CA 1
ATOM 2495 C C . ASP A 1 331 ? -15.395 12.105 -6.721 1.00 86.88 331 ASP A C 1
ATOM 2497 O O . ASP A 1 331 ? -16.075 12.090 -7.744 1.00 86.88 331 ASP A O 1
ATOM 2501 N N . GLY A 1 332 ? -14.069 11.979 -6.796 1.00 84.00 332 GLY A N 1
ATOM 2502 C CA . GLY A 1 332 ? -13.388 11.787 -8.081 1.00 84.00 332 GLY A CA 1
ATOM 2503 C C . GLY A 1 332 ? -13.711 10.437 -8.742 1.00 84.00 332 GLY A C 1
ATOM 2504 O O . GLY A 1 332 ? -13.894 10.357 -9.959 1.00 84.00 332 GLY A O 1
ATOM 2505 N N . ALA A 1 333 ? -13.808 9.367 -7.949 1.00 88.69 333 ALA A N 1
ATOM 2506 C CA . ALA A 1 333 ? -14.002 8.000 -8.439 1.00 88.69 333 ALA A CA 1
ATOM 2507 C C . ALA A 1 333 ? -15.450 7.715 -8.870 1.00 88.69 333 ALA A C 1
ATOM 2509 O O . ALA A 1 333 ? -15.670 6.980 -9.829 1.00 88.69 333 ALA A O 1
ATOM 2510 N N . ILE A 1 334 ? -16.450 8.330 -8.230 1.00 91.00 334 ILE A N 1
ATOM 2511 C CA . ILE A 1 334 ? -17.863 8.118 -8.593 1.00 91.00 334 ILE A CA 1
ATOM 2512 C C . ILE A 1 334 ? -18.214 8.657 -9.995 1.00 91.00 334 ILE A C 1
ATOM 2514 O O . ILE A 1 334 ? -19.257 8.321 -10.547 1.00 91.00 334 ILE A O 1
ATOM 2518 N N . THR A 1 335 ? -17.338 9.462 -10.607 1.00 85.62 335 THR A N 1
ATOM 2519 C CA . THR A 1 335 ? -17.559 10.052 -11.938 1.00 85.62 335 THR A CA 1
ATOM 2520 C C . THR A 1 335 ? -17.464 9.058 -13.101 1.00 85.62 335 THR A C 1
ATOM 2522 O O . THR A 1 335 ? -17.919 9.376 -14.202 1.00 85.62 335 THR A O 1
ATOM 2525 N N . ALA A 1 336 ? -16.885 7.869 -12.904 1.00 86.56 336 ALA A N 1
ATOM 2526 C CA . ALA A 1 336 ? -16.701 6.909 -13.990 1.00 86.56 336 ALA A CA 1
ATOM 2527 C C . ALA A 1 336 ? -17.978 6.113 -14.299 1.00 86.56 336 ALA A C 1
ATOM 2529 O O . ALA A 1 336 ? -18.753 5.774 -13.406 1.00 86.56 336 ALA A O 1
ATOM 2530 N N . GLY A 1 337 ? -18.146 5.717 -15.566 1.00 88.81 337 GLY A N 1
ATOM 2531 C CA . GLY A 1 337 ? -19.333 4.987 -16.036 1.00 88.81 337 GLY A CA 1
ATOM 2532 C C . GLY A 1 337 ? -19.652 3.715 -15.241 1.00 88.81 337 GLY A C 1
ATOM 2533 O O . GLY A 1 337 ? -20.814 3.476 -14.935 1.00 88.81 337 GLY A O 1
ATOM 2534 N N . MET A 1 338 ? -18.634 2.959 -14.811 1.00 92.94 338 MET A N 1
ATOM 2535 C CA . MET A 1 338 ? -18.825 1.737 -14.015 1.00 92.94 338 MET A CA 1
ATOM 2536 C C . MET A 1 338 ? -19.550 2.000 -12.685 1.00 92.94 338 MET A C 1
ATOM 2538 O O . MET A 1 338 ? -20.390 1.200 -12.278 1.00 92.94 338 MET A O 1
ATOM 2542 N N . ALA A 1 339 ? -19.280 3.135 -12.031 1.00 93.75 339 ALA A N 1
ATOM 2543 C CA . ALA A 1 339 ? -19.980 3.511 -10.805 1.00 93.75 339 ALA A CA 1
ATOM 2544 C C . ALA A 1 339 ? -21.471 3.773 -11.078 1.00 93.75 339 ALA A C 1
ATOM 2546 O O . ALA A 1 339 ? -22.324 3.320 -10.316 1.00 93.75 339 ALA A O 1
ATOM 2547 N N . PHE A 1 340 ? -21.798 4.439 -12.190 1.00 92.75 340 PHE A N 1
ATOM 2548 C CA . PHE A 1 340 ? -23.183 4.682 -12.605 1.00 92.75 340 PHE A CA 1
ATOM 2549 C C . PHE A 1 340 ? -23.918 3.400 -12.994 1.00 92.75 340 PHE A C 1
ATOM 2551 O O . PHE A 1 340 ? -25.062 3.219 -12.588 1.00 92.75 340 PHE A O 1
ATOM 2558 N N . GLU A 1 341 ? -23.274 2.497 -13.735 1.00 95.56 341 GLU A N 1
ATOM 2559 C CA . GLU A 1 341 ? -23.843 1.190 -14.080 1.00 95.56 341 GLU A CA 1
ATOM 2560 C C . GLU A 1 341 ? -24.172 0.383 -12.818 1.00 95.56 341 GLU A C 1
ATOM 2562 O O . GLU A 1 341 ? -25.275 -0.152 -12.691 1.00 95.56 341 GLU A O 1
ATOM 2567 N N . ALA A 1 342 ? -23.248 0.354 -11.853 1.00 97.31 342 ALA A N 1
ATOM 2568 C CA . ALA A 1 342 ? -23.442 -0.341 -10.587 1.00 97.31 342 ALA A CA 1
ATOM 2569 C C . ALA A 1 342 ? -24.555 0.289 -9.733 1.00 97.31 342 ALA A C 1
ATOM 2571 O O . ALA A 1 342 ? -25.394 -0.441 -9.208 1.00 97.31 342 ALA A O 1
ATOM 2572 N N . MET A 1 343 ? -24.612 1.623 -9.626 1.00 96.38 343 MET A N 1
ATOM 2573 C CA . MET A 1 343 ? -25.700 2.316 -8.923 1.00 96.38 343 MET A CA 1
ATOM 2574 C C . MET A 1 343 ? -27.055 2.057 -9.589 1.00 96.38 343 MET A C 1
ATOM 2576 O O . MET A 1 343 ? -28.017 1.709 -8.912 1.00 96.38 343 MET A O 1
ATOM 2580 N N . ASN A 1 344 ? -27.130 2.152 -10.917 1.00 95.75 344 ASN A N 1
ATOM 2581 C CA . ASN A 1 344 ? -28.362 1.887 -11.651 1.00 95.75 344 ASN A CA 1
ATOM 2582 C C . ASN A 1 344 ? -28.848 0.441 -11.443 1.00 95.75 344 ASN A C 1
ATOM 2584 O O . ASN A 1 344 ? -30.034 0.207 -11.232 1.00 95.75 344 ASN A O 1
ATOM 2588 N N . HIS A 1 345 ? -27.931 -0.530 -11.445 1.00 97.75 345 HIS A N 1
ATOM 2589 C CA . HIS A 1 345 ? -28.261 -1.928 -11.166 1.00 97.75 345 HIS A CA 1
ATOM 2590 C C . HIS A 1 345 ? -28.685 -2.149 -9.702 1.00 97.75 345 HIS A C 1
ATOM 2592 O O . HIS A 1 345 ? -29.635 -2.887 -9.444 1.00 97.75 345 HIS A O 1
ATOM 2598 N N . ALA A 1 346 ? -28.040 -1.480 -8.742 1.00 97.00 346 ALA A N 1
ATOM 2599 C CA . ALA A 1 346 ? -28.432 -1.530 -7.334 1.00 97.00 346 ALA A CA 1
ATOM 2600 C C . ALA A 1 346 ? -29.846 -0.966 -7.102 1.00 97.00 346 ALA A C 1
ATOM 2602 O O . ALA A 1 346 ? -30.604 -1.535 -6.320 1.00 97.00 346 ALA A O 1
ATOM 2603 N N . GLY A 1 347 ? -30.229 0.102 -7.810 1.00 94.25 347 GLY A N 1
ATOM 2604 C CA . GLY A 1 347 ? -31.585 0.659 -7.771 1.00 94.25 347 GLY A CA 1
ATOM 2605 C C . GLY A 1 347 ? -32.675 -0.304 -8.250 1.00 94.25 347 GLY A C 1
ATOM 2606 O O . GLY A 1 347 ? -33.796 -0.274 -7.734 1.00 94.25 347 GLY A O 1
ATOM 2607 N N . ASP A 1 348 ? -32.338 -1.177 -9.203 1.00 96.56 348 ASP A N 1
ATOM 2608 C CA . ASP A 1 348 ? -33.244 -2.186 -9.757 1.00 96.56 348 ASP A CA 1
ATOM 2609 C C . ASP A 1 348 ? -33.413 -3.387 -8.813 1.00 96.56 348 ASP A C 1
ATOM 2611 O O . ASP A 1 348 ? -34.528 -3.696 -8.386 1.00 96.56 348 ASP A O 1
ATOM 2615 N N . ILE A 1 349 ? -32.305 -4.030 -8.417 1.00 96.44 349 ILE A N 1
ATOM 2616 C CA . ILE A 1 349 ? -32.356 -5.265 -7.609 1.00 96.44 349 ILE A CA 1
ATOM 2617 C C . ILE A 1 349 ? -32.499 -5.010 -6.103 1.00 96.44 349 ILE A C 1
ATOM 2619 O O . ILE A 1 349 ? -32.800 -5.935 -5.354 1.00 96.44 349 ILE A O 1
ATOM 2623 N N . LYS A 1 350 ? -32.315 -3.757 -5.672 1.00 95.81 350 LYS A N 1
ATOM 2624 C CA . LYS A 1 350 ? -32.539 -3.241 -4.313 1.00 95.81 350 LYS A CA 1
ATOM 2625 C C . LYS A 1 350 ? -31.877 -4.053 -3.188 1.00 95.81 350 LYS A C 1
ATOM 2627 O O . LYS A 1 350 ? -32.562 -4.409 -2.228 1.00 95.81 350 LYS A O 1
ATOM 2632 N N . PRO A 1 351 ? -30.562 -4.302 -3.261 1.00 95.62 351 PRO A N 1
ATOM 2633 C CA . PRO A 1 351 ? -29.862 -5.055 -2.231 1.00 95.62 351 PRO A CA 1
ATOM 2634 C C . PRO A 1 351 ? -29.755 -4.249 -0.925 1.00 95.62 351 PRO A C 1
ATOM 2636 O O . PRO A 1 351 ? -29.696 -3.015 -0.940 1.00 95.62 351 PRO A O 1
ATOM 2639 N N . ASP A 1 352 ? -29.608 -4.931 0.205 1.00 96.12 352 ASP A N 1
ATOM 2640 C CA . ASP A 1 352 ? -29.183 -4.318 1.466 1.00 96.12 352 ASP A CA 1
ATOM 2641 C C . ASP A 1 352 ? -27.689 -3.914 1.401 1.00 96.12 352 ASP A C 1
ATOM 2643 O O . ASP A 1 352 ? -26.795 -4.681 1.773 1.00 96.12 352 ASP A O 1
ATOM 2647 N N . MET A 1 353 ? -27.404 -2.690 0.940 1.00 97.25 353 MET A N 1
ATOM 2648 C CA . MET A 1 353 ? -26.043 -2.137 0.862 1.00 97.25 353 MET A CA 1
ATOM 2649 C C . MET A 1 353 ? -25.981 -0.649 1.215 1.00 97.25 353 MET A C 1
ATOM 2651 O O . MET A 1 353 ? -26.951 0.084 1.032 1.00 97.25 353 MET A O 1
ATOM 2655 N N . LEU A 1 354 ? -24.808 -0.194 1.655 1.00 98.38 354 LEU A N 1
ATOM 2656 C CA . LEU A 1 354 ? -24.498 1.218 1.870 1.00 98.38 354 LEU A CA 1
ATOM 2657 C C . LEU A 1 354 ? -23.403 1.681 0.902 1.00 98.38 354 LEU A C 1
ATOM 2659 O O . LEU A 1 354 ? -22.342 1.070 0.824 1.00 98.38 354 LEU A O 1
ATOM 2663 N N . VAL A 1 355 ? -23.628 2.792 0.210 1.00 98.31 355 VAL A N 1
ATOM 2664 C CA . VAL A 1 355 ? -22.586 3.546 -0.496 1.00 98.31 355 VAL A CA 1
ATOM 2665 C C . VAL A 1 355 ? -22.284 4.805 0.306 1.00 98.31 355 VAL A C 1
ATOM 2667 O O . VAL A 1 355 ? -23.192 5.560 0.639 1.00 98.31 355 VAL A O 1
ATOM 2670 N N . ILE A 1 356 ? -21.016 5.025 0.636 1.00 98.38 356 ILE A N 1
ATOM 2671 C CA . ILE A 1 356 ? -20.532 6.219 1.324 1.00 98.38 356 ILE A CA 1
ATOM 2672 C C . ILE A 1 356 ? -19.715 7.031 0.329 1.00 98.38 356 ILE A C 1
ATOM 2674 O O . ILE A 1 356 ? -18.626 6.617 -0.070 1.00 98.38 356 ILE A O 1
ATOM 2678 N N . LEU A 1 357 ? -20.245 8.188 -0.052 1.00 96.50 357 LEU A N 1
ATOM 2679 C CA . LEU A 1 357 ? -19.525 9.190 -0.819 1.00 96.50 357 LEU A CA 1
ATOM 2680 C C . LEU A 1 357 ? -18.659 10.013 0.133 1.00 96.50 357 LEU A C 1
ATOM 2682 O O . LEU A 1 357 ? -19.176 10.795 0.931 1.00 96.50 357 LEU A O 1
ATOM 2686 N N . ASN A 1 358 ? -17.349 9.815 0.030 1.00 95.56 358 ASN A N 1
ATOM 2687 C CA . ASN A 1 358 ? -16.337 10.630 0.678 1.00 95.56 358 ASN A CA 1
ATOM 2688 C C . ASN A 1 358 ? -15.999 11.827 -0.220 1.00 95.56 358 ASN A C 1
ATOM 2690 O O . ASN A 1 358 ? -15.127 11.717 -1.084 1.00 95.56 358 ASN A O 1
ATOM 2694 N N . ASP A 1 359 ? -16.717 12.933 -0.037 1.00 89.81 359 ASP A N 1
ATOM 2695 C CA . ASP A 1 359 ? -16.513 14.170 -0.789 1.00 89.81 359 ASP A CA 1
ATOM 2696 C C . ASP A 1 359 ? -15.507 15.066 -0.057 1.00 89.81 359 ASP A C 1
ATOM 2698 O O . ASP A 1 359 ? -15.724 15.483 1.082 1.00 89.81 359 ASP A O 1
ATOM 2702 N N . ASN A 1 360 ? -14.372 15.320 -0.701 1.00 82.88 360 ASN A N 1
ATOM 2703 C CA . ASN A 1 360 ? -13.358 16.261 -0.231 1.00 82.88 360 ASN A CA 1
ATOM 2704 C C . ASN A 1 360 ? -13.029 17.322 -1.289 1.00 82.88 360 ASN A C 1
ATOM 2706 O O . ASN A 1 360 ? -11.989 17.973 -1.183 1.00 82.88 360 ASN A O 1
ATOM 2710 N N . GLU A 1 361 ? -13.903 17.465 -2.292 1.00 75.62 361 GLU A N 1
ATOM 2711 C CA . GLU A 1 361 ? -13.792 18.347 -3.455 1.00 75.62 361 GLU A CA 1
ATOM 2712 C C . GLU A 1 361 ? -12.559 18.080 -4.357 1.00 75.62 361 GLU A C 1
ATOM 2714 O O . GLU A 1 361 ? -12.265 18.860 -5.269 1.00 75.62 361 GLU A O 1
ATOM 2719 N N . MET A 1 362 ? -11.829 16.973 -4.150 1.00 58.12 362 MET A N 1
ATOM 2720 C CA . MET A 1 362 ? -10.497 16.740 -4.719 1.00 58.12 362 MET A CA 1
ATOM 2721 C C . MET A 1 362 ? -10.303 15.326 -5.299 1.00 58.12 362 MET A C 1
ATOM 2723 O O . MET A 1 362 ? -10.527 14.304 -4.659 1.00 58.12 362 MET A O 1
ATOM 2727 N N . SER A 1 363 ? -9.705 15.247 -6.491 1.00 57.47 363 SER A N 1
ATOM 2728 C CA . SER A 1 363 ? -9.057 14.032 -7.014 1.00 57.47 363 SER A CA 1
ATOM 2729 C C . SER A 1 363 ? -7.542 14.075 -6.726 1.00 57.47 363 SER A C 1
ATOM 2731 O O . SER A 1 363 ? -7.110 14.495 -5.646 1.00 57.47 363 SER A O 1
ATOM 2733 N N . ILE A 1 364 ? -6.695 13.645 -7.671 1.00 52.47 364 ILE A N 1
ATOM 2734 C CA . ILE A 1 364 ? -5.262 13.996 -7.680 1.00 52.47 364 ILE A CA 1
ATOM 2735 C C . ILE A 1 364 ? -5.112 15.517 -7.861 1.00 52.47 364 ILE A C 1
ATOM 2737 O O . ILE A 1 364 ? -4.295 16.136 -7.190 1.00 52.47 364 ILE A O 1
ATOM 2741 N N . SER A 1 365 ? -5.946 16.108 -8.719 1.00 50.69 365 SER A N 1
ATOM 2742 C CA . SER A 1 365 ? -6.155 17.550 -8.900 1.00 50.69 365 SER A CA 1
ATOM 2743 C C . SER A 1 365 ? -7.585 17.934 -8.503 1.00 50.69 365 SER A C 1
ATOM 2745 O O . SER A 1 365 ? -8.375 17.054 -8.163 1.00 50.69 365 SER A O 1
ATOM 2747 N N . GLU A 1 366 ? -7.947 19.216 -8.597 1.00 56.56 366 GLU A N 1
ATOM 2748 C CA . GLU A 1 366 ? -9.348 19.644 -8.472 1.00 56.56 366 GLU A CA 1
ATOM 2749 C C . GLU A 1 366 ? -10.272 18.815 -9.370 1.00 56.56 366 GLU A C 1
ATOM 2751 O O . GLU A 1 366 ? -9.916 18.410 -10.488 1.00 56.56 366 GLU A O 1
ATOM 2756 N N . ASN A 1 367 ? -11.462 18.542 -8.849 1.00 56.50 367 ASN A N 1
ATOM 2757 C CA . ASN A 1 367 ? -12.437 17.707 -9.514 1.00 56.50 367 ASN A CA 1
ATOM 2758 C C . ASN A 1 367 ? -13.103 18.434 -10.692 1.00 56.50 367 ASN A C 1
ATOM 2760 O O . ASN A 1 367 ? -13.508 19.588 -10.596 1.00 56.50 367 ASN A O 1
ATOM 2764 N N . VAL A 1 368 ? -13.263 17.735 -11.820 1.00 53.72 368 VAL A N 1
ATOM 2765 C CA . VAL A 1 368 ? -13.898 18.272 -13.038 1.00 53.72 368 VAL A CA 1
ATOM 2766 C C . VAL A 1 368 ? -15.192 17.522 -13.354 1.00 53.72 368 VAL A C 1
ATOM 2768 O O . VAL A 1 368 ? -15.304 16.332 -13.076 1.00 53.72 368 VAL A O 1
ATOM 2771 N N . GLY A 1 369 ? -16.177 18.200 -13.948 1.00 57.56 369 GLY A N 1
ATOM 2772 C CA . GLY A 1 369 ? -17.414 17.577 -14.440 1.00 57.56 369 GLY A CA 1
ATOM 2773 C C . GLY A 1 369 ? -18.703 18.100 -13.800 1.00 57.56 369 GLY A C 1
ATOM 2774 O O . GLY A 1 369 ? -18.711 18.715 -12.736 1.00 57.56 369 GLY A O 1
ATOM 2775 N N . ALA A 1 370 ? -19.828 17.858 -14.480 1.00 64.75 370 ALA A N 1
ATOM 2776 C CA . ALA A 1 370 ? -21.134 18.395 -14.089 1.00 64.75 370 ALA A CA 1
ATOM 2777 C C . ALA A 1 370 ? -21.642 17.856 -12.739 1.00 64.75 370 ALA A C 1
ATOM 2779 O O . ALA A 1 370 ? -22.324 18.587 -12.022 1.00 64.75 370 ALA A O 1
ATOM 2780 N N . LEU A 1 371 ? -21.293 16.613 -12.384 1.00 70.19 371 LEU A N 1
ATOM 2781 C CA . LEU A 1 371 ? -21.644 16.020 -11.091 1.00 70.19 371 LEU A CA 1
ATOM 2782 C C . LEU A 1 371 ? -20.957 16.760 -9.937 1.00 70.19 371 LEU A C 1
ATOM 2784 O O . LEU A 1 371 ? -21.634 17.185 -9.008 1.00 70.19 371 LEU A O 1
ATOM 2788 N N . ASN A 1 372 ? -19.649 16.997 -10.046 1.00 66.25 372 ASN A N 1
ATOM 2789 C CA . ASN A 1 372 ? -18.863 17.692 -9.023 1.00 66.25 372 ASN A CA 1
ATOM 2790 C C . ASN A 1 372 ? -19.348 19.134 -8.828 1.00 66.25 372 ASN A C 1
ATOM 2792 O O . ASN A 1 372 ? -19.597 19.559 -7.704 1.00 66.25 372 ASN A O 1
ATOM 2796 N N . ASN A 1 373 ? -19.639 19.850 -9.921 1.00 62.94 373 ASN A N 1
ATOM 2797 C CA . ASN A 1 373 ? -20.260 21.179 -9.848 1.00 62.94 373 ASN A CA 1
ATOM 2798 C C . ASN A 1 373 ? -21.606 21.157 -9.106 1.00 62.94 373 ASN A C 1
ATOM 2800 O O . ASN A 1 373 ? -21.963 22.113 -8.417 1.00 62.94 373 ASN A O 1
ATOM 2804 N N . ARG A 1 374 ? -22.377 20.075 -9.258 1.00 67.75 374 ARG A N 1
ATOM 2805 C CA . ARG A 1 374 ? -23.683 19.912 -8.619 1.00 67.75 374 ARG A CA 1
ATOM 2806 C C . ARG A 1 374 ? -23.563 19.536 -7.142 1.00 67.75 374 ARG A C 1
ATOM 2808 O O . ARG A 1 374 ? -24.349 20.053 -6.352 1.00 67.75 374 ARG A O 1
ATOM 2815 N N . LEU A 1 375 ? -22.570 18.731 -6.761 1.00 69.06 375 LEU A N 1
ATOM 2816 C CA . LEU A 1 375 ? -22.210 18.470 -5.361 1.00 69.06 375 LEU A CA 1
ATOM 2817 C C . LEU A 1 375 ? -21.746 19.763 -4.666 1.00 69.06 375 LEU A C 1
ATOM 2819 O O . LEU A 1 375 ? -22.311 20.139 -3.641 1.00 69.06 375 LEU A O 1
ATOM 2823 N N . ALA A 1 376 ? -20.862 20.543 -5.296 1.00 59.50 376 ALA A N 1
ATOM 2824 C CA . ALA A 1 376 ? -20.430 21.849 -4.789 1.00 59.50 376 ALA A CA 1
ATOM 2825 C C . ALA A 1 376 ? -21.600 22.844 -4.600 1.00 59.50 376 ALA A C 1
ATOM 2827 O O . ALA A 1 376 ? -21.652 23.611 -3.632 1.00 59.50 376 ALA A O 1
ATOM 2828 N N . GLN A 1 377 ? -22.610 22.811 -5.480 1.00 60.44 377 GLN A N 1
ATOM 2829 C CA . GLN A 1 377 ? -23.822 23.626 -5.324 1.00 60.44 377 GLN A CA 1
ATOM 2830 C C . GLN A 1 377 ? -24.625 23.271 -4.060 1.00 60.44 377 GLN A C 1
ATOM 2832 O O . GLN A 1 377 ? -25.141 24.187 -3.411 1.00 60.44 377 GLN A O 1
ATOM 2837 N N . ILE A 1 378 ? -24.694 21.990 -3.663 1.00 64.25 378 ILE A N 1
ATOM 2838 C CA . ILE A 1 378 ? -25.338 21.549 -2.405 1.00 64.25 378 ILE A CA 1
ATOM 2839 C C . ILE A 1 378 ? -24.712 22.259 -1.203 1.00 64.25 378 ILE A C 1
ATOM 2841 O O . ILE A 1 378 ? -25.426 22.712 -0.301 1.00 64.25 378 ILE A O 1
ATOM 2845 N N . LEU A 1 379 ? -23.386 22.388 -1.214 1.00 57.84 379 LEU A N 1
ATOM 2846 C CA . LEU A 1 379 ? -22.607 23.018 -0.152 1.00 57.84 379 LEU A CA 1
ATOM 2847 C C . LEU A 1 379 ? -22.898 24.516 -0.083 1.00 57.84 379 LEU A C 1
ATOM 2849 O O . LEU A 1 379 ? -23.281 25.028 0.972 1.00 57.84 379 LEU A O 1
ATOM 2853 N N . SER A 1 380 ? -22.841 25.203 -1.228 1.00 55.19 380 SER A N 1
ATOM 2854 C CA . SER A 1 380 ? -23.110 26.645 -1.307 1.00 55.19 380 SER A CA 1
ATOM 2855 C C . SER A 1 380 ? -24.527 27.030 -0.843 1.00 55.19 380 SER A C 1
ATOM 2857 O O . SER A 1 380 ? -24.715 28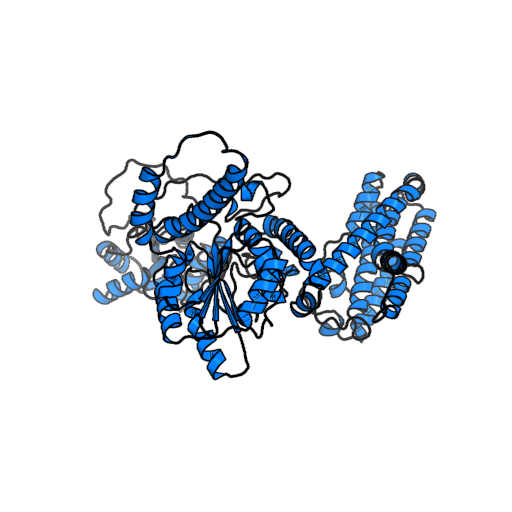.071 -0.206 1.00 55.19 380 SER A O 1
ATOM 2859 N N . GLY A 1 381 ? -25.525 26.167 -1.081 1.00 53.72 381 GLY A N 1
ATOM 2860 C CA . GLY A 1 381 ? -26.916 26.393 -0.683 1.00 53.72 381 GLY A CA 1
ATOM 2861 C C . GLY A 1 381 ? -27.136 26.417 0.835 1.00 53.72 381 GLY A C 1
ATOM 2862 O O . GLY A 1 381 ? -27.911 27.240 1.331 1.00 53.72 381 GLY A O 1
ATOM 2863 N N . LYS A 1 382 ? -26.419 25.578 1.601 1.00 47.94 382 LYS A N 1
ATOM 2864 C CA . LYS A 1 382 ? -26.472 25.576 3.078 1.00 47.94 382 LYS A CA 1
ATOM 2865 C C . LYS A 1 382 ? -25.748 26.788 3.680 1.00 47.94 382 LYS A C 1
ATOM 2867 O O . LYS A 1 382 ? -26.239 27.365 4.653 1.00 47.94 382 LYS A O 1
ATOM 2872 N N . THR A 1 383 ? -24.639 27.231 3.087 1.00 43.62 383 THR A N 1
ATOM 2873 C CA . THR A 1 383 ? -23.927 28.458 3.499 1.00 43.62 383 THR A CA 1
ATOM 2874 C C . THR A 1 383 ? -24.784 29.700 3.250 1.00 43.62 383 THR A C 1
ATOM 2876 O O . THR A 1 383 ? -24.902 30.561 4.124 1.00 43.62 383 THR A O 1
ATOM 2879 N N . TYR A 1 384 ? -25.476 29.748 2.106 1.00 37.94 384 TYR A N 1
ATOM 2880 C CA . TYR A 1 384 ? -26.443 30.797 1.777 1.00 37.94 384 TYR A CA 1
ATOM 2881 C C . TYR A 1 384 ? -27.644 30.803 2.741 1.00 37.94 384 TYR A C 1
ATOM 2883 O O . TYR A 1 384 ? -28.087 31.868 3.173 1.00 37.94 384 TYR A O 1
ATOM 2891 N N . ALA A 1 385 ? -28.135 29.628 3.156 1.00 39.75 385 ALA A N 1
ATOM 2892 C CA . ALA A 1 385 ? -29.194 29.508 4.161 1.00 39.75 385 ALA A CA 1
ATOM 2893 C C . ALA A 1 385 ? -28.752 29.994 5.558 1.00 39.75 385 ALA A C 1
ATOM 2895 O O . ALA A 1 385 ? -29.493 30.746 6.194 1.00 39.75 385 ALA A O 1
ATOM 2896 N N . ARG A 1 386 ? -27.529 29.664 6.007 1.00 40.81 386 ARG A N 1
ATOM 2897 C CA . ARG A 1 386 ? -26.962 30.169 7.277 1.00 40.81 386 ARG A CA 1
ATOM 2898 C C . ARG A 1 386 ? -26.733 31.687 7.258 1.00 40.81 386 ARG A C 1
ATOM 2900 O O . ARG A 1 386 ? -27.071 32.368 8.225 1.00 40.81 386 ARG A O 1
ATOM 2907 N N . LEU A 1 387 ? -26.242 32.241 6.145 1.00 39.22 387 LEU A N 1
ATOM 2908 C CA . LEU A 1 387 ? -26.122 33.695 5.938 1.00 39.22 387 LEU A CA 1
ATOM 2909 C C . LEU A 1 387 ? -27.492 34.398 5.936 1.00 39.22 387 LEU A C 1
ATOM 2911 O O . LEU A 1 387 ? -27.636 35.504 6.469 1.00 39.22 387 LEU A O 1
ATOM 2915 N N . ARG A 1 388 ? -28.527 33.749 5.388 1.00 39.75 388 ARG A N 1
ATOM 2916 C CA . ARG A 1 388 ? -29.910 34.252 5.387 1.00 39.75 388 ARG A CA 1
ATOM 2917 C C . ARG A 1 388 ? -30.563 34.229 6.776 1.00 39.75 388 ARG A C 1
ATOM 2919 O O . ARG A 1 388 ? -31.363 35.110 7.085 1.00 39.75 388 ARG A O 1
ATOM 2926 N N . GLU A 1 389 ? -30.243 33.257 7.627 1.00 45.03 389 GLU A N 1
ATOM 2927 C CA . GLU A 1 389 ? -30.734 33.231 9.014 1.00 45.03 389 GLU A CA 1
ATOM 2928 C C . GLU A 1 389 ? -30.006 34.236 9.913 1.00 45.03 389 GLU A C 1
ATOM 2930 O O . GLU A 1 389 ? -30.656 34.908 10.715 1.00 45.03 389 GLU A O 1
ATOM 2935 N N . GLY A 1 390 ? -28.699 34.439 9.712 1.00 41.72 390 GLY A N 1
ATOM 2936 C CA . GLY A 1 390 ? -27.930 35.477 10.410 1.00 41.72 390 GLY A CA 1
ATOM 2937 C C . GLY A 1 390 ? -28.371 36.908 10.069 1.00 41.72 390 GLY A C 1
ATOM 2938 O O . GLY A 1 390 ? -28.334 37.793 10.923 1.00 41.72 390 GLY A O 1
ATOM 2939 N N . SER A 1 391 ? -28.881 37.140 8.856 1.00 40.91 391 SER A N 1
ATOM 2940 C CA . SER A 1 391 ? -29.372 38.456 8.410 1.00 40.91 391 SER A CA 1
ATOM 2941 C C . SER A 1 391 ? -30.805 38.786 8.857 1.00 40.91 391 SER A C 1
ATOM 2943 O O . SER A 1 391 ? -31.179 39.961 8.878 1.00 40.91 391 SER A O 1
ATOM 2945 N N . LYS A 1 392 ? -31.597 37.804 9.323 1.00 41.84 392 LYS A N 1
ATOM 2946 C CA . LYS A 1 392 ? -32.942 38.052 9.890 1.00 41.84 392 LYS A CA 1
ATOM 2947 C C . LYS A 1 392 ? -32.928 38.847 11.203 1.00 41.84 392 LYS A C 1
ATOM 2949 O O . LYS A 1 392 ? -33.976 39.341 11.605 1.00 41.84 392 LYS A O 1
ATOM 2954 N N . ARG A 1 393 ? -31.771 39.012 11.855 1.00 43.88 393 ARG A N 1
ATOM 2955 C CA . ARG A 1 393 ? -31.623 39.859 13.053 1.00 43.88 393 ARG A CA 1
ATOM 2956 C C . ARG A 1 393 ? -31.204 41.309 12.768 1.00 43.88 393 ARG A C 1
ATOM 2958 O O . ARG A 1 393 ? -31.140 42.081 13.716 1.00 43.88 393 ARG A O 1
ATOM 2965 N N . VAL A 1 394 ? -30.952 41.702 11.510 1.00 45.94 394 VAL A N 1
ATOM 2966 C CA . VAL A 1 394 ? -30.364 43.029 11.192 1.00 45.94 394 VAL A CA 1
ATOM 2967 C C . VAL A 1 394 ? -31.152 43.855 10.156 1.00 45.94 394 VAL A C 1
ATOM 2969 O O . VAL A 1 394 ? -30.806 45.002 9.903 1.00 45.94 394 VAL A O 1
ATOM 2972 N N . LEU A 1 395 ? -32.270 43.374 9.601 1.00 40.78 395 LEU A N 1
ATOM 2973 C CA . LEU A 1 395 ? -33.077 44.171 8.658 1.00 40.78 395 LEU A CA 1
ATOM 2974 C C . LEU A 1 395 ? -34.455 44.555 9.211 1.00 40.78 395 LEU A C 1
ATOM 2976 O O . LEU A 1 395 ? -35.481 43.986 8.847 1.00 40.78 395 LEU A O 1
ATOM 2980 N N . THR A 1 396 ? -34.479 45.597 10.040 1.00 40.19 396 THR A N 1
ATOM 2981 C CA . THR A 1 396 ? -35.687 46.371 10.370 1.00 40.19 396 THR A CA 1
ATOM 2982 C C . THR A 1 396 ? -35.525 47.824 9.925 1.00 40.19 396 THR A C 1
ATOM 2984 O O . THR A 1 396 ? -35.488 48.704 10.776 1.00 40.19 396 THR A O 1
ATOM 2987 N N . SER A 1 397 ? -35.397 48.086 8.614 1.00 46.78 397 SER A N 1
ATOM 2988 C CA . SER A 1 397 ? -35.593 49.436 8.029 1.00 46.78 397 SER A CA 1
ATOM 2989 C C . SER A 1 397 ? -35.391 49.518 6.501 1.00 46.78 397 SER A C 1
ATOM 2991 O O . SER A 1 397 ? -34.613 50.343 6.040 1.00 46.78 397 SER A O 1
ATOM 2993 N N . LEU A 1 398 ? -36.105 48.743 5.670 1.00 42.59 398 LEU A N 1
ATOM 2994 C CA . LEU A 1 398 ? -36.215 49.063 4.228 1.00 42.59 398 LEU A CA 1
ATOM 2995 C C . LEU A 1 398 ? -37.611 48.718 3.647 1.00 42.59 398 LEU A C 1
ATOM 2997 O O . LEU A 1 398 ? -38.221 47.740 4.084 1.00 42.59 398 LEU A O 1
ATOM 3001 N N . PRO A 1 399 ? -38.137 49.517 2.689 1.00 42.66 399 PRO A N 1
ATOM 3002 C CA . PRO A 1 399 ? -39.482 49.368 2.113 1.00 42.66 399 PRO A CA 1
ATOM 3003 C C . PRO A 1 399 ? -39.629 48.119 1.210 1.00 42.66 399 PRO A C 1
ATOM 3005 O O . PRO A 1 399 ? -38.630 47.545 0.772 1.00 42.66 399 PRO A O 1
ATOM 3008 N N . PRO A 1 400 ? -40.864 47.647 0.931 1.00 44.84 400 PRO A N 1
ATOM 3009 C CA . PRO A 1 400 ? -41.102 46.264 0.524 1.00 44.84 400 PRO A CA 1
ATOM 3010 C C . PRO A 1 400 ? -40.789 46.000 -0.956 1.00 44.84 400 PRO A C 1
ATOM 3012 O O . PRO A 1 400 ? -41.584 46.305 -1.841 1.00 44.84 400 PRO A O 1
ATOM 3015 N N . ILE A 1 401 ? -39.686 45.295 -1.219 1.00 49.16 401 ILE A N 1
ATOM 3016 C CA . ILE A 1 401 ? -39.374 44.680 -2.522 1.00 49.16 401 ILE A CA 1
ATOM 3017 C C . ILE A 1 401 ? -40.167 43.362 -2.660 1.00 49.16 401 ILE A C 1
ATOM 3019 O O . ILE A 1 401 ? -39.605 42.272 -2.728 1.00 49.16 401 ILE A O 1
ATOM 3023 N N . LYS A 1 402 ? -41.504 43.427 -2.626 1.00 50.06 402 LYS A N 1
ATOM 3024 C CA . LYS A 1 402 ? -42.364 42.225 -2.697 1.00 50.06 402 LYS A CA 1
ATOM 3025 C C . LYS A 1 402 ? -42.510 41.657 -4.115 1.00 50.06 402 LYS A C 1
ATOM 3027 O O . LYS A 1 402 ? -42.748 40.463 -4.266 1.00 50.06 402 LYS A O 1
ATOM 3032 N N . GLU A 1 403 ? -42.337 42.474 -5.152 1.00 45.66 403 GLU A N 1
ATOM 3033 C CA . GLU A 1 403 ? -42.608 42.063 -6.540 1.00 45.66 403 GLU A CA 1
ATOM 3034 C C . GLU A 1 403 ? -41.431 41.358 -7.229 1.00 45.66 403 GLU A C 1
ATOM 3036 O O . GLU A 1 403 ? -41.644 40.453 -8.035 1.00 45.66 403 GLU A O 1
ATOM 3041 N N . LEU A 1 404 ? -40.190 41.693 -6.857 1.00 40.28 404 LEU A N 1
ATOM 3042 C CA . LEU A 1 404 ? -38.994 41.043 -7.408 1.00 40.28 404 LEU A CA 1
ATOM 3043 C C . LEU A 1 404 ? -38.805 39.622 -6.852 1.00 40.28 404 LEU A C 1
ATOM 3045 O O . LEU A 1 404 ? -38.302 38.749 -7.547 1.00 40.28 404 LEU A O 1
ATOM 3049 N N . VAL A 1 405 ? -39.267 39.366 -5.623 1.00 44.72 405 VAL A N 1
ATOM 3050 C CA . VAL A 1 405 ? -39.141 38.058 -4.957 1.00 44.72 405 VAL A CA 1
ATOM 3051 C C . VAL A 1 405 ? -40.088 37.016 -5.566 1.00 44.72 405 VAL A C 1
ATOM 3053 O O . VAL A 1 405 ? -39.701 35.859 -5.721 1.00 44.72 405 VAL A O 1
ATOM 3056 N N . ARG A 1 406 ? -41.294 37.423 -5.992 1.00 41.69 406 ARG A N 1
ATOM 3057 C CA . ARG A 1 406 ? -42.311 36.493 -6.519 1.00 41.69 406 ARG A CA 1
ATOM 3058 C C . ARG A 1 406 ? -41.943 35.913 -7.891 1.00 41.69 406 ARG A C 1
ATOM 3060 O O . ARG A 1 406 ? -42.262 34.763 -8.168 1.00 41.69 406 ARG A O 1
ATOM 3067 N N . ARG A 1 407 ? -41.235 36.677 -8.737 1.00 40.09 407 ARG A N 1
ATOM 3068 C CA . ARG A 1 407 ? -40.762 36.195 -10.054 1.00 40.09 407 ARG A CA 1
ATOM 3069 C C . ARG A 1 407 ? -39.557 35.255 -9.960 1.00 40.09 407 ARG A C 1
ATOM 3071 O O . ARG A 1 407 ? -39.401 34.395 -10.822 1.00 40.09 407 ARG A O 1
ATOM 3078 N N . THR A 1 408 ? -38.748 35.369 -8.909 1.00 42.09 408 THR A N 1
ATOM 3079 C CA . THR A 1 408 ? -37.626 34.451 -8.650 1.00 42.09 408 THR A CA 1
ATOM 3080 C C . THR A 1 408 ? -38.111 33.117 -8.073 1.00 42.09 408 THR A C 1
ATOM 3082 O O . THR A 1 408 ? -37.575 32.065 -8.411 1.00 42.09 408 THR A O 1
ATOM 3085 N N . GLU A 1 409 ? -39.175 33.136 -7.263 1.00 39.41 409 GLU A N 1
ATOM 3086 C CA . GLU A 1 409 ? -39.806 31.930 -6.703 1.00 39.41 409 GLU A CA 1
ATOM 3087 C C . GLU A 1 409 ? -40.391 30.998 -7.776 1.00 39.41 409 GLU A C 1
ATOM 3089 O O . GLU A 1 409 ? -40.328 29.777 -7.636 1.00 39.41 409 GLU A O 1
ATOM 3094 N N . GLU A 1 410 ? -40.938 31.552 -8.862 1.00 37.94 410 GLU A N 1
ATOM 3095 C CA . GLU A 1 410 ? -41.542 30.760 -9.942 1.00 37.94 410 GLU A CA 1
ATOM 3096 C C . GLU A 1 410 ? -40.488 30.072 -10.839 1.00 37.94 410 GLU A C 1
ATOM 3098 O O . GLU A 1 410 ? -40.768 28.996 -11.362 1.00 37.94 410 GLU A O 1
ATOM 3103 N N . HIS A 1 411 ? -39.253 30.593 -10.934 1.00 39.47 411 HIS A N 1
ATOM 3104 C CA . HIS A 1 411 ? -38.134 29.933 -11.642 1.00 39.47 411 HIS A CA 1
ATOM 3105 C C . HIS A 1 411 ? -37.364 28.911 -10.786 1.00 39.47 411 HIS A C 1
ATOM 3107 O O . HIS A 1 411 ? -36.752 27.994 -11.330 1.00 39.47 411 HIS A O 1
ATOM 3113 N N . LEU A 1 412 ? -37.423 29.015 -9.455 1.00 40.12 412 LEU A N 1
ATOM 3114 C CA . LEU A 1 412 ? -36.816 28.035 -8.542 1.00 40.12 412 LEU A CA 1
ATOM 3115 C C . LEU A 1 412 ? -37.583 26.703 -8.498 1.00 40.12 412 LEU A C 1
ATOM 3117 O O . LEU A 1 412 ? -37.000 25.672 -8.174 1.00 40.12 412 LEU A O 1
ATOM 3121 N N . LYS A 1 413 ? -38.870 26.696 -8.871 1.00 36.56 413 LYS A N 1
ATOM 3122 C CA . LYS A 1 413 ? -39.723 25.492 -8.855 1.00 36.56 413 LYS A CA 1
ATOM 3123 C C . LYS A 1 413 ? -39.365 24.438 -9.912 1.00 36.56 413 LYS A C 1
ATOM 3125 O O . LYS A 1 413 ? -39.851 23.319 -9.812 1.00 36.56 413 LYS A O 1
ATOM 3130 N N . GLY A 1 414 ? -38.527 24.772 -10.897 1.00 37.06 414 GLY A N 1
ATOM 3131 C CA . GLY A 1 414 ? -38.035 23.834 -11.916 1.00 37.06 414 GLY A CA 1
ATOM 3132 C C . GLY A 1 414 ? -36.641 23.260 -11.639 1.00 37.06 414 GLY A C 1
ATOM 3133 O O . GLY A 1 414 ? -36.149 22.456 -12.428 1.00 37.06 414 GLY A O 1
ATOM 3134 N N . MET A 1 415 ? -35.978 23.667 -10.550 1.00 43.97 415 MET A N 1
ATOM 3135 C CA . MET A 1 415 ? -34.660 23.141 -10.205 1.00 43.97 415 MET A CA 1
ATOM 3136 C C . MET A 1 415 ? -34.820 21.841 -9.423 1.00 43.97 415 MET A C 1
ATOM 3138 O O . MET A 1 415 ? -35.119 21.843 -8.233 1.00 43.97 415 MET A O 1
ATOM 3142 N N . VAL A 1 416 ? -34.595 20.731 -10.122 1.00 43.91 416 VAL A N 1
ATOM 3143 C CA . VAL A 1 416 ? -34.283 19.415 -9.561 1.00 43.91 416 VAL A CA 1
ATOM 3144 C C . VAL A 1 416 ? -33.378 19.605 -8.328 1.00 43.91 416 VAL A C 1
ATOM 3146 O O . VAL A 1 416 ? -32.276 20.146 -8.462 1.00 43.91 416 VAL A O 1
ATOM 3149 N N . VAL A 1 417 ? -33.851 19.243 -7.131 1.00 49.81 417 VAL A N 1
ATOM 3150 C CA . VAL A 1 417 ? -33.071 19.342 -5.883 1.00 49.81 417 VAL A CA 1
ATOM 3151 C C . VAL A 1 417 ? -31.879 18.382 -6.004 1.00 49.81 417 VAL A C 1
ATOM 3153 O O . VAL A 1 417 ? -32.072 17.257 -6.427 1.00 49.81 417 VAL A O 1
ATOM 3156 N N . PRO A 1 418 ? -30.632 18.753 -5.684 1.00 46.41 418 PRO A N 1
ATOM 3157 C CA . PRO A 1 418 ? -29.473 17.917 -6.026 1.00 46.41 418 PRO A CA 1
ATOM 3158 C C . PRO A 1 418 ? -29.427 16.504 -5.406 1.00 46.41 418 PRO A C 1
ATOM 3160 O O . PRO A 1 418 ? -28.755 15.644 -5.966 1.00 46.41 418 PRO A O 1
ATOM 3163 N N . GLY A 1 419 ? -30.143 16.246 -4.300 1.00 55.41 419 GLY A N 1
ATOM 3164 C CA . GLY A 1 419 ? -30.314 14.892 -3.743 1.00 55.41 419 GLY A CA 1
ATOM 3165 C C . GLY A 1 419 ? -31.074 13.936 -4.671 1.00 55.41 419 GLY A C 1
ATOM 3166 O O . GLY A 1 419 ? -30.925 12.724 -4.556 1.00 55.41 419 GLY A O 1
ATOM 3167 N N . THR A 1 420 ? -31.800 14.469 -5.659 1.00 66.69 420 THR A N 1
ATOM 3168 C CA . THR A 1 420 ? -32.653 13.663 -6.531 1.00 66.69 420 THR A CA 1
ATOM 3169 C C . THR A 1 420 ? -31.872 12.751 -7.464 1.00 66.69 420 THR A C 1
ATOM 3171 O O . THR A 1 420 ? -32.453 11.785 -7.916 1.00 66.69 420 THR A O 1
ATOM 3174 N N . LEU A 1 421 ? -30.592 13.002 -7.784 1.00 81.00 421 LEU A N 1
ATOM 3175 C CA . LEU A 1 421 ? -29.881 12.132 -8.735 1.00 81.00 421 LEU A CA 1
ATOM 3176 C C . LEU A 1 421 ? -29.754 10.708 -8.182 1.00 81.00 421 LEU A C 1
ATOM 3178 O O . LEU A 1 421 ? -30.081 9.740 -8.860 1.00 81.00 421 LEU A O 1
ATOM 3182 N N . PHE A 1 422 ? -29.267 10.583 -6.947 1.00 87.19 422 PHE A N 1
ATOM 3183 C CA . PHE A 1 422 ? -29.084 9.278 -6.317 1.00 87.19 422 PHE A CA 1
ATOM 3184 C C . PHE A 1 422 ? -30.432 8.656 -5.933 1.00 87.19 422 PHE A C 1
ATOM 3186 O O . PHE A 1 422 ? -30.601 7.446 -6.051 1.00 87.19 422 PHE A O 1
ATOM 3193 N N . GLU A 1 423 ? -31.415 9.480 -5.560 1.00 86.38 423 GLU A N 1
ATOM 3194 C CA . GLU A 1 423 ? -32.791 9.028 -5.323 1.00 86.38 423 GLU A CA 1
ATOM 3195 C C . GLU A 1 423 ? -33.476 8.528 -6.609 1.00 86.38 423 GLU A C 1
ATOM 3197 O O . GLU A 1 423 ? -34.165 7.511 -6.578 1.00 86.38 423 GLU A O 1
ATOM 3202 N N . GLU A 1 424 ? -33.249 9.177 -7.756 1.00 88.81 424 GLU A N 1
ATOM 3203 C CA . GLU A 1 424 ? -33.715 8.748 -9.085 1.00 88.81 424 GLU A CA 1
ATOM 3204 C C . GLU A 1 424 ? -33.062 7.424 -9.505 1.00 88.81 424 GLU A C 1
ATOM 3206 O O . GLU A 1 424 ? -33.706 6.600 -10.152 1.00 88.81 424 GLU A O 1
ATOM 3211 N N . LEU A 1 425 ? -31.820 7.184 -9.074 1.00 90.56 425 LEU A N 1
ATOM 3212 C CA . LEU A 1 425 ? -31.129 5.896 -9.196 1.00 90.56 425 LEU A CA 1
ATOM 3213 C C . LEU A 1 425 ? -31.585 4.864 -8.147 1.00 90.56 425 LEU A C 1
ATOM 3215 O O . LEU A 1 425 ? -31.031 3.771 -8.089 1.00 90.56 425 LEU A O 1
ATOM 3219 N N . GLY A 1 426 ? -32.585 5.180 -7.321 1.00 90.62 426 GLY A N 1
ATOM 3220 C CA . GLY A 1 426 ? -33.214 4.251 -6.384 1.00 90.62 426 GLY A CA 1
ATOM 3221 C C . GLY A 1 426 ? -32.574 4.172 -4.997 1.00 90.62 426 GLY A C 1
ATOM 3222 O O . GLY A 1 426 ? -32.977 3.310 -4.217 1.00 90.62 426 GLY A O 1
ATOM 3223 N N . PHE A 1 427 ? -31.617 5.043 -4.664 1.00 95.38 427 PHE A N 1
ATOM 3224 C CA . PHE A 1 427 ? -30.975 5.067 -3.346 1.00 95.38 427 PHE A CA 1
ATOM 3225 C C . PHE A 1 427 ? -31.731 5.934 -2.338 1.00 95.38 427 PHE A C 1
ATOM 3227 O O . PHE A 1 427 ? -32.243 7.001 -2.665 1.00 95.38 427 PHE A O 1
ATOM 3234 N N . ASN A 1 428 ? -31.705 5.534 -1.067 1.00 93.50 428 ASN A N 1
ATOM 3235 C CA . ASN A 1 428 ? -32.061 6.427 0.033 1.00 93.50 428 ASN A CA 1
ATOM 3236 C C . ASN A 1 428 ? -30.869 7.332 0.382 1.00 93.50 428 ASN A C 1
ATOM 3238 O O . ASN A 1 428 ? -29.872 6.852 0.927 1.00 93.50 428 ASN A O 1
ATOM 3242 N N . TYR A 1 429 ? -30.967 8.624 0.073 1.00 92.44 429 TYR A N 1
ATOM 3243 C CA . TYR A 1 429 ? -29.875 9.582 0.232 1.00 92.44 429 TYR A CA 1
ATOM 3244 C C . TYR A 1 429 ? -29.906 10.309 1.589 1.00 92.44 429 TYR A C 1
ATOM 3246 O O . TYR A 1 429 ? -30.907 10.910 1.976 1.00 92.44 429 TYR A O 1
ATOM 3254 N N . ILE A 1 430 ? -28.772 10.321 2.295 1.00 88.50 430 ILE A N 1
ATOM 3255 C CA . ILE A 1 430 ? -28.560 11.052 3.552 1.00 88.50 430 ILE A CA 1
ATOM 3256 C C . ILE A 1 430 ? -27.279 11.888 3.446 1.00 88.50 430 ILE A C 1
ATOM 3258 O O . ILE A 1 430 ? -26.205 11.357 3.181 1.00 88.50 430 ILE A O 1
ATOM 3262 N N . GLY A 1 431 ? -27.375 13.197 3.702 1.00 86.19 431 GLY A N 1
ATOM 3263 C CA . GLY A 1 431 ? -26.220 14.099 3.799 1.00 86.19 431 GLY A CA 1
ATOM 3264 C C . GLY A 1 431 ? -26.401 15.447 3.082 1.00 86.19 431 GLY A C 1
ATOM 3265 O O . GLY A 1 431 ? -27.516 15.804 2.692 1.00 86.19 431 GLY A O 1
ATOM 3266 N N . PRO A 1 432 ? -25.331 16.250 2.926 1.00 86.75 432 PRO A N 1
ATOM 3267 C CA . PRO A 1 432 ? -23.980 16.000 3.435 1.00 86.75 432 PRO A CA 1
ATOM 3268 C C . PRO A 1 432 ? -23.900 16.076 4.971 1.00 86.75 432 PRO A C 1
ATOM 3270 O O . PRO A 1 432 ? -24.558 16.939 5.571 1.00 86.75 432 PRO A O 1
ATOM 3273 N N . VAL A 1 433 ? -23.104 15.185 5.570 1.00 88.81 433 VAL A N 1
ATOM 3274 C CA . VAL A 1 433 ? -22.751 15.103 7.005 1.00 88.81 433 VAL A CA 1
ATOM 3275 C C . VAL A 1 433 ? -21.266 15.450 7.189 1.00 88.81 433 VAL A C 1
ATOM 3277 O O . VAL A 1 433 ? -20.478 15.259 6.268 1.00 88.81 433 VAL A O 1
ATOM 3280 N N . ASP A 1 434 ? -20.873 15.967 8.354 1.00 90.69 434 ASP A N 1
ATOM 3281 C CA . ASP A 1 434 ? -19.456 16.180 8.678 1.00 90.69 434 ASP A CA 1
ATOM 3282 C C . ASP A 1 434 ? -18.734 14.830 8.833 1.00 90.69 434 ASP A C 1
ATOM 3284 O O . ASP A 1 434 ? -19.065 14.034 9.712 1.00 90.69 434 ASP A O 1
ATOM 3288 N N . GLY A 1 435 ? -17.768 14.561 7.956 1.00 93.81 435 GLY A N 1
ATOM 3289 C CA . GLY A 1 435 ? -16.964 13.343 7.948 1.00 93.81 435 GLY A CA 1
ATOM 3290 C C . GLY A 1 435 ? -15.862 13.310 9.009 1.00 93.81 435 GLY A C 1
ATOM 3291 O O . GLY A 1 435 ? -15.193 12.288 9.127 1.00 93.81 435 GLY A O 1
ATOM 3292 N N . HIS A 1 436 ? -15.682 14.386 9.784 1.00 95.56 436 HIS A N 1
ATOM 3293 C CA . HIS A 1 436 ? -14.732 14.468 10.900 1.00 95.56 436 HIS A CA 1
ATOM 3294 C C . HIS A 1 436 ? -15.402 14.486 12.279 1.00 95.56 436 HIS A C 1
ATOM 3296 O O . HIS A 1 436 ? -14.733 14.683 13.291 1.00 95.56 436 HIS A O 1
ATOM 3302 N N . ASP A 1 437 ? -16.713 14.259 12.344 1.00 96.19 437 ASP A N 1
ATOM 3303 C CA . ASP A 1 437 ? -17.423 14.038 13.601 1.00 96.19 437 ASP A CA 1
ATOM 3304 C C . ASP A 1 437 ? -17.709 12.540 13.774 1.00 96.19 437 ASP A C 1
ATOM 3306 O O . ASP A 1 437 ? -18.739 12.017 13.337 1.00 96.19 437 ASP A O 1
ATOM 3310 N N . VAL A 1 438 ? -16.777 11.837 14.426 1.00 97.19 438 VAL A N 1
ATOM 3311 C CA . VAL A 1 438 ? -16.856 10.382 14.636 1.00 97.19 438 VAL A CA 1
ATOM 3312 C C . VAL A 1 438 ? -18.127 9.958 15.382 1.00 97.19 438 VAL A C 1
ATOM 3314 O O . VAL A 1 438 ? -18.696 8.913 15.072 1.00 97.19 438 VAL A O 1
ATOM 3317 N N . LEU A 1 439 ? -18.636 10.767 16.316 1.00 96.00 439 LEU A N 1
ATOM 3318 C CA . LEU A 1 439 ? -19.842 10.433 17.083 1.00 96.00 439 LEU A CA 1
ATOM 3319 C C . LEU A 1 439 ? -21.094 10.546 16.211 1.00 96.00 439 LEU A C 1
ATOM 3321 O O . LEU A 1 439 ? -21.954 9.657 16.225 1.00 96.00 439 LEU A O 1
ATOM 3325 N N . THR A 1 440 ? -21.183 11.613 15.414 1.00 94.75 440 THR A N 1
ATOM 3326 C CA . THR A 1 440 ? -22.255 11.784 14.427 1.00 94.75 440 THR A CA 1
ATOM 3327 C C . THR A 1 440 ? -22.213 10.675 13.375 1.00 94.75 440 THR A C 1
ATOM 3329 O O . THR A 1 440 ? -23.264 10.120 13.033 1.00 94.75 440 THR A O 1
ATOM 3332 N N . LEU A 1 441 ? -21.022 10.288 12.908 1.00 97.56 441 LEU A N 1
ATOM 3333 C CA . LEU A 1 441 ? -20.848 9.174 11.976 1.00 97.56 441 LEU A CA 1
ATOM 3334 C C . LEU A 1 441 ? -21.287 7.841 12.581 1.00 97.56 441 LEU A C 1
ATOM 3336 O O . LEU A 1 441 ? -22.082 7.145 11.956 1.00 97.56 441 LEU A O 1
ATOM 3340 N N . VAL A 1 442 ? -20.862 7.502 13.803 1.00 97.69 442 VAL A N 1
ATOM 3341 C CA . VAL A 1 442 ? -21.279 6.266 14.491 1.00 97.69 442 VAL A CA 1
ATOM 3342 C C . VAL A 1 442 ? -22.800 6.188 14.601 1.00 97.69 442 VAL A C 1
ATOM 3344 O O . VAL A 1 442 ? -23.390 5.155 14.281 1.00 97.69 442 VAL A O 1
ATOM 3347 N N . ASN A 1 443 ? -23.459 7.277 15.005 1.00 95.69 443 ASN A N 1
ATOM 3348 C CA . ASN A 1 443 ? -24.917 7.309 15.119 1.00 95.69 443 ASN A CA 1
ATOM 3349 C C . ASN A 1 443 ? -25.602 7.164 13.751 1.00 95.69 443 ASN A C 1
ATOM 3351 O O . ASN A 1 443 ? -26.548 6.388 13.609 1.00 95.69 443 ASN A O 1
ATOM 3355 N N . THR A 1 444 ? -25.104 7.868 12.733 1.00 95.44 444 THR A N 1
ATOM 3356 C CA . THR A 1 444 ? -25.658 7.823 11.372 1.00 95.44 444 THR A CA 1
ATOM 3357 C C . THR A 1 444 ? -25.500 6.432 10.759 1.00 95.44 444 THR A C 1
ATOM 3359 O O . THR A 1 444 ? -26.481 5.844 10.305 1.00 95.44 444 THR A O 1
ATOM 3362 N N . LEU A 1 445 ? -24.296 5.861 10.818 1.00 97.94 445 LEU A N 1
ATOM 3363 C CA . LEU A 1 445 ? -23.986 4.528 10.303 1.00 97.94 445 LEU A CA 1
ATOM 3364 C C . LEU A 1 445 ? -24.777 3.439 11.033 1.00 97.94 445 LEU A C 1
ATOM 3366 O O . LEU A 1 445 ? -25.300 2.541 10.377 1.00 97.94 445 LEU A O 1
ATOM 3370 N N . SER A 1 446 ? -24.923 3.533 12.361 1.00 96.44 446 SER A N 1
ATOM 3371 C CA . SER A 1 446 ? -25.711 2.568 13.146 1.00 96.44 446 SER A CA 1
ATOM 3372 C C . SER A 1 446 ? -27.167 2.528 12.684 1.00 96.44 446 SER A C 1
ATOM 3374 O O . SER A 1 446 ? -27.731 1.450 12.496 1.00 96.44 446 SER A O 1
ATOM 3376 N N . ASN A 1 447 ? -27.758 3.702 12.440 1.00 94.19 447 ASN A N 1
ATOM 3377 C CA . ASN A 1 447 ? -29.120 3.804 11.929 1.00 94.19 447 ASN A CA 1
ATOM 3378 C C . ASN A 1 447 ? -29.216 3.231 10.510 1.00 94.19 447 ASN A C 1
ATOM 3380 O O . ASN A 1 447 ? -30.050 2.362 10.255 1.00 94.19 447 ASN A O 1
ATOM 3384 N N . MET A 1 448 ? -28.332 3.656 9.602 1.00 95.94 448 MET A N 1
ATOM 3385 C CA . MET A 1 448 ? -28.358 3.235 8.196 1.00 95.94 448 MET A CA 1
ATOM 3386 C C . MET A 1 448 ? -28.106 1.736 8.010 1.00 95.94 448 MET A C 1
ATOM 3388 O O . MET A 1 448 ? -28.745 1.121 7.164 1.00 95.94 448 MET A O 1
ATOM 3392 N N . ARG A 1 449 ? -27.248 1.119 8.834 1.00 94.75 449 ARG A N 1
ATOM 3393 C CA . ARG A 1 449 ? -26.951 -0.326 8.796 1.00 94.75 449 ARG A CA 1
ATOM 3394 C C . ARG A 1 449 ? -28.197 -1.200 9.005 1.00 94.75 449 ARG A C 1
ATOM 3396 O O . ARG A 1 449 ? -28.229 -2.350 8.569 1.00 94.75 449 ARG A O 1
ATOM 3403 N N . SER A 1 450 ? -29.213 -0.679 9.695 1.00 90.94 450 SER A N 1
ATOM 3404 C CA . SER A 1 450 ? -30.472 -1.388 9.954 1.00 90.94 450 SER A CA 1
ATOM 3405 C C . SER A 1 450 ? -31.503 -1.261 8.825 1.00 90.94 450 SER A C 1
ATOM 3407 O O . SER A 1 450 ? -32.445 -2.055 8.773 1.00 90.94 450 SER A O 1
ATOM 3409 N N . LEU A 1 451 ? -31.324 -0.289 7.925 1.00 93.75 451 LEU A N 1
ATOM 3410 C CA . LEU A 1 451 ? -32.262 0.002 6.846 1.00 93.75 451 LEU A CA 1
ATOM 3411 C C . LEU A 1 451 ? -32.178 -1.044 5.730 1.00 93.75 451 LEU A C 1
ATOM 3413 O O . LEU A 1 451 ? -31.188 -1.763 5.587 1.00 93.75 451 LEU A O 1
ATOM 3417 N N . LYS A 1 452 ? -33.265 -1.137 4.963 1.00 94.06 452 LYS A N 1
ATOM 3418 C CA . LYS A 1 452 ? -33.415 -2.061 3.840 1.00 94.06 452 LYS A CA 1
ATOM 3419 C C . LYS A 1 452 ? -33.190 -1.366 2.507 1.00 94.06 452 LYS A C 1
ATOM 3421 O O . LYS A 1 452 ? -33.538 -0.194 2.358 1.00 94.06 452 LYS A O 1
ATOM 3426 N N . GLY A 1 453 ? -32.688 -2.122 1.537 1.00 95.25 453 GLY A N 1
ATOM 3427 C CA . GLY A 1 453 ? -32.402 -1.626 0.197 1.00 95.25 453 GLY A CA 1
ATOM 3428 C C . GLY A 1 453 ? -31.201 -0.669 0.143 1.00 95.25 453 GLY A C 1
ATOM 3429 O O . GLY A 1 453 ? -30.550 -0.417 1.162 1.00 95.25 453 GLY A O 1
ATOM 3430 N N . PRO A 1 454 ? -30.907 -0.107 -1.040 1.00 97.06 454 PRO A N 1
ATOM 3431 C CA . PRO A 1 454 ? -29.685 0.644 -1.291 1.00 97.06 454 PRO A CA 1
ATOM 3432 C C . PRO A 1 454 ? -29.695 1.995 -0.565 1.00 97.06 454 PRO A C 1
ATOM 3434 O O . PRO A 1 454 ? -30.559 2.848 -0.776 1.00 97.06 454 PRO A O 1
ATOM 3437 N N . GLN A 1 455 ? -28.710 2.186 0.307 1.00 97.94 455 GLN A N 1
ATOM 3438 C CA . GLN A 1 455 ? -28.507 3.394 1.100 1.00 97.94 455 GLN A CA 1
ATOM 3439 C C . GLN A 1 455 ? -27.332 4.204 0.552 1.00 97.94 455 GLN A C 1
ATOM 3441 O O . GLN A 1 455 ? -26.336 3.633 0.105 1.00 97.94 455 GLN A O 1
ATOM 3446 N N . PHE A 1 456 ? -27.415 5.530 0.630 1.00 97.00 456 PHE A N 1
ATOM 3447 C CA . PHE A 1 456 ? -26.360 6.441 0.196 1.00 97.00 456 PHE A CA 1
ATOM 3448 C C . PHE A 1 456 ? -26.079 7.485 1.276 1.00 97.00 456 PHE A C 1
ATOM 3450 O O . PHE A 1 456 ? -26.945 8.291 1.610 1.00 97.00 456 PHE A O 1
ATOM 3457 N N . LEU A 1 457 ? -24.866 7.484 1.820 1.00 96.81 457 LEU A N 1
ATOM 3458 C CA . LEU A 1 457 ? -24.393 8.473 2.782 1.00 96.81 457 LEU A CA 1
ATOM 3459 C C . LEU A 1 457 ? -23.386 9.400 2.107 1.00 96.81 457 LEU A C 1
ATOM 3461 O O . LEU A 1 457 ? -22.345 8.953 1.641 1.00 96.81 457 LEU A O 1
ATOM 3465 N N . HIS A 1 458 ? -23.663 10.696 2.100 1.00 95.25 458 HIS A N 1
ATOM 3466 C CA . HIS A 1 458 ? -22.727 11.715 1.646 1.00 95.25 458 HIS A CA 1
ATOM 3467 C C . HIS A 1 458 ? -22.050 12.358 2.861 1.00 95.25 458 HIS A C 1
ATOM 3469 O O . HIS A 1 458 ? -22.720 12.989 3.686 1.00 95.25 458 HIS A O 1
ATOM 3475 N N . ILE A 1 459 ? -20.731 12.200 2.972 1.00 94.62 459 ILE A N 1
ATOM 3476 C CA . ILE A 1 459 ? -19.910 12.856 3.993 1.00 94.62 459 ILE A CA 1
ATOM 3477 C C . ILE A 1 459 ? -18.963 13.874 3.362 1.00 94.62 459 ILE A C 1
ATOM 3479 O O . ILE A 1 459 ? -18.496 13.673 2.244 1.00 94.62 459 ILE A O 1
ATOM 3483 N N . MET A 1 460 ? -18.646 14.919 4.122 1.00 91.19 460 MET A N 1
ATOM 3484 C CA . MET A 1 460 ? -17.643 15.920 3.766 1.00 91.19 460 MET A CA 1
ATOM 3485 C C . MET A 1 460 ? -16.369 15.693 4.564 1.00 91.19 460 MET A C 1
ATOM 3487 O O . MET A 1 460 ? -16.417 15.704 5.794 1.00 91.19 460 MET A O 1
ATOM 3491 N N . THR A 1 461 ? -15.233 15.541 3.894 1.00 91.81 461 THR A N 1
ATOM 3492 C CA . THR A 1 461 ? -13.925 15.441 4.550 1.00 91.81 461 THR A CA 1
ATOM 3493 C C . THR A 1 461 ? -12.947 16.475 4.011 1.00 91.81 461 THR A C 1
ATOM 3495 O O . THR A 1 461 ? -13.151 17.097 2.972 1.00 91.81 461 THR A O 1
ATOM 3498 N N . LYS A 1 462 ? -11.857 16.683 4.744 1.00 87.12 462 LYS A N 1
ATOM 3499 C CA . LYS A 1 462 ? -10.728 17.508 4.340 1.00 87.12 462 LYS A CA 1
ATOM 3500 C C . LYS A 1 462 ? -9.540 16.601 4.058 1.00 87.12 462 LYS A C 1
ATOM 3502 O O . LYS A 1 462 ? -9.048 15.893 4.940 1.00 87.12 462 LYS A O 1
ATOM 3507 N N . LYS A 1 463 ? -9.052 16.626 2.821 1.00 82.31 463 LYS A N 1
ATOM 3508 C CA . LYS A 1 463 ? -7.822 15.920 2.452 1.00 82.31 463 LYS A CA 1
ATOM 3509 C C . LYS A 1 463 ? -6.654 16.507 3.261 1.00 82.31 463 LYS A C 1
ATOM 3511 O O . LYS A 1 463 ? -6.542 17.721 3.383 1.00 82.31 463 LYS A O 1
ATOM 3516 N N . GLY A 1 464 ? -5.838 15.647 3.874 1.00 81.50 464 GLY A N 1
ATOM 3517 C CA . GLY A 1 464 ? -4.742 16.069 4.756 1.00 81.50 464 GLY A CA 1
ATOM 3518 C C . GLY A 1 464 ? -5.140 16.448 6.189 1.00 81.50 464 GLY A C 1
ATOM 3519 O O . GLY A 1 464 ? -4.293 16.963 6.913 1.00 81.50 464 GLY A O 1
ATOM 3520 N N . LYS A 1 465 ? -6.392 16.199 6.614 1.00 86.81 465 LYS A N 1
ATOM 3521 C CA . LYS A 1 465 ? -6.928 16.634 7.918 1.00 86.81 465 LYS A CA 1
ATOM 3522 C C . LYS A 1 465 ? -5.963 16.426 9.093 1.00 86.81 465 LYS A C 1
ATOM 3524 O O . LYS A 1 465 ? -5.550 15.304 9.385 1.00 86.81 465 LYS A O 1
ATOM 3529 N N . GLY A 1 466 ? -5.713 17.511 9.823 1.00 79.00 466 GLY A N 1
ATOM 3530 C CA . GLY A 1 466 ? -4.878 17.575 11.019 1.00 79.00 466 GLY A CA 1
ATOM 3531 C C . GLY A 1 466 ? -3.377 17.691 10.744 1.00 79.00 466 GLY A C 1
ATOM 3532 O O . GLY A 1 466 ? -2.592 17.654 11.685 1.00 79.00 466 GLY A O 1
ATOM 3533 N N . TYR A 1 467 ? -2.977 17.899 9.485 1.00 80.25 467 TYR A N 1
ATOM 3534 C CA . TYR A 1 467 ? -1.624 18.308 9.118 1.00 80.25 467 TYR A CA 1
ATOM 3535 C C . TYR A 1 467 ? -1.668 19.543 8.215 1.00 80.25 467 TYR A C 1
ATOM 3537 O O . TYR A 1 467 ? -1.986 19.442 7.031 1.00 80.25 467 TYR A O 1
ATOM 3545 N N . ALA A 1 468 ? -1.357 20.714 8.782 1.00 81.25 468 ALA A N 1
ATOM 3546 C CA . ALA A 1 468 ? -1.555 22.007 8.118 1.00 81.25 468 ALA A CA 1
ATOM 3547 C C . ALA A 1 468 ? -0.952 22.091 6.696 1.00 81.25 468 ALA A C 1
ATOM 3549 O O . ALA A 1 468 ? -1.692 22.475 5.792 1.00 81.25 468 ALA A O 1
ATOM 3550 N N . PRO A 1 469 ? 0.292 21.632 6.428 1.00 75.94 469 PRO A N 1
ATOM 3551 C CA . PRO A 1 469 ? 0.843 21.661 5.069 1.00 75.94 469 PRO A CA 1
ATOM 3552 C C . PRO A 1 469 ? 0.032 20.844 4.050 1.00 75.94 469 PRO A C 1
ATOM 3554 O O . PRO A 1 469 ? -0.150 21.276 2.914 1.00 75.94 469 PRO A O 1
ATOM 3557 N N . ALA A 1 470 ? -0.498 19.682 4.450 1.00 74.19 470 ALA A N 1
ATOM 3558 C CA . ALA A 1 470 ? -1.318 18.848 3.567 1.00 74.19 470 ALA A CA 1
ATOM 3559 C C . ALA A 1 470 ? -2.755 19.361 3.419 1.00 74.19 470 ALA A C 1
ATOM 3561 O O . ALA A 1 470 ? -3.395 19.081 2.408 1.00 74.19 470 ALA A O 1
ATOM 3562 N N . GLU A 1 471 ? -3.266 20.088 4.415 1.00 79.50 471 GLU A N 1
ATOM 3563 C CA . GLU A 1 471 ? -4.553 20.775 4.330 1.00 79.50 471 GLU A CA 1
ATOM 3564 C C . GLU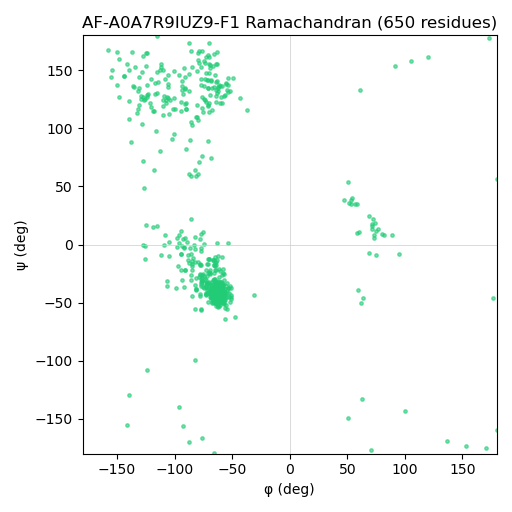 A 1 471 ? -4.513 21.992 3.393 1.00 79.50 471 GLU A C 1
ATOM 3566 O O . GLU A 1 471 ? -5.534 22.314 2.785 1.00 79.50 471 GLU A O 1
ATOM 3571 N N . GLU A 1 472 ? -3.371 22.681 3.320 1.00 79.44 472 GLU A N 1
ATOM 3572 C CA . GLU A 1 472 ? -3.152 23.857 2.470 1.00 79.44 472 GLU A CA 1
ATOM 3573 C C . GLU A 1 472 ? -2.823 23.480 1.017 1.00 79.44 472 GLU A C 1
ATOM 3575 O O . GLU A 1 472 ? -3.326 24.131 0.102 1.00 79.44 472 GLU A O 1
ATOM 3580 N N . ASP A 1 473 ? -2.043 22.412 0.792 1.00 74.44 473 ASP A N 1
ATOM 3581 C CA . ASP A 1 473 ? -1.704 21.904 -0.548 1.00 74.44 473 ASP A CA 1
ATOM 3582 C C . ASP A 1 473 ? -2.001 20.393 -0.709 1.00 74.44 473 ASP A C 1
ATOM 3584 O O . ASP A 1 473 ? -1.110 19.541 -0.801 1.00 74.44 473 ASP A O 1
ATOM 3588 N N . PRO A 1 474 ? -3.281 20.003 -0.789 1.00 71.38 474 PRO A N 1
ATOM 3589 C CA . PRO A 1 474 ? -3.672 18.597 -0.898 1.00 71.38 474 PRO A CA 1
ATOM 3590 C C . PRO A 1 474 ? -3.223 17.903 -2.200 1.00 71.38 474 PRO A C 1
ATOM 3592 O O . PRO A 1 474 ? -3.357 16.675 -2.311 1.00 71.38 474 PRO A O 1
ATOM 3595 N N . ILE A 1 475 ? -2.725 18.656 -3.191 1.00 69.88 475 ILE A N 1
ATOM 3596 C CA . ILE A 1 475 ? -2.197 18.127 -4.455 1.00 69.88 475 ILE A CA 1
ATOM 3597 C C . ILE A 1 475 ? -0.757 17.663 -4.243 1.00 69.88 475 ILE A C 1
ATOM 3599 O O . ILE A 1 475 ? -0.463 16.485 -4.470 1.00 69.88 475 ILE A O 1
ATOM 3603 N N . ALA A 1 476 ? 0.122 18.544 -3.752 1.00 68.19 476 ALA A N 1
ATOM 3604 C CA . ALA A 1 476 ? 1.518 18.193 -3.491 1.00 68.19 476 ALA A CA 1
ATOM 3605 C C . ALA A 1 476 ? 1.642 17.068 -2.451 1.00 68.19 476 ALA A C 1
ATOM 3607 O O . ALA A 1 476 ? 2.504 16.195 -2.565 1.00 68.19 476 ALA A O 1
ATOM 3608 N N . TRP A 1 477 ? 0.724 17.032 -1.482 1.00 72.69 477 TRP A N 1
ATOM 3609 C CA . TRP A 1 477 ? 0.727 16.066 -0.385 1.00 72.69 477 TRP A CA 1
ATOM 3610 C C . TRP A 1 477 ? -0.066 14.772 -0.657 1.00 72.69 477 TRP A C 1
ATOM 3612 O O . TRP A 1 477 ? -0.191 13.918 0.228 1.00 72.69 477 TRP A O 1
ATOM 3622 N N . HIS A 1 478 ? -0.592 14.572 -1.873 1.00 72.75 478 HIS A N 1
ATOM 3623 C CA . HIS A 1 478 ? -1.366 13.371 -2.215 1.00 72.75 478 HIS A CA 1
ATOM 3624 C C . HIS A 1 478 ? -0.538 12.081 -2.131 1.00 72.75 478 HIS A C 1
ATOM 3626 O O . HIS A 1 478 ? -1.003 11.090 -1.569 1.00 72.75 478 HIS A O 1
ATOM 3632 N N . ALA A 1 479 ? 0.682 12.097 -2.674 1.00 69.19 479 ALA A N 1
ATOM 3633 C CA . ALA A 1 479 ? 1.632 10.995 -2.599 1.00 69.19 479 ALA A CA 1
ATOM 3634 C C . ALA A 1 479 ? 3.035 11.553 -2.351 1.00 69.19 479 ALA A C 1
ATOM 3636 O O . ALA A 1 479 ? 3.639 12.139 -3.248 1.00 69.19 479 ALA A O 1
ATOM 3637 N N . VAL A 1 480 ? 3.552 11.359 -1.140 1.00 69.06 480 VAL A N 1
ATOM 3638 C CA . VAL A 1 480 ? 4.779 12.029 -0.687 1.00 69.06 480 VAL A CA 1
ATOM 3639 C C . VAL A 1 480 ? 5.960 11.061 -0.604 1.00 69.06 480 VAL A C 1
ATOM 3641 O O . VAL A 1 480 ? 5.761 9.895 -0.238 1.00 69.06 480 VAL A O 1
ATOM 3644 N N . PRO A 1 481 ? 7.190 11.496 -0.953 1.00 69.81 481 PRO A N 1
ATOM 3645 C CA . PRO A 1 481 ? 8.412 10.775 -0.598 1.00 69.81 481 PRO A CA 1
ATOM 3646 C C . PRO A 1 481 ? 8.605 10.782 0.929 1.00 69.81 481 PRO A C 1
ATOM 3648 O O . PRO A 1 481 ? 7.786 11.327 1.663 1.00 69.81 481 PRO A O 1
ATOM 3651 N N . LYS A 1 482 ? 9.690 10.179 1.424 1.00 75.50 482 LYS A N 1
ATOM 3652 C CA . LYS A 1 482 ? 10.056 10.313 2.842 1.00 75.50 482 LYS A CA 1
ATOM 3653 C C . LYS A 1 482 ? 10.303 11.790 3.172 1.00 75.50 482 LYS A C 1
ATOM 3655 O O . LYS A 1 482 ? 10.955 12.479 2.386 1.00 75.50 482 LYS A O 1
ATOM 3660 N N . PHE A 1 483 ? 9.793 12.257 4.304 1.00 76.69 483 PHE A N 1
ATOM 3661 C CA . PHE A 1 483 ? 9.913 13.649 4.744 1.00 76.69 483 PHE A CA 1
ATOM 3662 C C . PHE A 1 483 ? 9.929 13.727 6.275 1.00 76.69 483 PHE A C 1
ATOM 3664 O O . PHE A 1 483 ? 9.591 12.752 6.945 1.00 76.69 483 PHE A O 1
ATOM 3671 N N . ASP A 1 484 ? 10.327 14.877 6.820 1.00 71.50 484 ASP A N 1
ATOM 3672 C CA . ASP A 1 484 ? 10.236 15.161 8.254 1.00 71.50 484 ASP A CA 1
ATOM 3673 C C . ASP A 1 484 ? 8.922 15.912 8.551 1.00 71.50 484 ASP A C 1
ATOM 3675 O O . ASP A 1 484 ? 8.758 17.051 8.090 1.00 71.50 484 ASP A O 1
ATOM 3679 N N . PRO A 1 485 ? 7.983 15.317 9.314 1.00 69.88 485 PRO A N 1
ATOM 3680 C CA . PRO A 1 485 ? 6.723 15.962 9.670 1.00 69.88 485 PRO A CA 1
ATOM 3681 C C . PRO A 1 485 ? 6.884 17.299 10.388 1.00 69.88 485 PRO A C 1
ATOM 3683 O O . PRO A 1 485 ? 6.029 18.167 10.208 1.00 69.88 485 PRO A O 1
ATOM 3686 N N . ALA A 1 486 ? 7.963 17.479 11.160 1.00 70.94 486 ALA A N 1
ATOM 3687 C CA . ALA A 1 486 ? 8.215 18.693 11.929 1.00 70.94 486 ALA A CA 1
ATOM 3688 C C . ALA A 1 486 ? 8.669 19.870 11.053 1.00 70.94 486 ALA A C 1
ATOM 3690 O O . ALA A 1 486 ? 8.436 21.022 11.414 1.00 70.94 486 ALA A O 1
ATOM 3691 N N . ILE A 1 487 ? 9.299 19.588 9.906 1.00 73.69 487 ILE A N 1
ATOM 3692 C CA . ILE A 1 487 ? 9.797 20.615 8.977 1.00 73.69 487 ILE A CA 1
ATOM 3693 C C . ILE A 1 487 ? 8.675 21.116 8.062 1.00 73.69 487 ILE A C 1
ATOM 3695 O O . ILE A 1 487 ? 8.637 22.297 7.734 1.00 73.69 487 ILE A O 1
ATOM 3699 N N . GLY A 1 488 ? 7.739 20.246 7.668 1.00 70.44 488 GLY A N 1
ATOM 3700 C CA . GLY A 1 488 ? 6.588 20.669 6.862 1.00 70.44 488 GLY A CA 1
ATOM 3701 C C . GLY A 1 488 ? 6.879 20.912 5.382 1.00 70.44 488 GLY A C 1
ATOM 3702 O O . GLY A 1 488 ? 6.037 21.479 4.693 1.00 70.44 488 GLY A O 1
ATOM 3703 N N . GLU A 1 489 ? 8.036 20.478 4.876 1.00 73.06 489 GLU A N 1
ATOM 3704 C CA . GLU A 1 489 ? 8.458 20.698 3.489 1.00 73.06 489 GLU A CA 1
ATOM 3705 C C . GLU A 1 489 ? 8.707 19.377 2.744 1.00 73.06 489 GLU A C 1
ATOM 3707 O O . GLU A 1 489 ? 9.252 18.417 3.294 1.00 73.06 489 GLU A O 1
ATOM 3712 N N . LEU A 1 490 ? 8.333 19.336 1.460 1.00 70.06 490 LEU A N 1
ATOM 3713 C CA . LEU A 1 490 ? 8.593 18.198 0.577 1.00 70.06 490 LEU A CA 1
ATOM 3714 C C . LEU A 1 490 ? 9.932 18.357 -0.169 1.00 70.06 490 LEU A C 1
ATOM 3716 O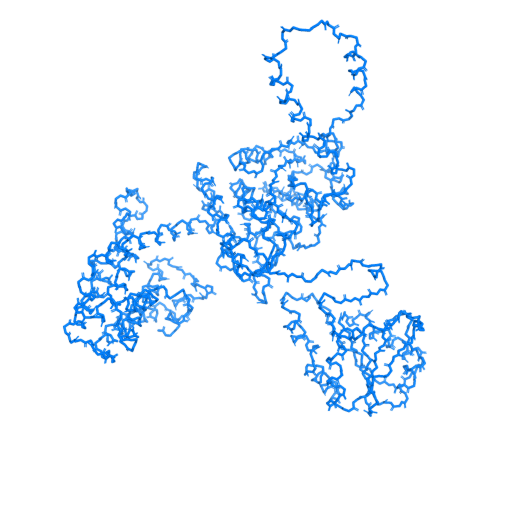 O . LEU A 1 490 ? 10.264 19.457 -0.620 1.00 70.06 490 LEU A O 1
ATOM 3720 N N . PRO A 1 491 ? 10.682 17.261 -0.400 1.00 61.50 491 PRO A N 1
ATOM 3721 C CA . PRO A 1 491 ? 11.815 17.257 -1.320 1.00 61.50 491 PRO A CA 1
ATOM 3722 C C . PRO A 1 491 ? 11.385 17.725 -2.717 1.00 61.50 491 PRO A C 1
ATOM 3724 O O . PRO A 1 491 ? 10.428 17.199 -3.289 1.00 61.50 491 PRO A O 1
ATOM 3727 N N . LYS A 1 492 ? 12.101 18.702 -3.287 1.00 48.94 492 LYS A N 1
ATOM 3728 C CA . LYS A 1 492 ? 11.784 19.255 -4.614 1.00 48.94 492 LYS A CA 1
ATOM 3729 C C . LYS A 1 492 ? 11.855 18.164 -5.685 1.00 48.94 492 LYS A C 1
ATOM 3731 O O . LYS A 1 492 ? 12.909 17.566 -5.891 1.00 48.94 492 LYS A O 1
ATOM 3736 N N . SER A 1 493 ? 10.754 17.951 -6.403 1.00 49.38 493 SER A N 1
ATOM 3737 C CA . SER A 1 493 ? 10.745 17.162 -7.638 1.00 49.38 493 SER A CA 1
ATOM 3738 C C . SER A 1 493 ? 10.844 18.087 -8.854 1.00 49.38 493 SER A C 1
ATOM 3740 O O . SER A 1 493 ? 10.373 19.223 -8.816 1.00 49.38 493 SER A O 1
ATOM 3742 N N . ALA A 1 494 ? 11.512 17.633 -9.916 1.00 41.12 494 ALA A N 1
ATOM 3743 C CA . ALA A 1 494 ? 11.623 18.392 -11.158 1.00 41.12 494 ALA A CA 1
ATOM 3744 C C . ALA A 1 494 ? 10.294 18.341 -11.932 1.00 41.12 494 ALA A C 1
ATOM 3746 O O . ALA A 1 494 ? 9.784 17.256 -12.215 1.00 41.12 494 ALA A O 1
ATOM 3747 N N . GLU A 1 495 ? 9.743 19.505 -12.279 1.00 36.50 495 GLU A N 1
ATOM 3748 C CA . GLU A 1 495 ? 8.503 19.620 -13.051 1.00 36.50 495 GLU A CA 1
ATOM 3749 C C . GLU A 1 495 ? 8.704 19.208 -14.517 1.00 36.50 495 GLU A C 1
ATOM 3751 O O . GLU A 1 495 ? 9.651 19.632 -15.182 1.00 36.50 495 GLU A O 1
ATOM 3756 N N . GLY A 1 496 ? 7.776 18.404 -15.043 1.00 45.94 496 GLY A N 1
ATOM 3757 C CA . GLY A 1 496 ? 7.705 18.038 -16.455 1.00 45.94 496 GLY A CA 1
ATOM 3758 C C . GLY A 1 496 ? 6.292 18.232 -17.003 1.00 45.94 496 GLY A C 1
ATOM 3759 O O . GLY A 1 496 ? 5.314 17.825 -16.378 1.00 45.94 496 GLY A O 1
ATOM 3760 N N . LEU A 1 497 ? 6.186 18.846 -18.183 1.00 36.00 497 LEU A N 1
ATOM 3761 C CA . LEU A 1 497 ? 4.916 19.079 -18.877 1.00 36.00 497 LEU A CA 1
ATOM 3762 C C . LEU A 1 497 ? 4.293 17.754 -19.370 1.00 36.00 497 LEU A C 1
ATOM 3764 O O . LEU A 1 497 ? 5.014 16.903 -19.899 1.00 36.00 497 LEU A O 1
ATOM 3768 N N . PRO A 1 498 ? 2.962 17.569 -19.288 1.00 50.75 498 PRO A N 1
ATOM 3769 C CA . PRO A 1 498 ? 2.304 16.398 -19.861 1.00 50.75 498 PRO A CA 1
ATOM 3770 C C . PRO A 1 498 ? 2.166 16.535 -21.388 1.00 50.75 498 PRO A C 1
ATOM 3772 O O . PRO A 1 498 ? 1.880 17.619 -21.893 1.00 50.75 498 PRO A O 1
ATOM 3775 N N . SER A 1 499 ? 2.339 15.438 -22.142 1.00 51.12 499 SER A N 1
ATOM 3776 C CA . SER A 1 499 ? 2.258 15.461 -23.613 1.00 51.12 499 SER A CA 1
ATOM 3777 C C . SER A 1 499 ? 1.290 14.435 -24.215 1.00 51.12 499 SER A C 1
ATOM 3779 O O . SER A 1 499 ? 0.911 13.442 -23.594 1.00 51.12 499 SER A O 1
ATOM 3781 N N . TYR A 1 500 ? 0.931 14.698 -25.476 1.00 40.69 500 TYR A N 1
ATOM 3782 C CA . TYR A 1 500 ? 0.054 13.958 -26.405 1.00 40.69 500 TYR A CA 1
ATOM 3783 C C . TYR A 1 500 ? 0.399 12.463 -26.634 1.00 40.69 500 TYR A C 1
ATOM 3785 O O . TYR A 1 500 ? -0.249 11.779 -27.423 1.00 40.69 500 TYR A O 1
ATOM 3793 N N . SER A 1 501 ? 1.429 11.945 -25.971 1.00 50.84 501 SER A N 1
ATOM 3794 C CA . SER A 1 501 ? 2.095 10.660 -26.212 1.00 50.84 501 SER A CA 1
ATOM 3795 C C . SER A 1 501 ? 1.373 9.431 -25.645 1.00 50.84 501 SER A C 1
ATOM 3797 O O . SER A 1 501 ? 1.645 8.326 -26.104 1.00 50.84 501 SER A O 1
ATOM 3799 N N . LYS A 1 502 ? 0.397 9.593 -24.739 1.00 51.19 502 LYS A N 1
ATOM 3800 C CA . LYS A 1 502 ? -0.278 8.482 -24.026 1.00 51.19 502 LYS A CA 1
ATOM 3801 C C . LYS A 1 502 ? -0.994 7.435 -24.901 1.00 51.19 502 LYS A C 1
ATOM 3803 O O . LYS A 1 502 ? -1.389 6.405 -24.367 1.00 51.19 502 LYS A O 1
ATOM 3808 N N . ILE A 1 503 ? -1.166 7.675 -26.204 1.00 51.12 503 ILE A N 1
ATOM 3809 C CA . ILE A 1 503 ? -1.847 6.744 -27.124 1.00 51.12 503 ILE A CA 1
ATOM 3810 C C . ILE A 1 503 ? -0.867 6.028 -28.076 1.00 51.12 503 ILE A C 1
ATOM 3812 O O . ILE A 1 503 ? -1.107 4.877 -28.427 1.00 51.12 503 ILE A O 1
ATOM 3816 N N . PHE A 1 504 ? 0.250 6.658 -28.470 1.00 65.38 504 PHE A N 1
ATOM 3817 C CA . PHE A 1 504 ? 1.152 6.124 -29.512 1.00 65.38 504 PHE A CA 1
ATOM 3818 C C . PHE A 1 504 ? 2.624 5.982 -29.093 1.00 65.38 504 PHE A C 1
ATOM 3820 O O . PHE A 1 504 ? 3.391 5.342 -29.808 1.00 65.38 504 PHE A O 1
ATOM 3827 N N . VAL A 1 505 ? 3.039 6.559 -27.961 1.00 81.38 505 VAL A N 1
ATOM 3828 C CA . VAL A 1 505 ? 4.430 6.530 -27.482 1.00 81.38 505 VAL A CA 1
ATOM 3829 C C . VAL A 1 505 ? 4.442 6.141 -26.005 1.00 81.38 505 VAL A C 1
ATOM 3831 O O . VAL A 1 505 ? 3.984 6.893 -25.147 1.00 81.38 505 VAL A O 1
ATOM 3834 N N . ARG A 1 506 ? 4.982 4.957 -25.703 1.00 82.12 506 ARG A N 1
ATOM 3835 C CA . ARG A 1 506 ? 5.110 4.438 -24.335 1.00 82.12 506 ARG A CA 1
ATOM 3836 C C . ARG A 1 506 ? 6.483 4.785 -23.760 1.00 82.12 506 ARG A C 1
ATOM 3838 O O . ARG A 1 506 ? 7.499 4.547 -24.403 1.00 82.12 506 ARG A O 1
ATOM 3845 N N . TYR A 1 507 ? 6.502 5.293 -22.533 1.00 84.06 507 TYR A N 1
ATOM 3846 C CA . TYR A 1 507 ? 7.706 5.560 -21.742 1.00 84.06 507 TYR A CA 1
ATOM 3847 C C . TYR A 1 507 ? 7.449 5.164 -20.278 1.00 84.06 507 TYR A C 1
ATOM 3849 O O . TYR A 1 507 ? 6.292 5.196 -19.841 1.00 84.06 507 TYR A O 1
ATOM 3857 N N . PRO A 1 508 ? 8.476 4.749 -19.516 1.00 82.06 508 PRO A N 1
ATOM 3858 C CA . PRO A 1 508 ? 8.309 4.393 -18.115 1.00 82.06 508 PRO A CA 1
ATOM 3859 C C . PRO A 1 508 ? 8.172 5.647 -17.245 1.00 82.06 508 PRO A C 1
ATOM 3861 O O . PRO A 1 508 ? 8.505 6.764 -17.644 1.00 82.06 508 PRO A O 1
ATOM 3864 N N . ARG A 1 509 ? 7.738 5.448 -16.000 1.00 75.31 509 ARG A N 1
ATOM 3865 C CA . ARG A 1 509 ? 7.941 6.437 -14.938 1.00 75.31 509 ARG A CA 1
ATOM 3866 C C . ARG A 1 509 ? 9.433 6.486 -14.597 1.00 75.31 509 ARG A C 1
ATOM 3868 O O . ARG A 1 509 ? 9.995 5.437 -14.306 1.00 75.31 509 ARG A O 1
ATOM 3875 N N . GLY A 1 510 ? 10.034 7.673 -14.575 1.00 73.56 510 GLY A N 1
ATOM 3876 C CA . GLY A 1 510 ? 11.443 7.862 -14.219 1.00 73.56 510 GLY A CA 1
ATOM 3877 C C . GLY A 1 510 ? 12.040 9.108 -14.868 1.00 73.56 510 GLY A C 1
ATOM 3878 O O . GLY A 1 510 ? 11.328 9.900 -15.487 1.00 73.56 510 GLY A O 1
ATOM 3879 N N . THR A 1 511 ? 13.349 9.283 -14.718 1.00 74.31 511 THR A N 1
ATOM 3880 C CA . THR A 1 511 ? 14.118 10.334 -15.390 1.00 74.31 511 THR A CA 1
ATOM 3881 C C . THR A 1 511 ? 14.678 9.829 -16.720 1.00 74.31 511 THR A C 1
ATOM 3883 O O . THR A 1 511 ? 14.922 8.638 -16.906 1.00 74.31 511 THR A O 1
ATOM 3886 N N . GLY A 1 512 ? 14.880 10.740 -17.675 1.00 79.50 512 GLY A N 1
ATOM 3887 C CA . GLY A 1 512 ? 15.633 10.422 -18.888 1.00 79.50 512 GLY A CA 1
ATOM 3888 C C . GLY A 1 512 ? 17.128 10.252 -18.595 1.00 79.50 512 GLY A C 1
ATOM 3889 O O . GLY A 1 512 ? 17.632 10.750 -17.592 1.00 79.50 512 GLY A O 1
ATOM 3890 N N . VAL A 1 513 ? 17.861 9.629 -19.518 1.00 81.06 513 VAL A N 1
ATOM 3891 C CA . VAL A 1 513 ? 19.313 9.368 -19.394 1.00 81.06 513 VAL A CA 1
ATOM 3892 C C . VAL A 1 513 ? 20.204 10.604 -19.621 1.00 81.06 513 VAL A C 1
ATOM 3894 O O . VAL A 1 513 ? 21.414 10.482 -19.780 1.00 81.06 513 VAL A O 1
ATOM 3897 N N . GLY A 1 514 ? 19.621 11.806 -19.687 1.00 82.94 514 GLY A N 1
ATOM 3898 C CA . GLY A 1 514 ? 20.370 13.059 -19.840 1.00 82.94 514 GLY A CA 1
ATOM 3899 C C . GLY A 1 514 ? 20.986 13.297 -21.226 1.00 82.94 514 GLY A C 1
ATOM 3900 O O . GLY A 1 514 ? 21.932 14.071 -21.345 1.00 82.94 514 GLY A O 1
ATOM 3901 N N . THR A 1 515 ? 20.479 12.654 -22.285 1.00 81.94 515 THR A N 1
ATOM 3902 C CA . THR A 1 515 ? 20.957 12.901 -23.658 1.00 81.94 515 THR A CA 1
ATOM 3903 C C . THR A 1 515 ? 20.691 14.354 -24.082 1.00 81.94 515 THR A C 1
ATOM 3905 O O . THR A 1 515 ? 19.577 14.843 -23.873 1.00 81.94 515 THR A O 1
ATOM 3908 N N . PRO A 1 516 ? 21.659 15.046 -24.719 1.00 86.88 516 PRO A N 1
ATOM 3909 C CA . PRO A 1 516 ? 21.436 16.381 -25.267 1.00 86.88 516 PRO A CA 1
ATOM 3910 C C . PRO A 1 516 ? 20.241 16.419 -26.229 1.00 86.88 516 PRO A C 1
ATOM 3912 O O . PRO A 1 516 ? 20.129 15.582 -27.127 1.00 86.88 516 PRO A O 1
ATOM 3915 N N . LEU A 1 517 ? 19.357 17.405 -26.061 1.00 86.25 517 LEU A N 1
ATOM 3916 C CA . LEU A 1 517 ? 18.185 17.572 -26.920 1.00 86.25 517 LEU A CA 1
ATOM 3917 C C . LEU A 1 517 ? 18.601 18.144 -28.280 1.00 86.25 517 LEU A C 1
ATOM 3919 O O . LEU A 1 517 ? 19.045 19.287 -28.379 1.00 86.25 517 LEU A O 1
ATOM 3923 N N . ALA A 1 518 ? 18.436 17.347 -29.333 1.00 86.12 518 ALA A N 1
ATOM 3924 C CA . ALA A 1 518 ? 18.557 17.811 -30.709 1.00 86.12 518 ALA A CA 1
ATOM 3925 C C . ALA A 1 518 ? 17.266 18.527 -31.165 1.00 86.12 518 ALA A C 1
ATOM 3927 O O . ALA A 1 518 ? 16.195 18.281 -30.598 1.00 86.12 518 ALA A O 1
ATOM 3928 N N . PRO A 1 519 ? 17.326 19.383 -32.204 1.00 91.56 519 PRO A N 1
ATOM 3929 C CA . PRO A 1 519 ? 16.128 19.924 -32.840 1.00 91.56 519 PRO A CA 1
ATOM 3930 C C . PRO A 1 519 ? 15.166 18.811 -33.272 1.00 91.56 519 PRO A C 1
ATOM 3932 O O . PRO A 1 519 ? 15.598 17.752 -33.730 1.00 91.56 519 PRO A O 1
ATOM 3935 N N . LEU A 1 520 ? 13.859 19.058 -33.149 1.00 89.81 520 LEU A N 1
ATOM 3936 C CA . LEU A 1 520 ? 12.840 18.085 -33.541 1.00 89.81 520 LEU A CA 1
ATOM 3937 C C . LEU A 1 520 ? 12.971 17.735 -35.028 1.00 89.81 520 LEU A C 1
ATOM 3939 O O . LEU A 1 520 ? 12.941 18.612 -35.892 1.00 89.81 520 LEU A O 1
ATOM 3943 N N . GLN A 1 521 ? 13.061 16.439 -35.316 1.00 88.94 521 GLN A N 1
ATOM 3944 C CA . GLN A 1 521 ? 13.120 15.895 -36.666 1.00 88.94 521 GLN A CA 1
ATOM 3945 C C . GLN A 1 521 ? 12.114 14.752 -36.808 1.00 88.94 521 GLN A C 1
ATOM 3947 O O . GLN A 1 521 ? 11.903 13.970 -35.880 1.00 88.94 521 GLN A O 1
ATOM 3952 N N . SER A 1 522 ? 11.497 14.642 -37.986 1.00 89.62 522 SER A N 1
ATOM 3953 C CA . SER A 1 522 ? 10.654 13.493 -38.314 1.00 89.62 522 SER A CA 1
ATOM 3954 C C . SER A 1 522 ? 11.497 12.215 -38.346 1.00 89.62 522 SER A C 1
ATOM 3956 O O . SER A 1 522 ? 12.524 12.159 -39.026 1.00 89.62 522 SER A O 1
ATOM 3958 N N . LEU A 1 523 ? 11.061 11.192 -37.612 1.00 89.25 523 LEU A N 1
ATOM 3959 C CA . LEU A 1 523 ? 11.650 9.859 -37.669 1.00 89.25 523 LEU A CA 1
ATOM 3960 C C . LEU A 1 523 ? 10.912 9.021 -38.719 1.00 89.25 523 LEU A C 1
ATOM 3962 O O . LEU A 1 523 ? 9.678 9.002 -38.707 1.00 89.25 523 LEU A O 1
ATOM 3966 N N . PRO A 1 524 ? 11.626 8.292 -39.596 1.00 92.19 524 PRO A N 1
ATOM 3967 C CA . PRO A 1 524 ? 10.989 7.339 -40.494 1.00 92.19 524 PRO A CA 1
ATOM 3968 C C . PRO A 1 524 ? 10.222 6.279 -39.693 1.00 92.19 524 PRO A C 1
ATOM 3970 O O . PRO A 1 524 ? 10.797 5.593 -38.844 1.00 92.19 524 PRO A O 1
ATOM 3973 N N . LEU A 1 525 ? 8.919 6.167 -39.952 1.00 92.69 525 LEU A N 1
ATOM 3974 C CA . LEU A 1 525 ? 8.039 5.225 -39.264 1.00 92.69 525 LEU A CA 1
ATOM 3975 C C . LEU A 1 525 ? 8.486 3.780 -39.524 1.00 92.69 525 LEU A C 1
ATOM 3977 O O . LEU A 1 525 ? 8.763 3.415 -40.666 1.00 92.69 525 LEU A O 1
ATOM 3981 N N . GLY A 1 526 ? 8.532 2.962 -38.469 1.00 94.94 526 GLY A N 1
ATOM 3982 C CA . GLY A 1 526 ? 8.910 1.550 -38.574 1.00 94.94 526 GLY A CA 1
ATOM 3983 C C . GLY A 1 526 ? 10.375 1.324 -38.925 1.00 94.94 526 GLY A C 1
ATOM 3984 O O . GLY A 1 526 ? 10.705 0.299 -39.511 1.00 94.94 526 GLY A O 1
ATOM 3985 N N . LYS A 1 527 ? 11.250 2.291 -38.620 1.00 97.50 527 LYS A N 1
ATOM 3986 C CA . LYS A 1 527 ? 12.694 2.134 -38.787 1.00 97.50 527 LYS A CA 1
ATOM 3987 C C . LYS A 1 527 ? 13.409 2.022 -37.457 1.00 97.50 527 LYS A C 1
ATOM 3989 O O . LYS A 1 527 ? 13.259 2.891 -36.597 1.00 97.50 527 LYS A O 1
ATOM 3994 N N . ALA A 1 528 ? 14.217 0.985 -37.324 1.00 97.69 528 ALA A N 1
ATOM 3995 C CA . ALA A 1 528 ? 15.081 0.751 -36.181 1.00 97.69 528 ALA A CA 1
ATOM 3996 C C . ALA A 1 528 ? 16.439 1.452 -36.370 1.00 97.69 528 ALA A C 1
ATOM 3998 O O . ALA A 1 528 ? 16.715 2.042 -37.418 1.00 97.69 528 ALA A O 1
ATOM 3999 N N . VAL A 1 529 ? 17.279 1.435 -35.336 1.00 97.56 529 VAL A N 1
ATOM 4000 C CA . VAL A 1 529 ? 18.643 1.979 -35.372 1.00 97.56 529 VAL A CA 1
ATOM 4001 C C . VAL A 1 529 ? 19.605 0.952 -34.800 1.00 97.56 529 VAL A C 1
ATOM 4003 O O . VAL A 1 529 ? 19.514 0.596 -33.628 1.00 97.56 529 VAL A O 1
ATOM 4006 N N . VAL A 1 530 ? 20.576 0.518 -35.603 1.00 98.44 530 VAL A N 1
ATOM 4007 C CA . VAL A 1 530 ? 21.692 -0.293 -35.105 1.00 98.44 530 VAL A CA 1
ATOM 4008 C C . VAL A 1 530 ? 22.595 0.597 -34.251 1.00 98.44 530 VAL A C 1
ATOM 4010 O O . VAL A 1 530 ? 23.119 1.607 -34.722 1.00 98.44 530 VAL A O 1
ATOM 4013 N N . LYS A 1 531 ? 22.743 0.250 -32.974 1.00 97.94 531 LYS A N 1
ATOM 4014 C CA . LYS A 1 531 ? 23.532 0.995 -31.983 1.00 97.94 531 LYS A CA 1
ATOM 4015 C C . LYS A 1 531 ? 24.958 0.465 -31.866 1.00 97.94 531 LYS A C 1
ATOM 4017 O O . LYS A 1 531 ? 25.861 1.243 -31.576 1.00 97.94 531 LYS A O 1
ATOM 4022 N N . ARG A 1 532 ? 25.147 -0.836 -32.094 1.00 98.31 532 ARG A N 1
ATOM 4023 C CA . ARG A 1 532 ? 26.432 -1.542 -32.025 1.00 98.31 532 ARG A CA 1
ATOM 4024 C C . ARG A 1 532 ? 26.416 -2.705 -33.010 1.00 98.31 532 ARG A C 1
ATOM 4026 O O . ARG A 1 532 ? 25.421 -3.420 -33.064 1.00 98.31 532 ARG A O 1
ATOM 4033 N N . GLN A 1 533 ? 27.510 -2.896 -33.740 1.00 98.12 533 GLN A N 1
ATOM 4034 C CA . GLN A 1 533 ? 27.743 -4.106 -34.529 1.00 98.12 533 GLN A CA 1
ATOM 4035 C C . GLN A 1 533 ? 28.503 -5.129 -33.683 1.00 98.12 533 GLN A C 1
ATOM 4037 O O . GLN A 1 533 ? 29.460 -4.766 -32.996 1.00 98.12 533 GLN A O 1
ATOM 4042 N N . GLY A 1 534 ? 28.065 -6.381 -33.726 1.00 96.88 534 GLY A N 1
ATOM 4043 C CA . GLY A 1 534 ? 28.689 -7.513 -33.052 1.00 96.88 534 GLY A CA 1
ATOM 4044 C C . GLY A 1 534 ? 28.642 -8.768 -33.918 1.00 96.88 534 GLY A C 1
ATOM 4045 O O . GLY A 1 534 ? 28.572 -8.684 -35.141 1.00 96.88 534 GLY A O 1
ATOM 4046 N N . GLU A 1 535 ? 28.694 -9.935 -33.285 1.00 93.44 535 GLU A N 1
ATOM 4047 C CA . GLU A 1 535 ? 28.747 -11.238 -33.945 1.00 93.44 535 GLU A CA 1
ATOM 4048 C C . GLU A 1 535 ? 27.766 -12.218 -33.291 1.00 93.44 535 GLU A C 1
ATOM 4050 O O . GLU A 1 535 ? 27.504 -12.129 -32.091 1.00 93.44 535 GLU A O 1
ATOM 4055 N N . LYS A 1 536 ? 27.286 -13.199 -34.070 1.00 96.00 536 LYS A N 1
ATOM 4056 C CA . LYS A 1 536 ? 26.456 -14.355 -33.662 1.00 96.00 536 LYS A CA 1
ATOM 4057 C C . LYS A 1 536 ? 25.071 -14.033 -33.096 1.00 96.00 536 LYS A C 1
ATOM 4059 O O . LYS A 1 536 ? 24.102 -14.654 -33.506 1.00 96.00 536 LYS A O 1
ATOM 4064 N N . LEU A 1 537 ? 24.945 -13.078 -32.184 1.00 98.31 537 LEU A N 1
ATOM 4065 C CA . LEU A 1 537 ? 23.693 -12.700 -31.532 1.00 98.31 537 LEU A CA 1
ATOM 4066 C C . LEU A 1 537 ? 23.298 -11.276 -31.922 1.00 98.31 537 LEU A C 1
ATOM 4068 O O . LEU A 1 537 ? 24.150 -10.387 -31.961 1.00 98.31 537 LEU A O 1
ATOM 4072 N N . ALA A 1 538 ? 22.007 -11.041 -32.155 1.00 98.81 538 ALA A N 1
ATOM 4073 C CA . ALA A 1 538 ? 21.452 -9.696 -32.304 1.00 98.81 538 ALA A CA 1
ATOM 4074 C C . ALA A 1 538 ? 20.373 -9.428 -31.248 1.00 98.81 538 ALA A C 1
ATOM 4076 O O . ALA A 1 538 ? 19.339 -10.094 -31.222 1.00 98.81 538 ALA A O 1
ATOM 4077 N N . ILE A 1 539 ? 20.607 -8.431 -30.394 1.00 98.88 539 ILE A N 1
ATOM 4078 C CA . ILE A 1 539 ? 19.674 -7.962 -29.369 1.00 98.88 539 ILE A CA 1
ATOM 4079 C C . ILE A 1 539 ? 18.796 -6.855 -29.960 1.00 98.88 539 ILE A C 1
ATOM 4081 O O . ILE A 1 539 ? 19.278 -5.781 -30.323 1.00 98.88 539 ILE A O 1
ATOM 4085 N N . LEU A 1 540 ? 17.496 -7.121 -30.038 1.00 98.81 540 LEU A N 1
ATOM 4086 C CA . LEU A 1 540 ? 16.447 -6.222 -30.505 1.00 98.81 540 LEU A CA 1
ATOM 4087 C C . LEU A 1 540 ? 15.727 -5.624 -29.289 1.00 98.81 540 LEU A C 1
ATOM 4089 O O . LEU A 1 540 ? 14.816 -6.236 -28.729 1.00 98.81 540 LEU A O 1
ATOM 4093 N N . ASN A 1 541 ? 16.148 -4.435 -28.856 1.00 98.75 541 ASN A N 1
ATOM 4094 C CA . ASN A 1 541 ? 15.584 -3.763 -27.686 1.00 98.75 541 ASN A CA 1
ATOM 4095 C C . ASN A 1 541 ? 14.360 -2.907 -28.047 1.00 98.75 541 ASN A C 1
ATOM 4097 O O . ASN A 1 541 ? 14.423 -2.058 -28.942 1.00 98.75 541 ASN A O 1
ATOM 4101 N N . PHE A 1 542 ? 13.288 -3.055 -27.267 1.00 97.75 542 PHE A N 1
ATOM 4102 C CA . PHE A 1 542 ? 12.074 -2.248 -27.329 1.00 97.75 542 PHE A CA 1
ATOM 4103 C C . PHE A 1 542 ? 11.884 -1.455 -26.029 1.00 97.75 542 PHE A C 1
ATOM 4105 O O . PHE A 1 542 ? 11.329 -1.944 -25.044 1.00 97.75 542 PHE A O 1
ATOM 4112 N N . GLY A 1 543 ? 12.294 -0.185 -26.047 1.00 92.38 543 GLY A N 1
ATOM 4113 C CA . GLY A 1 543 ? 12.063 0.750 -24.946 1.00 92.38 543 GLY A CA 1
ATOM 4114 C C . GLY A 1 543 ? 13.275 0.941 -24.037 1.00 92.38 543 GLY A C 1
ATOM 4115 O O . GLY A 1 543 ? 14.410 1.043 -24.499 1.00 92.38 543 GLY A O 1
ATOM 4116 N N . THR A 1 544 ? 13.024 1.083 -22.739 1.00 91.44 544 THR A N 1
ATOM 4117 C CA . THR A 1 544 ? 13.955 1.715 -21.792 1.00 91.44 544 THR A CA 1
ATOM 4118 C C . THR A 1 544 ? 15.004 0.815 -21.168 1.00 91.44 544 THR A C 1
ATOM 4120 O O . THR A 1 544 ? 15.886 1.334 -20.495 1.00 91.44 544 THR A O 1
ATOM 4123 N N . LEU A 1 545 ? 14.988 -0.486 -21.459 1.00 95.75 545 LEU A N 1
ATOM 4124 C CA . LEU A 1 545 ? 16.065 -1.406 -21.078 1.00 95.75 545 LEU A CA 1
ATOM 4125 C C . LEU A 1 545 ? 17.300 -1.282 -21.992 1.00 95.75 545 LEU A C 1
ATOM 4127 O O . LEU A 1 545 ? 18.229 -2.073 -21.884 1.00 95.75 545 LEU A O 1
ATOM 4131 N N . LEU A 1 546 ? 17.347 -0.273 -22.874 1.00 96.31 546 LEU A N 1
ATOM 4132 C CA . LEU A 1 546 ? 18.472 -0.040 -23.782 1.00 96.31 546 LEU A CA 1
ATOM 4133 C C . LEU A 1 546 ? 19.843 0.066 -23.076 1.00 96.31 546 LEU A C 1
ATOM 4135 O O . LEU A 1 546 ? 20.802 -0.459 -23.641 1.00 96.31 546 LEU A O 1
ATOM 4139 N N . PRO A 1 547 ? 19.987 0.702 -21.892 1.00 95.56 547 PRO A N 1
ATOM 4140 C CA . PRO A 1 547 ? 21.255 0.697 -21.157 1.00 95.56 547 PRO A CA 1
ATOM 4141 C C . PRO A 1 547 ? 21.692 -0.713 -20.739 1.00 95.56 547 PRO A C 1
ATOM 4143 O O . PRO A 1 547 ? 22.835 -1.091 -20.994 1.00 95.56 547 PRO A O 1
ATOM 4146 N N . GLU A 1 548 ? 20.770 -1.513 -20.198 1.00 97.44 548 GLU A N 1
ATOM 4147 C CA . GLU A 1 548 ? 21.028 -2.909 -19.818 1.00 97.44 548 GLU A CA 1
ATOM 4148 C C . GLU A 1 548 ? 21.390 -3.749 -21.048 1.00 97.44 548 GLU A C 1
ATOM 4150 O O . GLU A 1 548 ? 22.388 -4.466 -21.059 1.00 97.44 548 GLU A O 1
ATOM 4155 N N . ALA A 1 549 ? 20.647 -3.567 -22.144 1.00 98.12 549 ALA A N 1
ATOM 4156 C CA . ALA A 1 549 ? 20.911 -4.211 -23.425 1.00 98.12 549 ALA A CA 1
ATOM 4157 C C . ALA A 1 549 ? 22.291 -3.852 -23.992 1.00 98.12 549 ALA A C 1
ATOM 4159 O O . ALA A 1 549 ? 22.939 -4.698 -24.603 1.00 98.12 549 ALA A O 1
ATOM 4160 N N . ALA A 1 550 ? 22.749 -2.609 -23.811 1.00 98.19 550 ALA A N 1
ATOM 4161 C CA . ALA A 1 550 ? 24.068 -2.168 -24.255 1.00 98.19 550 ALA A CA 1
ATOM 4162 C C . ALA A 1 550 ? 25.184 -2.848 -23.460 1.00 98.19 550 ALA A C 1
ATOM 4164 O O . ALA A 1 550 ? 26.125 -3.352 -24.073 1.00 98.19 550 ALA A O 1
ATOM 4165 N N . ALA A 1 551 ? 25.041 -2.935 -22.135 1.00 98.00 551 ALA A N 1
ATOM 4166 C CA . ALA A 1 551 ? 25.982 -3.652 -21.281 1.00 98.00 551 ALA A CA 1
ATOM 4167 C C . ALA A 1 551 ? 26.033 -5.152 -21.628 1.00 98.00 551 ALA A C 1
ATOM 4169 O O . ALA A 1 551 ? 27.115 -5.714 -21.804 1.00 98.00 551 ALA A O 1
ATOM 4170 N N . THR A 1 552 ? 24.878 -5.799 -21.824 1.00 98.25 552 THR A N 1
ATOM 4171 C CA . THR A 1 552 ? 24.815 -7.202 -22.266 1.00 98.25 552 THR A CA 1
ATOM 4172 C C . THR A 1 552 ? 25.414 -7.394 -23.665 1.00 98.25 552 THR A C 1
ATOM 4174 O O . THR A 1 552 ? 26.152 -8.353 -23.896 1.00 98.25 552 THR A O 1
ATOM 4177 N N . ALA A 1 553 ? 25.139 -6.484 -24.606 1.00 98.38 553 ALA A N 1
ATOM 4178 C CA . ALA A 1 553 ? 25.683 -6.551 -25.960 1.00 98.38 553 ALA A CA 1
ATOM 4179 C C . ALA A 1 553 ? 27.208 -6.400 -25.984 1.00 98.38 553 ALA A C 1
ATOM 4181 O O . ALA A 1 553 ? 27.878 -7.067 -26.771 1.00 98.38 553 ALA A O 1
ATOM 4182 N N . GLU A 1 554 ? 27.765 -5.546 -25.127 1.00 98.12 554 GLU A N 1
ATOM 4183 C CA . GLU A 1 554 ? 29.209 -5.418 -24.955 1.00 98.12 554 GLU A CA 1
ATOM 4184 C C . GLU A 1 554 ? 29.819 -6.709 -24.397 1.00 98.12 554 GLU A C 1
ATOM 4186 O O . GLU A 1 554 ? 30.750 -7.243 -25.000 1.00 98.12 554 GLU A O 1
ATOM 4191 N N . ALA A 1 555 ? 29.242 -7.259 -23.324 1.00 97.75 555 ALA A N 1
ATOM 4192 C CA . ALA A 1 555 ? 29.729 -8.474 -22.671 1.00 97.75 555 ALA A CA 1
ATOM 4193 C C . ALA A 1 555 ? 29.720 -9.710 -23.590 1.00 97.75 555 ALA A C 1
ATOM 4195 O O . ALA A 1 555 ? 30.642 -10.523 -23.551 1.00 97.75 555 ALA A O 1
ATOM 4196 N N . LEU A 1 556 ? 28.696 -9.847 -24.438 1.00 97.50 556 LEU A N 1
ATOM 4197 C CA . LEU A 1 556 ? 28.525 -10.998 -25.336 1.00 97.50 556 LEU A CA 1
ATOM 4198 C C . LEU A 1 556 ? 29.053 -10.757 -26.757 1.00 97.50 556 LEU A C 1
ATOM 4200 O O . LEU A 1 556 ? 28.910 -11.622 -27.619 1.00 97.50 556 LEU A O 1
ATOM 4204 N N . ASN A 1 557 ? 29.628 -9.582 -27.020 1.00 98.00 557 ASN A N 1
ATOM 4205 C CA . ASN A 1 557 ? 29.951 -9.105 -28.362 1.00 98.00 557 ASN A CA 1
ATOM 4206 C C . ASN A 1 557 ? 28.763 -9.181 -29.351 1.00 98.00 557 ASN A C 1
ATOM 4208 O O . ASN A 1 557 ? 28.958 -9.427 -30.536 1.00 98.00 557 ASN A O 1
ATOM 4212 N N . ALA A 1 558 ? 27.534 -8.940 -28.895 1.00 98.56 558 ALA A N 1
ATOM 4213 C CA . ALA A 1 558 ? 26.326 -9.026 -29.716 1.00 98.56 558 ALA A CA 1
ATOM 4214 C C . ALA A 1 558 ? 26.040 -7.726 -30.491 1.00 98.56 558 ALA A C 1
ATOM 4216 O O . ALA A 1 558 ? 26.377 -6.620 -30.052 1.00 98.56 558 ALA A O 1
ATOM 4217 N N . THR A 1 559 ? 25.369 -7.834 -31.635 1.00 98.81 559 THR A N 1
ATOM 4218 C CA . THR A 1 559 ? 24.763 -6.676 -32.305 1.00 98.81 559 THR A CA 1
ATOM 4219 C C . THR A 1 559 ? 23.646 -6.118 -31.423 1.00 98.81 559 THR A C 1
ATOM 4221 O O . THR A 1 559 ? 22.848 -6.883 -30.889 1.00 98.81 559 THR A O 1
ATOM 4224 N N . LEU A 1 560 ? 23.567 -4.794 -31.264 1.00 98.81 560 LEU A N 1
ATOM 4225 C CA . LEU A 1 560 ? 22.491 -4.129 -30.520 1.00 98.81 560 LEU A CA 1
ATOM 4226 C C . LEU A 1 560 ? 21.689 -3.229 -31.450 1.00 98.81 560 LEU A C 1
ATOM 4228 O O . LEU A 1 560 ? 22.245 -2.349 -32.113 1.00 98.81 560 LEU A O 1
ATOM 4232 N N . VAL A 1 561 ? 20.372 -3.392 -31.417 1.00 98.81 561 VAL A N 1
ATOM 4233 C CA . VAL A 1 561 ? 19.420 -2.603 -32.189 1.00 98.81 561 VAL A CA 1
ATOM 4234 C C . VAL A 1 561 ? 18.408 -1.956 -31.254 1.00 98.81 561 VAL A C 1
ATOM 4236 O O . VAL A 1 561 ? 17.746 -2.626 -30.466 1.00 98.81 561 VAL A O 1
ATOM 4239 N N . ASP A 1 562 ? 18.266 -0.639 -31.374 1.00 98.31 562 ASP A N 1
ATOM 4240 C CA . ASP A 1 562 ? 17.138 0.097 -30.814 1.00 98.31 562 ASP A CA 1
ATOM 4241 C C . ASP A 1 562 ? 15.988 0.055 -31.824 1.00 98.31 562 ASP A C 1
ATOM 4243 O O . ASP A 1 562 ? 16.035 0.703 -32.876 1.00 98.31 562 ASP A O 1
ATOM 4247 N N . MET A 1 563 ? 14.970 -0.752 -31.529 1.00 98.31 563 MET A N 1
ATOM 4248 C CA . MET A 1 563 ? 13.890 -1.022 -32.475 1.00 98.31 563 MET A CA 1
ATOM 4249 C C . MET A 1 563 ? 12.954 0.171 -32.656 1.00 98.31 563 MET A C 1
ATOM 4251 O O . MET A 1 563 ? 12.428 0.363 -33.752 1.00 98.31 563 MET A O 1
ATOM 4255 N N . ARG A 1 564 ? 12.782 1.000 -31.614 1.00 94.38 564 ARG A N 1
ATOM 4256 C CA . ARG A 1 564 ? 11.909 2.194 -31.528 1.00 94.38 564 ARG A CA 1
ATOM 4257 C C . ARG A 1 564 ? 10.409 1.970 -31.753 1.00 94.38 564 ARG A C 1
ATOM 4259 O O . ARG A 1 564 ? 9.595 2.588 -31.073 1.00 94.38 564 ARG A O 1
ATOM 4266 N N . PHE A 1 565 ? 10.031 1.108 -32.690 1.00 95.56 565 PHE A N 1
ATOM 4267 C CA . PHE A 1 565 ? 8.662 0.848 -33.104 1.00 95.56 565 PHE A CA 1
ATOM 4268 C C . PHE A 1 565 ? 8.326 -0.623 -32.896 1.00 95.56 565 PHE A C 1
ATOM 4270 O O . PHE A 1 565 ? 8.940 -1.502 -33.491 1.00 95.56 565 PHE A O 1
ATOM 4277 N N . VAL A 1 566 ? 7.296 -0.880 -32.091 1.00 95.19 566 VAL A N 1
ATOM 4278 C CA . VAL A 1 566 ? 6.650 -2.200 -32.031 1.00 95.19 566 VAL A CA 1
ATOM 4279 C C . VAL A 1 566 ? 5.747 -2.404 -33.252 1.00 95.19 566 VAL A C 1
ATOM 4281 O O . VAL A 1 566 ? 5.591 -3.520 -33.736 1.00 95.19 566 VAL A O 1
ATOM 4284 N N . LYS A 1 567 ? 5.154 -1.322 -33.781 1.00 93.25 567 LYS A N 1
ATOM 4285 C CA . LYS A 1 567 ? 4.264 -1.373 -34.944 1.00 93.25 567 LYS A CA 1
ATOM 4286 C C . LYS A 1 567 ? 4.346 -0.094 -35.800 1.00 93.25 567 LYS A C 1
ATOM 4288 O O . LYS A 1 567 ? 4.112 0.989 -35.263 1.00 93.25 567 LYS A O 1
ATOM 4293 N N . PRO A 1 568 ? 4.584 -0.205 -37.123 1.00 95.31 568 PRO A N 1
ATOM 4294 C CA . PRO A 1 568 ? 5.095 -1.402 -37.800 1.00 95.31 568 PRO A CA 1
ATOM 4295 C C . PRO A 1 568 ? 6.539 -1.716 -37.366 1.00 95.31 568 PRO A C 1
ATOM 4297 O O . PRO A 1 568 ? 7.270 -0.811 -36.966 1.00 95.31 568 PRO A O 1
ATOM 4300 N N . LEU A 1 569 ? 6.934 -2.990 -37.441 1.00 97.94 569 LEU A N 1
ATOM 4301 C CA . LEU A 1 569 ? 8.317 -3.423 -37.219 1.00 97.94 569 LEU A CA 1
ATOM 4302 C C . LEU A 1 569 ? 9.205 -3.045 -38.413 1.00 97.94 569 LEU A C 1
ATOM 4304 O O . LEU A 1 569 ? 8.723 -2.943 -39.544 1.00 97.94 569 LEU A O 1
ATOM 4308 N N . ASP A 1 570 ? 10.515 -2.920 -38.184 1.00 98.44 570 ASP A N 1
ATOM 4309 C CA . ASP A 1 570 ? 11.493 -2.809 -39.274 1.00 98.44 570 ASP A CA 1
ATOM 4310 C C . ASP A 1 570 ? 11.791 -4.189 -39.874 1.00 98.44 570 ASP A C 1
ATOM 4312 O O . ASP A 1 570 ? 12.855 -4.775 -39.680 1.00 98.44 570 ASP A O 1
ATOM 4316 N N . GLU A 1 571 ? 10.805 -4.729 -40.590 1.00 98.12 571 GLU A N 1
ATOM 4317 C CA . GLU A 1 571 ? 10.843 -6.059 -41.208 1.00 98.12 571 GLU A CA 1
ATOM 4318 C C . GLU A 1 571 ? 12.099 -6.293 -42.062 1.00 98.12 571 GLU A C 1
ATOM 4320 O O . GLU A 1 571 ? 12.656 -7.390 -42.070 1.00 98.12 571 GLU A O 1
ATOM 4325 N N . ALA A 1 572 ? 12.561 -5.257 -42.769 1.00 98.12 572 ALA A N 1
ATOM 4326 C CA . ALA A 1 572 ? 13.741 -5.347 -43.624 1.00 98.12 572 ALA A CA 1
ATOM 4327 C C . ALA A 1 572 ? 15.008 -5.606 -42.796 1.00 98.12 572 ALA A C 1
ATOM 4329 O O . ALA A 1 572 ? 15.784 -6.499 -43.130 1.00 98.12 572 ALA A O 1
ATOM 4330 N N . LEU A 1 573 ? 15.179 -4.867 -41.694 1.00 98.50 573 LEU A N 1
ATOM 4331 C CA . LEU A 1 573 ? 16.318 -5.049 -40.800 1.00 98.50 573 LEU A CA 1
ATOM 4332 C C . LEU A 1 573 ? 16.239 -6.390 -40.060 1.00 98.50 573 LEU A C 1
ATOM 4334 O O . LEU A 1 573 ? 17.246 -7.076 -39.940 1.00 98.50 573 LEU A O 1
ATOM 4338 N N . ILE A 1 574 ? 15.053 -6.804 -39.601 1.00 98.56 574 ILE A N 1
ATOM 4339 C CA . ILE A 1 574 ? 14.890 -8.111 -38.941 1.00 98.56 574 ILE A CA 1
ATOM 4340 C C . ILE A 1 574 ? 15.269 -9.248 -39.901 1.00 98.56 574 ILE A C 1
ATOM 4342 O O . ILE A 1 574 ? 15.963 -10.177 -39.496 1.00 98.56 574 ILE A O 1
ATOM 4346 N N . ALA A 1 575 ? 14.860 -9.171 -41.173 1.00 98.31 575 ALA A N 1
ATOM 4347 C CA . ALA A 1 575 ? 15.233 -10.161 -42.182 1.00 98.31 575 ALA A CA 1
ATOM 4348 C C . ALA A 1 575 ? 16.750 -10.200 -42.433 1.00 98.31 575 ALA A C 1
ATOM 4350 O O . ALA A 1 575 ? 17.317 -11.283 -42.541 1.00 98.31 575 ALA A O 1
ATOM 4351 N N . GLU A 1 576 ? 17.415 -9.043 -42.481 1.00 98.25 576 GLU A N 1
ATOM 4352 C CA . GLU A 1 576 ? 18.876 -8.959 -42.590 1.00 98.25 576 GLU A CA 1
ATOM 4353 C C . GLU A 1 576 ? 19.569 -9.611 -41.384 1.00 98.25 576 GLU A C 1
ATOM 4355 O O . GLU A 1 576 ? 20.439 -10.472 -41.547 1.00 98.25 576 GLU A O 1
ATOM 4360 N N . LEU A 1 577 ? 19.148 -9.266 -40.165 1.00 98.31 577 LEU A N 1
ATOM 4361 C CA . LEU A 1 577 ? 19.729 -9.799 -38.931 1.00 98.31 577 LEU A CA 1
ATOM 4362 C C . LEU A 1 577 ? 19.523 -11.309 -38.811 1.00 98.31 577 LEU A C 1
ATOM 4364 O O . LEU A 1 577 ? 20.458 -12.017 -38.454 1.00 98.31 577 LEU A O 1
ATOM 4368 N N . ALA A 1 578 ? 18.351 -11.809 -39.209 1.00 97.69 578 ALA A N 1
ATOM 4369 C CA . ALA A 1 578 ? 18.045 -13.237 -39.252 1.00 97.69 578 ALA A CA 1
ATOM 4370 C C . ALA A 1 578 ? 18.957 -14.041 -40.195 1.00 97.69 578 ALA A C 1
ATOM 4372 O O . ALA A 1 578 ? 19.074 -15.252 -40.039 1.00 97.69 578 ALA A O 1
ATOM 4373 N N . THR A 1 579 ? 19.576 -13.394 -41.189 1.00 96.75 579 THR A N 1
ATOM 4374 C CA . THR A 1 579 ? 20.530 -14.049 -42.106 1.00 96.75 579 THR A CA 1
ATOM 4375 C C . THR A 1 579 ? 21.987 -13.917 -41.677 1.00 96.75 579 THR A C 1
ATOM 4377 O O . THR A 1 579 ? 22.823 -14.703 -42.111 1.00 96.75 579 THR A O 1
ATOM 4380 N N . THR A 1 580 ? 22.301 -12.915 -40.858 1.00 97.56 580 THR A N 1
ATOM 4381 C CA . THR A 1 580 ? 23.678 -12.550 -40.485 1.00 97.56 580 THR A CA 1
ATOM 4382 C C . THR A 1 580 ? 24.057 -12.986 -39.071 1.00 97.56 580 THR A C 1
ATOM 4384 O O . THR A 1 580 ? 25.230 -12.915 -38.713 1.00 97.56 580 THR A O 1
ATOM 4387 N N . HIS A 1 581 ? 23.086 -13.440 -38.278 1.00 98.44 581 HIS A N 1
ATOM 4388 C CA . HIS A 1 581 ? 23.257 -13.846 -36.887 1.00 98.44 581 HIS A CA 1
ATOM 4389 C C . HIS A 1 581 ? 22.670 -15.242 -36.663 1.00 98.44 581 HIS A C 1
ATOM 4391 O O . HIS A 1 581 ? 21.672 -15.619 -37.274 1.00 98.44 581 HIS A O 1
ATOM 4397 N N . ASP A 1 582 ? 23.276 -15.984 -35.742 1.00 97.94 582 ASP A N 1
ATOM 4398 C CA . ASP A 1 582 ? 22.865 -17.327 -35.338 1.00 97.94 582 ASP A CA 1
ATOM 4399 C C . ASP A 1 582 ? 21.573 -17.302 -34.512 1.00 97.94 582 ASP A C 1
ATOM 4401 O O . ASP A 1 582 ? 20.850 -18.294 -34.465 1.00 97.94 582 ASP A O 1
ATOM 4405 N N . SER A 1 583 ? 21.281 -16.206 -33.803 1.00 98.38 583 SER A N 1
ATOM 4406 C CA . SER A 1 583 ? 20.061 -16.059 -32.996 1.00 98.38 583 SER A CA 1
ATOM 4407 C C . SER A 1 583 ? 19.659 -14.599 -32.804 1.00 98.38 583 SER A C 1
ATOM 4409 O O . SER A 1 583 ? 20.508 -13.704 -32.730 1.00 98.38 583 SER A O 1
ATOM 4411 N N . LEU A 1 584 ? 18.354 -14.364 -32.655 1.00 98.81 584 LEU A N 1
ATOM 4412 C CA . LEU A 1 584 ? 17.802 -13.063 -32.273 1.00 98.81 584 LEU A CA 1
ATOM 4413 C C . LEU A 1 584 ? 17.337 -13.095 -30.816 1.00 98.81 584 LEU A C 1
ATOM 4415 O O . LEU A 1 584 ? 16.693 -14.048 -30.385 1.00 98.81 584 LEU A O 1
ATOM 4419 N N . ILE A 1 585 ? 17.619 -12.031 -30.072 1.00 98.81 585 ILE A N 1
ATOM 4420 C CA . ILE A 1 585 ? 17.157 -11.849 -28.695 1.00 98.81 585 ILE A CA 1
ATOM 4421 C C . ILE A 1 585 ? 16.264 -10.613 -28.670 1.00 98.81 585 ILE A C 1
ATOM 4423 O O . ILE A 1 585 ? 16.746 -9.513 -28.918 1.00 98.81 585 ILE A O 1
ATOM 4427 N N . THR A 1 586 ? 14.974 -10.749 -28.383 1.00 98.81 586 THR A N 1
ATOM 4428 C CA . THR A 1 586 ? 14.095 -9.583 -28.206 1.00 98.81 586 THR A CA 1
ATOM 4429 C C . THR A 1 586 ? 14.031 -9.213 -26.734 1.00 98.81 586 THR A C 1
ATOM 4431 O O . THR A 1 586 ? 13.867 -10.101 -25.900 1.00 98.81 586 THR A O 1
ATOM 4434 N N . LEU A 1 587 ? 14.114 -7.924 -26.416 1.00 98.75 587 LEU A N 1
ATOM 4435 C CA . LEU A 1 587 ? 14.066 -7.425 -25.042 1.00 98.75 587 LEU A CA 1
ATOM 4436 C C . LEU A 1 587 ? 12.988 -6.349 -24.897 1.00 98.75 587 LEU A C 1
ATOM 4438 O O . LEU A 1 587 ? 13.026 -5.343 -25.609 1.00 98.75 587 LEU A O 1
ATOM 4442 N N . GLU A 1 588 ? 12.056 -6.536 -23.963 1.00 97.50 588 GLU A N 1
ATOM 4443 C CA . GLU A 1 588 ? 10.999 -5.563 -23.673 1.00 97.50 588 GLU A CA 1
ATOM 4444 C C . GLU A 1 588 ? 10.636 -5.486 -22.182 1.00 97.50 588 GLU A C 1
ATOM 4446 O O . GLU A 1 588 ? 10.581 -6.487 -21.478 1.00 97.50 588 GLU A O 1
ATOM 4451 N N . GLU A 1 589 ? 10.294 -4.288 -21.701 1.00 94.62 589 GLU A N 1
ATOM 4452 C CA . GLU A 1 589 ? 9.681 -4.096 -20.375 1.00 94.62 589 GLU A CA 1
ATOM 4453 C C . GLU A 1 589 ? 8.145 -4.220 -20.490 1.00 94.62 589 GLU A C 1
ATOM 4455 O O . GLU A 1 589 ? 7.366 -3.276 -20.297 1.00 94.62 589 GLU A O 1
ATOM 4460 N N . GLY A 1 590 ? 7.699 -5.396 -20.928 1.00 91.69 590 GLY A N 1
ATOM 4461 C CA . GLY A 1 590 ? 6.311 -5.739 -21.238 1.00 91.69 590 GLY A CA 1
ATOM 4462 C C . GLY A 1 590 ? 6.089 -7.247 -21.181 1.00 91.69 590 GLY A C 1
ATOM 4463 O O . GLY A 1 590 ? 7.051 -8.005 -21.093 1.00 91.69 590 GLY A O 1
ATOM 4464 N N . ALA A 1 591 ? 4.828 -7.683 -21.187 1.00 96.25 591 ALA A N 1
ATOM 4465 C CA . ALA A 1 591 ? 4.510 -9.107 -21.169 1.00 96.25 591 ALA A CA 1
ATOM 4466 C C . ALA A 1 591 ? 5.045 -9.793 -22.434 1.00 96.25 591 ALA A C 1
ATOM 4468 O O . ALA A 1 591 ? 4.770 -9.340 -23.543 1.00 96.25 591 ALA A O 1
ATOM 4469 N N . ILE A 1 592 ? 5.755 -10.913 -22.271 1.00 97.88 592 ILE A N 1
ATOM 4470 C CA . ILE A 1 592 ? 6.304 -11.687 -23.398 1.00 97.88 592 ILE A CA 1
ATOM 4471 C C . ILE A 1 592 ? 5.177 -12.164 -24.330 1.00 97.88 592 ILE A C 1
ATOM 4473 O O . ILE A 1 592 ? 5.287 -12.115 -25.558 1.00 97.88 592 ILE A O 1
ATOM 4477 N N . LYS A 1 593 ? 4.066 -12.636 -23.752 1.00 97.06 593 LYS A N 1
ATOM 4478 C CA . LYS A 1 593 ? 2.916 -13.146 -24.509 1.00 97.06 593 LYS A CA 1
ATOM 4479 C C . LYS A 1 593 ? 2.193 -11.998 -25.216 1.00 97.06 593 LYS A C 1
ATOM 4481 O O . LYS A 1 593 ? 1.590 -11.149 -24.569 1.00 97.06 593 LYS A O 1
ATOM 4486 N N . GLY A 1 594 ? 2.228 -11.997 -26.549 1.00 95.69 594 GLY A N 1
ATOM 4487 C CA . GLY A 1 594 ? 1.606 -10.952 -27.373 1.00 95.69 594 GLY A CA 1
ATOM 4488 C C . GLY A 1 594 ? 2.348 -9.608 -27.369 1.00 95.69 594 GLY A C 1
ATOM 4489 O O . GLY A 1 594 ? 1.823 -8.633 -27.905 1.00 95.69 594 GLY A O 1
ATOM 4490 N N . GLY A 1 595 ? 3.543 -9.553 -26.769 1.00 95.56 595 GLY A N 1
ATOM 4491 C CA . GLY A 1 595 ? 4.402 -8.371 -26.729 1.00 95.56 595 GLY A CA 1
ATOM 4492 C C . GLY A 1 595 ? 5.145 -8.098 -28.038 1.00 95.56 595 GLY A C 1
ATOM 4493 O O . GLY A 1 595 ? 4.861 -8.674 -29.093 1.00 95.56 595 GLY A O 1
ATOM 4494 N N . ALA A 1 596 ? 6.138 -7.214 -27.966 1.00 97.12 596 ALA A N 1
ATOM 4495 C CA . ALA A 1 596 ? 6.990 -6.867 -29.098 1.00 97.12 596 ALA A CA 1
ATOM 4496 C C . ALA A 1 596 ? 7.767 -8.076 -29.643 1.00 97.12 596 ALA A C 1
ATOM 4498 O O . ALA A 1 596 ? 7.843 -8.255 -30.862 1.00 97.12 596 ALA A O 1
ATOM 4499 N N . GLY A 1 597 ? 8.275 -8.938 -28.758 1.00 98.19 597 GLY A N 1
ATOM 4500 C CA . GLY A 1 597 ? 8.942 -10.181 -29.139 1.00 98.19 597 GLY A CA 1
ATOM 4501 C C . GLY A 1 597 ? 8.029 -11.117 -29.933 1.00 98.19 597 GLY A C 1
ATOM 4502 O O . GLY A 1 597 ? 8.421 -11.635 -30.978 1.00 98.19 597 GLY A O 1
ATOM 4503 N N . SER A 1 598 ? 6.757 -11.242 -29.527 1.00 98.38 598 SER A N 1
ATOM 4504 C CA . SER A 1 598 ? 5.736 -11.990 -30.283 1.00 98.38 598 SER A CA 1
ATOM 4505 C C . SER A 1 598 ? 5.592 -11.474 -31.715 1.00 98.38 598 SER A C 1
ATOM 4507 O O . SER A 1 598 ? 5.587 -12.274 -32.648 1.00 98.38 598 SER A O 1
ATOM 4509 N N . GLY A 1 599 ? 5.565 -10.152 -31.906 1.00 98.25 599 GLY A N 1
ATOM 4510 C CA . GLY A 1 599 ? 5.507 -9.547 -33.239 1.00 98.25 599 GLY A CA 1
ATOM 4511 C C . GLY A 1 599 ? 6.713 -9.903 -34.119 1.00 98.25 599 GLY A C 1
ATOM 4512 O O . GLY A 1 599 ? 6.554 -10.156 -35.315 1.00 98.25 599 GLY A O 1
ATOM 4513 N N . VAL A 1 600 ? 7.918 -9.981 -33.540 1.00 98.69 600 VAL A N 1
ATOM 4514 C CA . VAL A 1 600 ? 9.119 -10.451 -34.257 1.00 98.69 600 VAL A CA 1
ATOM 4515 C C . VAL A 1 600 ? 8.961 -11.919 -34.658 1.00 98.69 600 VAL A C 1
ATOM 4517 O O . VAL A 1 600 ? 9.240 -12.265 -35.806 1.00 98.69 600 VAL A O 1
ATOM 4520 N N . ASN A 1 601 ? 8.457 -12.771 -33.761 1.00 98.62 601 ASN A N 1
ATOM 4521 C CA . ASN A 1 601 ? 8.225 -14.191 -34.048 1.00 98.62 601 ASN A CA 1
ATOM 4522 C C . ASN A 1 601 ? 7.198 -14.388 -35.169 1.00 98.62 601 ASN A C 1
ATOM 4524 O O . ASN A 1 601 ? 7.424 -15.184 -36.079 1.00 98.62 601 ASN A O 1
ATOM 4528 N N . GLU A 1 602 ? 6.089 -13.647 -35.133 1.00 98.56 602 GLU A N 1
ATOM 4529 C CA . GLU A 1 602 ? 5.060 -13.659 -36.178 1.00 98.56 602 GLU A CA 1
ATOM 4530 C C . GLU A 1 602 ? 5.658 -13.318 -37.548 1.00 98.56 602 GLU A C 1
ATOM 4532 O O . GLU A 1 602 ? 5.398 -14.016 -38.532 1.00 98.56 602 GLU A O 1
ATOM 4537 N N . PHE A 1 603 ? 6.520 -12.298 -37.610 1.00 98.38 603 PHE A N 1
ATOM 4538 C CA . PHE A 1 603 ? 7.228 -11.926 -38.832 1.00 98.38 603 PHE A CA 1
ATOM 4539 C C . PHE A 1 603 ? 8.217 -13.007 -39.301 1.00 98.38 603 PHE A C 1
ATOM 4541 O O . PHE A 1 603 ? 8.175 -13.411 -40.468 1.00 98.38 603 PHE A O 1
ATOM 4548 N N . VAL A 1 604 ? 9.077 -13.504 -38.403 1.00 98.31 604 VAL A N 1
ATOM 4549 C CA . VAL A 1 604 ? 10.057 -14.572 -38.679 1.00 98.31 604 VAL A CA 1
ATOM 4550 C C . VAL A 1 604 ? 9.360 -15.805 -39.258 1.00 98.31 604 VAL A C 1
ATOM 4552 O O . VAL A 1 604 ? 9.777 -16.327 -40.296 1.00 98.31 604 VAL A O 1
ATOM 4555 N N . MET A 1 605 ? 8.239 -16.208 -38.657 1.00 98.31 605 MET A N 1
ATOM 4556 C CA . MET A 1 605 ? 7.422 -17.329 -39.119 1.00 98.31 605 MET A CA 1
ATOM 4557 C C . MET A 1 605 ? 6.755 -17.043 -40.469 1.00 98.31 605 MET A C 1
ATOM 4559 O O . MET A 1 605 ? 6.824 -17.876 -41.376 1.00 98.31 605 MET A O 1
ATOM 4563 N N . ALA A 1 606 ? 6.161 -15.859 -40.652 1.00 98.12 606 ALA A N 1
ATOM 4564 C CA . ALA A 1 606 ? 5.517 -15.473 -41.910 1.00 98.12 606 ALA A CA 1
ATOM 4565 C C . ALA A 1 606 ? 6.498 -15.450 -43.096 1.00 98.12 606 ALA A C 1
ATOM 4567 O O . ALA A 1 606 ? 6.119 -15.770 -44.226 1.00 98.12 606 ALA A O 1
ATOM 4568 N N . LYS A 1 607 ? 7.765 -15.101 -42.847 1.00 98.00 607 LYS A N 1
ATOM 4569 C CA . LYS A 1 607 ? 8.839 -15.087 -43.851 1.00 98.00 607 LYS A CA 1
ATOM 4570 C C . LYS A 1 607 ? 9.627 -16.393 -43.942 1.00 98.00 607 LYS A C 1
ATOM 4572 O O . LYS A 1 607 ? 10.474 -16.506 -44.825 1.00 98.00 607 LYS A O 1
ATOM 4577 N N . ARG A 1 608 ? 9.320 -17.385 -43.095 1.00 97.44 608 ARG A N 1
ATOM 4578 C CA . ARG A 1 608 ? 10.024 -18.678 -43.010 1.00 97.44 608 ARG A CA 1
ATOM 4579 C C . ARG A 1 608 ? 11.535 -18.510 -42.809 1.00 97.44 608 ARG A C 1
ATOM 4581 O O . ARG A 1 608 ? 12.327 -19.224 -43.422 1.00 97.44 608 ARG A O 1
ATOM 4588 N N . LEU A 1 609 ? 11.929 -17.542 -41.986 1.00 96.94 609 LEU A N 1
ATOM 4589 C CA . LEU A 1 609 ? 13.334 -17.304 -41.664 1.00 96.94 609 LEU A CA 1
ATOM 4590 C C . LEU A 1 609 ? 13.799 -18.365 -40.662 1.00 96.94 609 LEU A C 1
ATOM 4592 O O . LEU A 1 609 ? 13.165 -18.569 -39.630 1.00 96.94 609 LEU A O 1
ATOM 4596 N N . ALA A 1 610 ? 14.898 -19.051 -40.972 1.00 94.75 610 ALA A N 1
ATOM 4597 C CA . ALA A 1 610 ? 15.446 -20.124 -40.146 1.00 94.75 610 ALA A CA 1
ATOM 4598 C C . ALA A 1 610 ? 16.377 -19.567 -39.055 1.00 94.75 610 ALA A C 1
ATOM 4600 O O . ALA A 1 610 ? 17.557 -19.901 -39.022 1.00 94.75 610 ALA A O 1
ATOM 4601 N N . VAL A 1 611 ? 15.845 -18.698 -38.191 1.00 97.88 611 VAL A N 1
ATOM 4602 C CA . VAL A 1 611 ? 16.583 -18.116 -37.063 1.00 97.88 611 VAL A CA 1
ATOM 4603 C C . VAL A 1 611 ? 15.856 -18.419 -35.747 1.00 97.88 611 VAL A C 1
ATOM 4605 O O . VAL A 1 611 ? 14.644 -18.204 -35.658 1.00 97.88 611 VAL A O 1
ATOM 4608 N N . PRO A 1 612 ? 16.546 -18.942 -34.723 1.00 98.25 612 PRO A N 1
ATOM 4609 C CA . PRO A 1 612 ? 15.967 -19.106 -33.401 1.00 98.25 612 PRO A CA 1
ATOM 4610 C C . PRO A 1 612 ? 15.856 -17.741 -32.700 1.00 98.25 612 PRO A C 1
ATOM 4612 O O . PRO A 1 612 ? 16.721 -16.870 -32.842 1.00 98.25 612 PRO A O 1
ATOM 4615 N N . VAL A 1 613 ? 14.771 -17.554 -31.946 1.00 98.69 613 VAL A N 1
ATOM 4616 C CA . VAL A 1 613 ? 14.463 -16.294 -31.257 1.00 98.69 613 VAL A CA 1
ATOM 4617 C C . VAL A 1 613 ? 14.200 -16.553 -29.776 1.00 98.69 613 VAL A C 1
ATOM 4619 O O . VAL A 1 613 ? 13.339 -17.366 -29.435 1.00 98.69 613 VAL A O 1
ATOM 4622 N N . LEU A 1 614 ? 14.909 -15.836 -28.903 1.00 98.75 614 LEU A N 1
ATOM 4623 C CA . LEU A 1 614 ? 14.622 -15.767 -27.470 1.00 98.75 614 LEU A CA 1
ATOM 4624 C C . LEU A 1 614 ? 13.876 -14.469 -27.162 1.00 98.75 614 LEU A C 1
ATOM 4626 O O . LEU A 1 614 ? 14.375 -13.385 -27.461 1.00 98.75 614 LEU A O 1
ATOM 4630 N N . ASN A 1 615 ? 12.716 -14.573 -26.511 1.00 98.81 615 ASN A N 1
ATOM 4631 C CA . ASN A 1 615 ? 11.972 -13.407 -26.041 1.00 98.81 615 ASN A CA 1
ATOM 4632 C C . ASN A 1 615 ? 12.198 -13.199 -24.542 1.00 98.81 615 ASN A C 1
ATOM 4634 O O . ASN A 1 615 ? 11.794 -14.041 -23.742 1.00 98.81 615 ASN A O 1
ATOM 4638 N N . ILE A 1 616 ? 12.812 -12.074 -24.178 1.00 98.75 616 ILE A N 1
ATOM 4639 C CA . ILE A 1 616 ? 13.040 -11.643 -22.799 1.00 98.75 616 ILE A CA 1
ATOM 4640 C C . ILE A 1 616 ? 12.088 -10.488 -22.478 1.00 98.75 616 ILE A C 1
ATOM 4642 O O . ILE A 1 616 ? 12.040 -9.483 -23.189 1.00 98.75 616 ILE A O 1
ATOM 4646 N N . GLY A 1 617 ? 11.346 -10.631 -21.387 1.00 97.94 617 GLY A N 1
ATOM 4647 C CA . GLY A 1 617 ? 10.411 -9.631 -20.892 1.00 97.94 617 GLY A CA 1
ATOM 4648 C C . GLY A 1 617 ? 9.720 -10.108 -19.622 1.00 97.94 617 GLY A C 1
ATOM 4649 O O . GLY A 1 617 ? 10.199 -11.015 -18.945 1.00 97.94 617 GLY A O 1
ATOM 4650 N N . LEU A 1 618 ? 8.577 -9.511 -19.304 1.00 97.19 618 LEU A N 1
ATOM 4651 C CA . LEU A 1 618 ? 7.797 -9.878 -18.129 1.00 97.19 618 LEU A CA 1
ATOM 4652 C C . LEU A 1 618 ? 7.019 -11.186 -18.370 1.00 97.19 618 LEU A C 1
ATOM 4654 O O . LEU A 1 618 ? 6.426 -11.363 -19.445 1.00 97.19 618 LEU A O 1
ATOM 4658 N N . PRO A 1 619 ? 6.995 -12.101 -17.387 1.00 96.44 619 PRO A N 1
ATOM 4659 C CA . PRO A 1 619 ? 6.232 -13.339 -17.476 1.00 96.44 619 PRO A CA 1
ATOM 4660 C C . PRO A 1 619 ? 4.717 -13.094 -17.412 1.00 96.44 619 PRO A C 1
ATOM 4662 O O . PRO A 1 619 ? 4.242 -11.982 -17.194 1.00 96.44 619 PRO A O 1
ATOM 4665 N N . ASP A 1 620 ? 3.946 -14.160 -17.627 1.00 95.56 620 ASP A N 1
ATOM 4666 C CA . ASP A 1 620 ? 2.477 -14.140 -17.593 1.00 95.56 620 ASP A CA 1
ATOM 4667 C C . ASP A 1 620 ? 1.938 -14.221 -16.156 1.00 95.56 620 ASP A C 1
ATOM 4669 O O . ASP A 1 620 ? 1.234 -15.157 -15.779 1.00 95.56 620 ASP A O 1
ATOM 4673 N N . GLU A 1 621 ? 2.332 -13.251 -15.338 1.00 94.62 621 GLU A N 1
ATOM 4674 C CA . GLU A 1 621 ? 1.905 -13.089 -13.951 1.00 94.62 621 GLU A CA 1
ATOM 4675 C C . GLU A 1 621 ? 1.860 -11.604 -13.567 1.00 94.62 621 GLU A C 1
ATOM 4677 O O . GLU A 1 621 ? 2.470 -10.746 -14.209 1.00 94.62 621 GLU A O 1
ATOM 4682 N N . PHE A 1 622 ? 1.106 -11.282 -12.514 1.00 94.38 622 PHE A N 1
ATOM 4683 C CA . PHE A 1 622 ? 1.084 -9.924 -11.979 1.00 94.38 622 PHE A CA 1
ATOM 4684 C C . PHE A 1 622 ? 2.383 -9.629 -11.235 1.00 94.38 622 PHE A C 1
ATOM 4686 O O . PHE A 1 622 ? 2.729 -10.322 -10.283 1.00 94.38 622 PHE A O 1
ATOM 4693 N N . ILE A 1 623 ? 3.056 -8.559 -11.649 1.00 94.44 623 ILE A N 1
ATOM 4694 C CA . ILE A 1 623 ? 4.342 -8.149 -11.089 1.00 94.44 623 ILE A CA 1
ATOM 4695 C C . ILE A 1 623 ? 4.142 -7.552 -9.682 1.00 94.44 623 ILE A C 1
ATOM 4697 O O . ILE A 1 623 ? 3.386 -6.581 -9.550 1.00 94.44 623 ILE A O 1
ATOM 4701 N N . PRO A 1 624 ? 4.790 -8.100 -8.634 1.00 93.75 624 PRO A N 1
ATOM 4702 C CA . PRO A 1 624 ? 4.693 -7.588 -7.270 1.00 93.75 624 PRO A CA 1
ATOM 4703 C C . PRO A 1 624 ? 5.244 -6.168 -7.107 1.00 93.75 624 PRO A C 1
ATOM 4705 O O . PRO A 1 624 ? 5.969 -5.639 -7.950 1.00 93.75 624 PRO A O 1
ATOM 4708 N N . GLN A 1 625 ? 4.925 -5.546 -5.972 1.00 93.12 625 GLN A N 1
ATOM 4709 C CA . GLN A 1 625 ? 5.482 -4.244 -5.612 1.00 93.12 625 GLN A CA 1
ATOM 4710 C C . GLN A 1 625 ? 6.976 -4.324 -5.263 1.0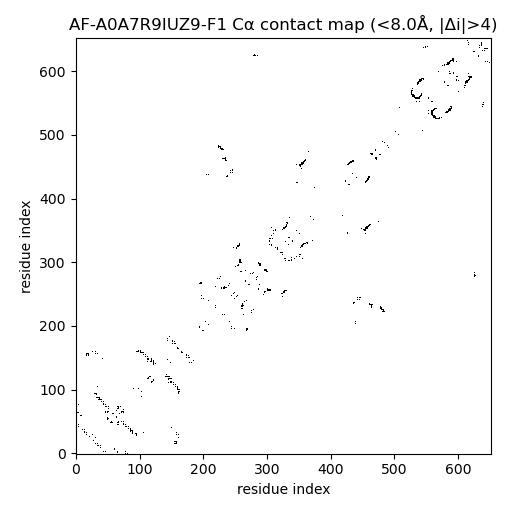0 93.12 625 GLN A C 1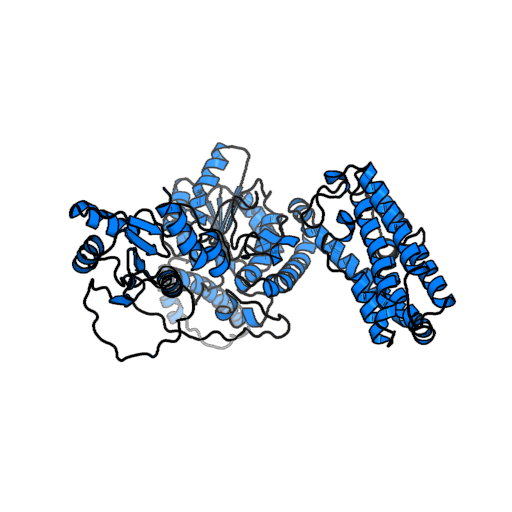
ATOM 4712 O O . GLN A 1 625 ? 7.444 -5.279 -4.644 1.00 93.12 625 GLN A O 1
ATOM 4717 N N . GLY A 1 626 ? 7.693 -3.251 -5.569 1.00 90.56 626 GLY A N 1
ATOM 4718 C CA . GLY A 1 626 ? 9.095 -3.044 -5.236 1.00 90.56 626 GLY A CA 1
ATOM 4719 C C . GLY A 1 626 ? 9.595 -1.769 -5.904 1.00 90.56 626 GLY A C 1
ATOM 4720 O O . GLY A 1 626 ? 8.854 -1.101 -6.638 1.00 90.56 626 GLY A O 1
ATOM 4721 N N . THR A 1 627 ? 10.850 -1.412 -5.661 1.00 90.00 627 THR A N 1
ATOM 4722 C CA . THR A 1 627 ? 11.521 -0.441 -6.532 1.00 90.00 627 THR A CA 1
ATOM 4723 C C . THR A 1 627 ? 11.646 -1.019 -7.946 1.00 90.00 627 THR A C 1
ATOM 4725 O O . THR A 1 627 ? 11.639 -2.234 -8.137 1.00 90.00 627 THR A O 1
ATOM 4728 N N . GLN A 1 628 ? 11.744 -0.155 -8.961 1.00 88.75 628 GLN A N 1
ATOM 4729 C CA . GLN A 1 628 ? 11.882 -0.619 -10.348 1.00 88.75 628 GLN A CA 1
ATOM 4730 C C . GLN A 1 628 ? 13.124 -1.495 -10.533 1.00 88.75 628 GLN A C 1
ATOM 4732 O O . GLN A 1 628 ? 13.057 -2.478 -11.261 1.00 88.75 628 GLN A O 1
ATOM 4737 N N . ASP A 1 629 ? 14.218 -1.171 -9.847 1.00 90.56 629 ASP A N 1
ATOM 4738 C CA . ASP A 1 629 ? 15.472 -1.915 -9.948 1.00 90.56 629 ASP A CA 1
ATOM 4739 C C . ASP A 1 629 ? 15.374 -3.278 -9.256 1.00 90.56 629 ASP A C 1
ATOM 4741 O O . ASP A 1 629 ? 15.773 -4.278 -9.844 1.00 90.56 629 ASP A O 1
ATOM 4745 N N . GLU A 1 630 ? 14.758 -3.357 -8.068 1.00 94.50 630 GLU A N 1
ATOM 4746 C CA . GLU A 1 630 ? 14.479 -4.645 -7.414 1.00 94.50 630 GLU A CA 1
ATOM 4747 C C . GLU A 1 630 ? 13.610 -5.547 -8.293 1.00 94.50 630 GLU A C 1
ATOM 4749 O O . GLU A 1 630 ? 13.908 -6.728 -8.441 1.00 94.50 630 GLU A O 1
ATOM 4754 N N . VAL A 1 631 ? 12.550 -4.990 -8.889 1.00 94.12 631 VAL A N 1
ATOM 4755 C CA . VAL A 1 631 ? 11.649 -5.740 -9.771 1.00 94.12 631 VAL A CA 1
ATOM 4756 C C . VAL A 1 631 ? 12.388 -6.194 -11.029 1.00 94.12 631 VAL A C 1
ATOM 4758 O O . VAL A 1 631 ? 12.295 -7.356 -11.409 1.00 94.12 631 VAL A O 1
ATOM 4761 N N . ARG A 1 632 ? 13.157 -5.316 -11.680 1.00 95.12 632 ARG A N 1
ATOM 4762 C CA . ARG A 1 632 ? 13.952 -5.698 -12.857 1.00 95.12 632 ARG A CA 1
ATOM 4763 C C . ARG A 1 632 ? 14.942 -6.802 -12.520 1.00 95.12 632 ARG A C 1
ATOM 4765 O O . ARG A 1 632 ? 15.033 -7.752 -13.286 1.00 95.12 632 ARG A O 1
ATOM 4772 N N . HIS A 1 633 ? 15.615 -6.715 -11.379 1.00 95.81 633 HIS A N 1
ATOM 4773 C CA . HIS A 1 633 ? 16.534 -7.747 -10.919 1.00 95.81 633 HIS A CA 1
ATOM 4774 C C . HIS A 1 633 ? 15.826 -9.093 -10.687 1.00 95.81 633 HIS A C 1
ATOM 4776 O O . HIS A 1 633 ? 16.253 -10.111 -11.229 1.00 95.81 633 HIS A O 1
ATOM 4782 N N . ASP A 1 634 ? 14.700 -9.105 -9.963 1.00 95.81 634 ASP A N 1
ATOM 4783 C CA . ASP A 1 634 ? 13.933 -10.331 -9.678 1.00 95.81 634 ASP A CA 1
ATOM 4784 C C . ASP A 1 634 ? 13.465 -11.044 -10.954 1.00 95.81 634 ASP A C 1
ATOM 4786 O O . ASP A 1 634 ? 13.445 -12.274 -11.023 1.00 95.81 634 ASP A O 1
ATOM 4790 N N . TYR A 1 635 ? 13.114 -10.262 -11.976 1.00 96.75 635 TYR A N 1
ATOM 4791 C CA . TYR A 1 635 ? 12.671 -10.754 -13.278 1.00 96.75 635 TYR A CA 1
ATOM 4792 C C . TYR A 1 635 ? 13.803 -10.861 -14.312 1.00 96.75 635 TYR A C 1
ATOM 4794 O O . TYR A 1 635 ? 13.535 -11.092 -15.492 1.00 96.75 635 TYR A O 1
ATOM 4802 N N . LEU A 1 636 ? 15.065 -10.747 -13.878 1.00 97.94 636 LEU A N 1
ATOM 4803 C CA . LEU A 1 636 ? 16.266 -10.901 -14.706 1.00 97.94 636 LEU A CA 1
ATOM 4804 C C . LEU A 1 636 ? 16.312 -9.946 -15.918 1.00 97.94 636 LEU A C 1
ATOM 4806 O O . LEU A 1 636 ? 16.791 -10.313 -16.992 1.00 97.94 636 LEU A O 1
ATOM 4810 N N . LEU A 1 637 ? 15.790 -8.731 -15.752 1.00 97.81 637 LEU A N 1
ATOM 4811 C CA . LEU A 1 637 ? 15.754 -7.650 -16.744 1.00 97.81 637 LEU A CA 1
ATOM 4812 C C . LEU A 1 637 ? 16.876 -6.613 -16.562 1.00 97.81 637 LEU A C 1
ATOM 4814 O O . LEU A 1 637 ? 16.887 -5.603 -17.265 1.00 97.81 637 LEU A O 1
ATOM 4818 N N . ASP A 1 638 ? 17.802 -6.844 -15.636 1.00 97.12 638 ASP A N 1
ATOM 4819 C CA . ASP A 1 638 ? 19.078 -6.134 -15.558 1.00 97.12 638 ASP A CA 1
ATOM 4820 C C . ASP A 1 638 ? 20.141 -6.797 -16.455 1.00 97.12 638 ASP A C 1
ATOM 4822 O O . ASP A 1 638 ? 19.965 -7.916 -16.948 1.00 97.12 638 ASP A O 1
ATOM 4826 N N . ALA A 1 639 ? 21.258 -6.110 -16.708 1.00 97.44 639 ALA A N 1
ATOM 4827 C CA . ALA A 1 639 ? 22.281 -6.596 -17.635 1.00 97.44 639 ALA A CA 1
ATOM 4828 C C . ALA A 1 639 ? 22.817 -7.999 -17.295 1.00 97.44 639 ALA A C 1
ATOM 4830 O O . ALA A 1 639 ? 23.132 -8.770 -18.209 1.00 97.44 639 ALA A O 1
ATOM 4831 N N . GLU A 1 640 ? 22.947 -8.330 -16.006 1.00 97.62 640 GLU A N 1
ATOM 4832 C CA . GLU A 1 640 ? 23.386 -9.651 -15.548 1.00 97.62 640 GLU A CA 1
ATOM 4833 C C . GLU A 1 640 ? 22.303 -10.708 -15.794 1.00 97.62 640 GLU A C 1
ATOM 4835 O O . GLU A 1 640 ? 22.575 -11.745 -16.405 1.00 97.62 640 GLU A O 1
ATOM 4840 N N . GLY A 1 641 ? 21.061 -10.438 -15.388 1.00 98.12 641 GLY A N 1
ATOM 4841 C CA . GLY A 1 641 ? 19.934 -11.337 -15.581 1.00 98.12 641 GLY A CA 1
ATOM 4842 C C . GLY A 1 641 ? 19.676 -11.649 -17.053 1.00 98.12 641 GLY A C 1
ATOM 4843 O O . GLY A 1 641 ? 19.484 -12.814 -17.408 1.00 98.12 641 GLY A O 1
ATOM 4844 N N . ILE A 1 642 ? 19.778 -10.651 -17.936 1.00 98.62 642 ILE A N 1
ATOM 4845 C CA . ILE A 1 642 ? 19.639 -10.836 -19.388 1.00 98.62 642 ILE A CA 1
ATOM 4846 C C . ILE A 1 642 ? 20.725 -11.791 -19.910 1.00 98.62 642 ILE A C 1
ATOM 4848 O O . ILE A 1 642 ? 20.420 -12.723 -20.657 1.00 98.62 642 ILE A O 1
ATOM 4852 N N . GLN A 1 643 ? 21.985 -11.618 -19.491 1.00 98.50 643 GLN A N 1
ATOM 4853 C CA . GLN A 1 643 ? 23.078 -12.523 -19.874 1.00 98.50 643 GLN A CA 1
ATOM 4854 C C . GLN A 1 643 ? 22.821 -13.956 -19.399 1.00 98.50 643 GLN A C 1
ATOM 4856 O O . GLN A 1 643 ? 23.012 -14.904 -20.164 1.00 98.50 643 GLN A O 1
ATOM 4861 N N . GLN A 1 644 ? 22.345 -14.124 -18.162 1.00 98.31 644 GLN A N 1
ATOM 4862 C CA . GLN A 1 644 ? 22.009 -15.438 -17.620 1.00 98.31 644 GLN A CA 1
ATOM 4863 C C . GLN A 1 644 ? 20.884 -16.110 -18.415 1.00 98.31 644 GLN A C 1
ATOM 4865 O O . GLN A 1 644 ? 20.973 -17.304 -18.703 1.00 98.31 644 GLN A O 1
ATOM 4870 N N . GLN A 1 645 ? 19.840 -15.368 -18.793 1.00 98.50 645 GLN A N 1
ATOM 4871 C CA . GLN A 1 645 ? 18.739 -15.898 -19.600 1.00 98.50 645 GLN A CA 1
ATOM 4872 C C . GLN A 1 645 ? 19.222 -16.369 -20.977 1.00 98.50 645 GLN A C 1
ATOM 4874 O O . GLN A 1 645 ? 18.905 -17.488 -21.381 1.00 98.50 645 GLN A O 1
ATOM 4879 N N . ILE A 1 646 ? 20.047 -15.565 -21.658 1.00 98.50 646 ILE A N 1
ATOM 4880 C CA . ILE A 1 646 ? 20.642 -15.927 -22.954 1.00 98.50 646 ILE A CA 1
ATOM 4881 C C . ILE A 1 646 ? 21.499 -17.190 -22.817 1.00 98.50 646 ILE A C 1
ATOM 4883 O O . ILE A 1 646 ? 21.322 -18.138 -23.579 1.00 98.50 646 ILE A O 1
ATOM 4887 N N . ALA A 1 647 ? 22.391 -17.243 -21.824 1.00 97.94 647 ALA A N 1
ATOM 4888 C CA . ALA A 1 647 ? 23.273 -18.388 -21.612 1.00 97.94 647 ALA A CA 1
ATOM 4889 C C . ALA A 1 647 ? 22.496 -19.685 -21.325 1.00 97.94 647 ALA A C 1
ATOM 4891 O O . ALA A 1 647 ? 22.820 -20.734 -21.880 1.00 97.94 647 ALA A O 1
ATOM 4892 N N . ARG A 1 648 ? 21.446 -19.616 -20.493 1.00 98.19 648 ARG A N 1
ATOM 4893 C CA . ARG A 1 648 ? 20.582 -20.769 -20.187 1.00 98.19 648 ARG A CA 1
ATOM 4894 C C . ARG A 1 648 ? 19.818 -21.260 -21.410 1.00 98.19 648 ARG A C 1
ATOM 4896 O O . ARG A 1 648 ? 19.615 -22.461 -21.539 1.00 98.19 648 ARG A O 1
ATOM 4903 N N . TRP A 1 649 ? 19.368 -20.352 -22.271 1.00 98.44 649 TRP A N 1
ATOM 4904 C CA . TRP A 1 649 ? 18.629 -20.712 -23.478 1.00 98.44 649 TRP A CA 1
ATOM 4905 C C . TRP A 1 649 ? 19.535 -21.331 -24.545 1.00 98.44 649 TRP A C 1
ATOM 4907 O O . TRP A 1 649 ? 19.172 -22.350 -25.114 1.00 98.44 649 TRP A O 1
ATOM 4917 N N . LEU A 1 650 ? 20.741 -20.789 -24.751 1.00 96.25 650 LEU A N 1
ATOM 4918 C CA . LEU A 1 650 ? 21.721 -21.343 -25.699 1.00 96.25 650 LEU A CA 1
ATOM 4919 C C . LEU A 1 650 ? 22.255 -22.730 -25.301 1.00 96.25 650 LEU A C 1
ATOM 4921 O O . LEU A 1 650 ? 22.858 -23.411 -26.126 1.00 96.25 650 LEU A O 1
ATOM 4925 N N . ALA A 1 651 ? 22.088 -23.127 -24.037 1.00 95.75 651 ALA A N 1
ATOM 4926 C CA . ALA A 1 651 ? 22.490 -24.438 -23.532 1.00 95.75 651 ALA A CA 1
ATOM 4927 C C . ALA A 1 651 ? 21.430 -25.542 -23.738 1.00 95.75 651 ALA A C 1
ATOM 4929 O O . ALA A 1 651 ? 21.721 -26.701 -23.430 1.00 95.75 651 ALA A O 1
ATOM 4930 N N . GLN A 1 652 ? 20.220 -25.191 -24.192 1.00 93.00 652 GLN A N 1
ATOM 4931 C CA . GLN A 1 652 ? 19.133 -26.127 -24.525 1.00 93.00 652 GLN A CA 1
ATOM 4932 C C . GLN A 1 652 ? 19.299 -26.654 -25.948 1.00 93.00 652 GLN A C 1
ATOM 4934 O O . GLN A 1 652 ? 18.970 -27.845 -26.156 1.00 93.00 652 GLN A O 1
#

Radius of gyration: 32.71 Å; Cα contacts (8 Å, |Δi|>4): 1061; chains: 1; bounding box: 80×76×88 Å

Organism: Timema californicum (NCBI:txid61474)

Mean predicted aligned error: 14.69 Å

Secondary structure (DSSP, 8-state):
-HHHHHS----HHHHHHHHHHHHTT--GGGSHHHHHHHHHHHHHHHHHHTSTTTT--SEETTEE-HHHHH-HHHHHHHHHHHHHHHHHHHHHS--TT--HHHHHHHHHHHHHHHSTTTHHHHHHHHHHHTTS---HHHHHHHHHHTHHHHHHHHHHHHHHTTTHHHHHHHHHHHHHHHHHHHHHHHHHHHHHTTS-HHHHHHS-GGGHHHHHHHHHHHHHHHHHHH-B-HHHHHTTHHHHHHHHHHS-TTTSEEEESSSTT-HHHHIIIIITTTGGGTTSTTS--SS--TTT-TT--S---SSS-SGGGHHHHHHHHHHTS---EEEEEETTGGGSHHHHHHHHHHHHH--SEEEEEEE-SBSSSB--SHHHHHHHHHHHHHHHHHHHHHHTTT--S----HHHHHHHHHHHTTS--TTHHHHHTT-EEEEEEETT-HHHHHHHHHHHHTS-S-EEEEEE--TTTT-HHHHH-TTTTSSB-S--TTT--PPPPPP----GGGGT----SS-------PPP-PPPTT--EEEE--SSEEEEEESTTHHHHHHHHHHTT-EEEE---SSS--HHHHHHHHHH-SEEEEEEEEESTTSHHHHHHHHHHHTT----EEEEEE-SSPPPSS-HHHHHHHTT-SHHHHHHHHHHHHT-

Solvent-accessible surface area (backbone atoms only — not comparable to full-atom values): 34789 Å² total; per-residue (Å²): 81,68,65,66,63,64,66,73,78,88,56,60,49,33,48,37,14,47,55,36,14,57,75,61,67,25,56,74,72,29,42,58,31,53,23,50,18,53,43,25,41,52,29,16,49,54,43,52,45,36,30,77,91,59,70,50,41,64,60,50,97,92,35,68,23,53,38,76,72,62,34,58,72,51,20,52,55,28,20,56,50,28,45,54,44,20,55,48,34,52,70,69,52,76,39,66,92,47,51,72,69,42,42,53,50,42,53,51,44,49,51,39,20,60,26,69,83,3,25,52,32,13,48,54,50,47,65,71,41,62,98,55,92,73,52,74,68,58,48,51,49,32,37,41,19,22,67,9,20,48,42,33,35,20,36,51,40,16,19,37,44,33,42,71,68,20,60,72,43,41,75,62,50,48,57,52,26,49,51,50,18,41,53,49,48,57,50,48,57,58,56,58,57,46,38,42,42,68,49,47,49,70,51,61,75,89,51,50,65,60,51,35,54,50,54,43,51,51,48,55,66,35,41,30,72,36,31,38,46,50,18,44,16,39,27,36,35,30,49,42,53,26,47,46,48,63,41,62,60,61,74,25,42,53,31,56,33,24,12,48,41,42,52,50,49,42,31,39,62,70,31,49,93,48,51,51,34,25,51,40,61,95,38,39,65,71,26,40,33,51,93,77,37,79,63,22,69,50,68,41,62,66,64,29,55,30,52,51,48,50,61,56,23,55,47,28,64,72,68,64,78,78,53,45,32,38,22,42,34,40,60,53,31,56,72,40,68,57,24,51,54,27,42,47,49,38,34,70,74,40,35,47,32,37,39,34,38,47,32,48,75,51,46,78,52,79,59,79,58,74,65,52,57,45,53,53,47,58,55,52,52,54,53,52,50,53,54,54,59,65,46,72,78,72,76,89,84,78,81,86,74,63,70,70,53,57,64,52,56,66,62,54,76,74,59,79,58,76,69,47,63,52,39,73,34,47,27,52,72,47,69,81,40,68,30,78,40,39,68,61,41,33,55,50,51,51,56,56,72,72,51,80,28,31,33,32,39,35,28,40,35,46,45,10,46,95,38,70,62,24,53,75,38,48,52,74,30,36,63,35,68,63,44,55,80,89,75,63,60,75,81,86,75,86,88,76,86,89,70,94,38,87,84,84,53,90,79,79,93,78,81,79,93,76,74,84,86,71,81,91,70,92,73,70,84,33,51,55,43,82,77,42,88,50,50,51,36,35,40,41,29,48,66,86,56,46,66,32,49,48,53,33,20,62,77,65,42,19,18,28,28,46,32,83,33,78,75,53,54,38,59,70,59,53,56,50,47,47,74,72,26,71,30,40,35,28,38,35,95,42,45,43,81,82,27,62,43,38,54,51,51,55,50,38,59,76,68,67,53,92,43,55,73,47,68,48,40,38,65,102,65,87,81,75,67,42,55,71,65,59,46,30,51,78,62,29,63,35,36,67,36,44,46,51,53,52,55,59,58,78,72,108

pLDDT: mean 86.61, std 15.8, range [36.0, 98.88]

Nearest PDB structures (foldseek):
  1rqj-assembly1_A  TM=9.726E-01  e=3.846E-19  Escherichia coli
  2for-assembly1_B  TM=9.851E-01  e=2.605E-18  Shigella flexneri
  3p41-assembly1_A-2  TM=9.600E-01  e=1.631E-15  Pseudomonas protegens Pf-5
  3lji-assembly1_A-2  TM=9.637E-01  e=3.135E-15  Pseudomonas protegens Pf-5
  3ts7-assembly1_A  TM=9.682E-01  e=7.262E-15  Methylococcus capsulatus

Sequence (652 aa):
MHYGALLGGKRLRPFLVYATGEMLHADPASLDAPAAAVECIHAYSLIHDDLPAMDDDALRRGQPTCHIKYGEDTAILAGDALQTLAFSILADEAMPGVSAEYRLMMLSELAKASGVAGMCGGQALDLAAEGQSVDLYQLEQIHRHKTGALIRSAVRLGALTAGDAGREALPLLDRYAEAIGLAFQVQDDILDVIGDTAELRALPKEKLPALCDELRQYLLDSVSRSSGHFASGLGVVELTVALHYVYNTPFDHLVWDVGHQAYPHKILTGRRDRIGTIRQKNGVHPFPWRGESEYDVLSVGHSSTSISALGMAAAAEREGQGRRTACIIGDGAITAGMAFEAMNHAGDIKPDMLVILNDNEMSISENVGALNNRLAQILSGKTYARLREGSKRVLTSLPPIKELVRRTEEHLKGMVVPGTLFEELGFNYIGPVDGHDVLTLVNTLSNMRSLKGPQFLHIMTKKGKGYAPAEEDPIAWHAVPKFDPAIGELPKSAEGLPSYSKIFVRYPRGTGVGTPLAPLQSLPLGKAVVKRQGEKLAILNFGTLLPEAAATAEALNATLVDMRFVKPLDEALIAELATTHDSLITLEEGAIKGGAGSGVNEFVMAKRLAVPVLNIGLPDEFIPQGTQDEVRHDYLLDAEGIQQQIARWLAQ

InterPro domains:
  IPR000092 Polyprenyl synthetase-like [cd00685] (1-200)
  IPR005477 Deoxyxylulose-5-phosphate synthase [PF13292] (191-461)
  IPR005477 Deoxyxylulose-5-phosphate synthase [PTHR43322] (186-505)
  IPR005477 Deoxyxylulose-5-phosphate synthase [TIGR00204] (194-504)
  IPR005477 Deoxyxylulose-5-phosphate synthase [cd02007] (227-467)
  IPR008949 Isoprenoid synthase domain superfamily [G3DSA:1.10.600.10] (1-207)
  IPR008949 Isoprenoid synthase domain superfamily [SSF48576] (1-200)
  IPR009014 Transketolase C-terminal/Pyruvate-ferredoxin oxidoreductase domain II [G3DSA:3.40.50.920] (526-652)
  IPR009014 Transketolase C-terminal/Pyruvate-ferredoxin oxidoreductase domain II [SSF52922] (523-650)
  IPR029061 Thiamin diphosphate-binding fold [SSF52518] (190-502)
  IPR033248 Transketolase, C-terminal domain [PF02780] (526-642)
  IPR033749 Polyprenyl synthetase, conserved site [PS00444] (180-192)
  IPR033749 Polyprenyl synthetase, conserved site [PS00723] (46-62)
  IPR049557 Transketolase conserved site [PS00801] (216-235)